Protein AF-A0A2P5LPY6-F1 (afdb_monomer_lite)

pLDDT: mean 87.0, std 12.91, range [30.89, 98.81]

Foldseek 3Di:
DDDPCPVVVVVLVVLQVCVCVDAAEAEDDDCAVQQQQCPCPPVLHDNADLLQAFAAPVRHFDDDVNGGAGALPRDLVRLLRLLQVLLQVVQVVCVSSVADHQEYEYAADYRLDQQVPDWCCVPNVNHVVSCVVLVVVVFHSPPILPSVQQSSLLSVLVSQLSSNVSSQVSHPRHDHNWYDHEAQFCQLCPQVDSCSSSHDHNNLSQDDPLAGRHTNFRAYEAEALDVNAGQFGADPVFLFTDGRLQSLLSRQQSVVVSNHNAHAYEYFQDADDDPRDDGHDLLLLLQSLLSNVQSQYQHYHQDDPDCDDPVNCCVVVVNDDDPDDGRSVSSVVSNVLSNVLCVVVVLLNPQWDQALEDAWRPNDHDDDIGRSSWYDWPPQWDQGDGPPDPPPSPPHRTTGQKTKIKIQGPPFQKMKIKIARSDDAWDWIWTDRDVLAPIDTDTHHSLIWIWMWHQDPSYTDIDTQQPPSSNRCPCNVVPDDDD

Radius of gyration: 23.77 Å; chains: 1; bounding box: 67×64×61 Å

Secondary structure (DSSP, 8-state):
--SSHHHHHHHHHHHHHTTT-S--EEEE--THHHHT-SSSSSTTSPPPPGGGB-B-TTSPBPEETTEEPBPTT--HHHHHHHHHHHHHHHHHHHHHH-S--SEEEE----SS---TTS-HHHHTTTSHHHHHHHHHTT--TTSTTTTHHHHHHHHHHHHHHHHHHHHHTT-SS---SEEEETTBSS-TTTTSSTTGGGG---GGGGEETTEESS-SSBB-EEETTGGG-TTS-EETTTTEE--HHHHHHHHHHHHHHTT---B--EEESB-SS-TT--B--HHHHHHHHHHHHHTTB---EE------HHHHHHHHTTPPP-SSPPHHHHHHHHHHHHHHHHHTTHHHHHHEEE--BSSB-S--SSS---B-SBB--TT-EEE---SS-SS---TT-EEESSEEEEEEETTSSEEEEEEE-SSSS-EEEEE-SSTTT--EEEEEBTT-EEEEEEEETTEEEEEES-SSSSSTTTTTTTS-S--

Structure (mmCIF, N/CA/C/O backbone):
data_AF-A0A2P5LPY6-F1
#
_entry.id   AF-A0A2P5LPY6-F1
#
loop_
_atom_site.group_PDB
_atom_site.id
_atom_site.type_symbol
_atom_site.label_atom_id
_atom_site.label_alt_id
_atom_site.label_comp_id
_atom_site.label_asym_id
_atom_site.label_entity_id
_atom_site.label_seq_id
_atom_site.pdbx_PDB_ins_code
_atom_site.Cartn_x
_atom_site.Cartn_y
_atom_site.Cartn_z
_atom_site.occupancy
_atom_site.B_iso_or_equiv
_atom_site.auth_seq_id
_atom_site.auth_comp_id
_atom_site.auth_asym_id
_atom_site.auth_atom_id
_atom_site.pdbx_PDB_model_num
ATOM 1 N N . MET A 1 1 ? 35.467 -21.113 2.601 1.00 30.89 1 MET A N 1
ATOM 2 C CA . MET A 1 1 ? 34.567 -20.493 3.594 1.00 30.89 1 MET A CA 1
ATOM 3 C C . MET A 1 1 ? 33.749 -21.599 4.257 1.00 30.89 1 MET A C 1
ATOM 5 O O . MET A 1 1 ? 32.825 -22.077 3.617 1.00 30.89 1 MET A O 1
ATOM 9 N N . PRO A 1 2 ? 34.107 -22.099 5.452 1.00 32.62 2 PRO A N 1
ATOM 10 C CA . PRO A 1 2 ? 33.328 -23.147 6.110 1.00 32.62 2 PRO A CA 1
ATOM 11 C C . PRO A 1 2 ? 32.765 -22.647 7.448 1.00 32.62 2 PRO A C 1
ATOM 13 O O . PRO A 1 2 ? 33.545 -22.417 8.366 1.00 32.62 2 PRO A O 1
ATOM 16 N N . ASN A 1 3 ? 31.441 -22.426 7.517 1.00 33.44 3 ASN A N 1
ATOM 17 C CA . ASN A 1 3 ? 30.568 -22.565 8.711 1.00 33.44 3 ASN A CA 1
ATOM 18 C C . ASN A 1 3 ? 29.172 -21.897 8.584 1.00 33.44 3 ASN A C 1
ATOM 20 O O . ASN A 1 3 ? 28.424 -21.909 9.557 1.00 33.44 3 ASN A O 1
ATOM 24 N N . SER A 1 4 ? 28.759 -21.377 7.419 1.00 42.75 4 SER A N 1
ATOM 25 C CA . SER A 1 4 ? 27.417 -20.775 7.245 1.00 42.75 4 SER A CA 1
ATOM 26 C C . SER A 1 4 ? 26.256 -21.776 7.087 1.00 42.75 4 SER A C 1
ATOM 28 O O . SER A 1 4 ? 25.120 -21.408 7.350 1.00 42.75 4 SER A O 1
ATOM 30 N N . ASN A 1 5 ? 26.501 -23.044 6.733 1.00 51.22 5 ASN A N 1
ATOM 31 C CA . ASN A 1 5 ? 25.413 -23.937 6.284 1.00 51.22 5 ASN A CA 1
ATOM 32 C C . ASN A 1 5 ? 24.598 -24.629 7.393 1.00 51.22 5 ASN A C 1
ATOM 34 O O . ASN A 1 5 ? 23.472 -25.041 7.145 1.00 51.22 5 ASN A O 1
ATOM 38 N N . ARG A 1 6 ? 25.101 -24.763 8.630 1.00 49.78 6 ARG A N 1
ATOM 39 C CA . ARG A 1 6 ? 24.409 -25.595 9.644 1.00 49.78 6 ARG A CA 1
ATOM 40 C C . ARG A 1 6 ? 23.059 -25.033 10.106 1.00 49.78 6 ARG A C 1
ATOM 42 O O . ARG A 1 6 ? 22.178 -25.808 10.463 1.00 49.78 6 ARG A O 1
ATOM 49 N N . TYR A 1 7 ? 22.903 -23.710 10.127 1.00 50.28 7 TYR A N 1
ATOM 50 C CA . TYR A 1 7 ? 21.642 -23.074 10.525 1.00 50.28 7 TYR A CA 1
ATOM 51 C C . TYR A 1 7 ? 20.619 -23.060 9.385 1.00 50.28 7 TYR A C 1
ATOM 53 O O . TYR A 1 7 ? 19.429 -23.238 9.639 1.00 50.28 7 TYR A O 1
ATOM 61 N N . GLU A 1 8 ? 21.080 -22.909 8.141 1.00 61.28 8 GLU A N 1
ATOM 62 C CA . GLU A 1 8 ? 20.232 -23.007 6.949 1.00 61.28 8 GLU A CA 1
ATOM 63 C C . GLU A 1 8 ? 19.669 -24.426 6.800 1.00 61.28 8 GLU A C 1
ATOM 65 O O . GLU A 1 8 ? 18.462 -24.584 6.629 1.00 61.28 8 GLU A O 1
ATOM 70 N N . ASP A 1 9 ? 20.500 -25.454 7.000 1.00 70.62 9 ASP A N 1
ATOM 71 C CA . ASP A 1 9 ? 20.072 -26.856 6.937 1.00 70.62 9 ASP A CA 1
ATOM 72 C C . ASP A 1 9 ? 19.024 -27.191 8.014 1.00 70.62 9 ASP A C 1
ATOM 74 O O . ASP A 1 9 ? 18.027 -27.853 7.728 1.00 70.62 9 ASP A O 1
ATOM 78 N N . ALA A 1 10 ? 19.202 -26.695 9.245 1.00 78.19 10 ALA A N 1
ATOM 79 C CA . ALA A 1 10 ? 18.258 -26.925 10.339 1.00 78.19 10 ALA A CA 1
ATOM 80 C C . ALA A 1 10 ? 16.911 -26.217 10.120 1.00 78.19 10 ALA A C 1
ATOM 82 O O . ALA A 1 10 ? 15.863 -26.804 10.388 1.00 78.19 10 ALA A O 1
ATOM 83 N N . LEU A 1 11 ? 16.916 -24.979 9.611 1.00 75.62 11 LEU A N 1
ATOM 84 C CA . LEU A 1 11 ? 15.687 -24.248 9.291 1.00 75.62 11 LEU A CA 1
ATOM 85 C C . LEU A 1 11 ? 14.944 -24.894 8.119 1.00 75.62 11 LEU A C 1
ATOM 87 O O . LEU A 1 11 ? 13.729 -25.073 8.182 1.00 75.62 11 LEU A O 1
ATOM 91 N N . VAL A 1 12 ? 15.663 -25.275 7.063 1.00 80.81 12 VAL A N 1
ATOM 92 C CA . VAL A 1 12 ? 15.077 -25.976 5.915 1.00 80.81 12 VAL A CA 1
ATOM 93 C C . VAL A 1 12 ? 14.484 -27.310 6.357 1.00 80.81 12 VAL A C 1
ATOM 95 O O . VAL A 1 12 ? 13.355 -27.624 5.980 1.00 80.81 12 VAL A O 1
ATOM 98 N N . GLN A 1 13 ? 15.197 -28.075 7.188 1.00 82.12 13 GLN A N 1
ATOM 99 C CA . GLN A 1 13 ? 14.677 -29.333 7.716 1.00 82.12 13 GLN A CA 1
ATOM 100 C C . GLN A 1 13 ? 13.449 -29.103 8.603 1.00 82.12 13 GLN A C 1
ATOM 102 O O . GLN A 1 13 ? 12.445 -29.778 8.418 1.00 82.12 13 GLN A O 1
ATOM 107 N N . PHE A 1 14 ? 13.463 -28.091 9.474 1.00 82.81 14 PHE A N 1
ATOM 108 C CA . PHE A 1 14 ? 12.302 -27.709 10.282 1.00 82.81 14 PHE A CA 1
ATOM 109 C C . PHE A 1 14 ? 11.072 -27.366 9.424 1.00 82.81 14 PHE A C 1
ATOM 111 O O . PHE A 1 14 ? 9.956 -27.787 9.732 1.00 82.81 14 PHE A O 1
ATOM 118 N N . ILE A 1 15 ? 11.265 -26.632 8.323 1.00 81.38 15 ILE A N 1
ATOM 119 C CA . ILE A 1 15 ? 10.188 -26.310 7.377 1.00 81.38 15 ILE A CA 1
ATOM 120 C C . ILE A 1 15 ? 9.647 -27.587 6.720 1.00 81.38 15 ILE A C 1
ATOM 122 O O . ILE A 1 15 ? 8.427 -27.757 6.642 1.00 81.38 15 ILE A O 1
ATOM 126 N N . LYS A 1 16 ? 10.533 -28.494 6.287 1.00 82.25 16 LYS A N 1
ATOM 127 C CA . LYS A 1 16 ? 10.155 -29.787 5.693 1.00 82.25 16 LYS A CA 1
ATOM 128 C C . LYS A 1 16 ? 9.384 -30.665 6.671 1.00 82.25 16 LYS A C 1
ATOM 130 O O . LYS A 1 16 ? 8.322 -31.172 6.318 1.00 82.25 16 LYS A O 1
ATOM 135 N N . ASP A 1 17 ? 9.880 -30.795 7.896 1.00 85.75 17 ASP A N 1
ATOM 136 C CA . ASP A 1 17 ? 9.257 -31.579 8.967 1.00 85.75 17 ASP A CA 1
ATOM 137 C C . ASP A 1 17 ? 7.884 -31.009 9.348 1.00 85.75 17 ASP A C 1
ATOM 139 O O . ASP A 1 17 ? 6.975 -31.743 9.734 1.00 85.75 17 ASP A O 1
ATOM 143 N N . GLY A 1 18 ? 7.702 -29.695 9.179 1.00 82.31 18 GLY A N 1
ATOM 144 C CA . GLY A 1 18 ? 6.416 -29.024 9.326 1.00 82.31 18 GLY A CA 1
ATOM 145 C C . GLY A 1 18 ? 5.367 -29.422 8.281 1.00 82.31 18 GLY A C 1
ATOM 146 O O . GLY A 1 18 ? 4.196 -29.124 8.496 1.00 82.31 18 GLY A O 1
ATOM 147 N N . ASN A 1 19 ? 5.742 -30.070 7.170 1.00 78.31 19 ASN A N 1
ATOM 148 C CA . ASN A 1 19 ? 4.848 -30.582 6.121 1.00 78.31 19 ASN A CA 1
ATOM 149 C C . ASN A 1 19 ? 3.725 -29.602 5.709 1.00 78.31 19 ASN A C 1
ATOM 151 O O . ASN A 1 19 ? 2.537 -29.919 5.773 1.00 78.31 19 ASN A O 1
ATOM 155 N N . GLY A 1 20 ? 4.087 -28.369 5.343 1.00 78.25 20 GLY A N 1
ATOM 156 C CA . GLY A 1 20 ? 3.112 -27.355 4.920 1.00 78.25 20 GLY A CA 1
ATOM 157 C C . GLY A 1 20 ? 2.426 -26.584 6.052 1.00 78.25 20 GLY A C 1
ATOM 158 O O . GLY A 1 20 ? 1.604 -25.711 5.782 1.00 78.25 20 GLY A O 1
ATOM 159 N N . LYS A 1 21 ? 2.761 -26.860 7.319 1.00 83.19 21 LYS A N 1
ATOM 160 C CA . LYS A 1 21 ? 2.201 -26.156 8.486 1.00 83.19 21 LYS A CA 1
ATOM 161 C C . LYS A 1 21 ? 2.530 -24.661 8.509 1.00 83.19 21 LYS A C 1
ATOM 163 O O . LYS A 1 21 ? 1.749 -23.879 9.046 1.00 83.19 21 LYS A O 1
ATOM 168 N N . TYR A 1 22 ? 3.683 -24.268 7.971 1.00 84.44 22 TYR A N 1
ATOM 169 C CA . TYR A 1 22 ? 4.155 -22.885 7.995 1.00 84.44 22 TYR A CA 1
ATOM 170 C C . TYR A 1 22 ? 4.048 -22.261 6.601 1.00 84.44 22 TYR A C 1
ATOM 172 O O . TYR A 1 22 ? 4.647 -22.800 5.665 1.00 84.44 22 TYR A O 1
ATOM 180 N N . PRO A 1 23 ? 3.331 -21.131 6.441 1.00 86.56 23 PRO A N 1
ATOM 181 C CA . PRO A 1 23 ? 3.251 -20.451 5.157 1.00 86.56 23 PRO A CA 1
ATOM 182 C C . PRO A 1 23 ? 4.642 -19.981 4.723 1.00 86.56 23 PRO A C 1
ATOM 184 O O . PRO A 1 23 ? 5.362 -19.349 5.494 1.00 86.56 23 PRO A O 1
ATOM 187 N N . ALA A 1 24 ? 5.008 -20.267 3.475 1.00 88.62 24 ALA A N 1
ATOM 188 C CA . ALA A 1 24 ? 6.252 -19.787 2.887 1.00 88.62 24 ALA A CA 1
ATOM 189 C C . ALA A 1 24 ? 6.005 -18.474 2.133 1.00 88.62 24 ALA A C 1
ATOM 191 O O . ALA A 1 24 ? 5.154 -18.414 1.242 1.00 88.62 24 ALA A O 1
ATOM 192 N N . VAL A 1 25 ? 6.754 -17.428 2.476 1.00 90.31 25 VAL A N 1
ATOM 193 C CA . VAL A 1 25 ? 6.721 -16.133 1.784 1.00 90.31 25 VAL A CA 1
ATOM 194 C C . VAL A 1 25 ? 8.043 -15.947 1.053 1.00 90.31 25 VAL A C 1
ATOM 196 O O . VAL A 1 25 ? 9.104 -16.054 1.664 1.00 90.31 25 VAL A O 1
ATOM 199 N N . TYR A 1 26 ? 7.981 -15.675 -0.248 1.00 91.31 26 TYR A N 1
ATOM 200 C CA . TYR A 1 26 ? 9.160 -15.403 -1.063 1.00 91.31 26 TYR A CA 1
ATOM 201 C C . TYR A 1 26 ? 9.296 -13.903 -1.321 1.00 91.31 26 TYR A C 1
ATOM 203 O O . TYR A 1 26 ? 8.434 -13.297 -1.955 1.00 91.31 26 TYR A O 1
ATOM 211 N N . GLY A 1 27 ? 10.369 -13.303 -0.810 1.00 89.94 27 GLY A N 1
ATOM 212 C CA . GLY A 1 27 ? 10.692 -11.894 -1.024 1.00 89.94 27 GLY A CA 1
ATOM 213 C C . GLY A 1 27 ? 11.610 -11.696 -2.230 1.00 89.94 27 GLY A C 1
ATOM 214 O O . GLY A 1 27 ? 12.646 -12.350 -2.333 1.00 89.94 27 GLY A O 1
ATOM 215 N N . LEU A 1 28 ? 11.259 -10.763 -3.112 1.00 87.75 28 LEU A N 1
ATOM 216 C CA . LEU A 1 28 ? 12.128 -10.247 -4.168 1.00 87.75 28 LEU A CA 1
ATOM 217 C C . LEU A 1 28 ? 12.656 -8.883 -3.727 1.00 87.75 28 LEU A C 1
ATOM 219 O O . LEU A 1 28 ? 11.867 -7.972 -3.492 1.00 87.75 28 LEU A O 1
ATOM 223 N N . GLY A 1 29 ? 13.973 -8.731 -3.622 1.00 77.94 29 GLY A N 1
ATOM 224 C CA . GLY A 1 29 ? 14.607 -7.469 -3.242 1.00 77.94 29 GLY A CA 1
ATOM 225 C C . GLY A 1 29 ? 15.758 -7.103 -4.174 1.00 77.94 29 GLY A C 1
ATOM 226 O O . GLY A 1 29 ? 16.382 -7.981 -4.766 1.00 77.94 29 GLY A O 1
ATOM 227 N N . ASN A 1 30 ? 16.050 -5.801 -4.271 1.00 68.50 30 ASN A N 1
ATOM 228 C CA . ASN A 1 30 ? 17.205 -5.236 -4.981 1.00 68.50 30 ASN A CA 1
ATOM 229 C C . ASN A 1 30 ? 17.325 -5.673 -6.457 1.00 68.50 30 ASN A C 1
ATOM 231 O O . ASN A 1 30 ? 18.338 -6.219 -6.898 1.00 68.50 30 ASN A O 1
ATOM 235 N N . LEU A 1 31 ? 16.277 -5.409 -7.239 1.00 82.06 31 LEU A N 1
ATOM 236 C CA . LEU A 1 31 ? 16.198 -5.803 -8.649 1.00 82.06 31 LEU A CA 1
ATOM 237 C C . LEU A 1 31 ? 16.798 -4.760 -9.614 1.00 82.06 31 LEU A C 1
ATOM 239 O O . LEU A 1 31 ? 16.891 -5.011 -10.815 1.00 82.06 31 LEU A O 1
ATOM 243 N N . TYR A 1 32 ? 17.282 -3.620 -9.106 1.00 84.19 32 TYR A N 1
ATOM 244 C CA . TYR A 1 32 ? 17.975 -2.584 -9.883 1.00 84.19 32 TYR A CA 1
ATOM 245 C C . TYR A 1 32 ? 19.110 -3.139 -10.748 1.00 84.19 32 TYR A C 1
ATOM 247 O O . TYR A 1 32 ? 19.251 -2.789 -11.921 1.00 84.19 32 TYR A O 1
ATOM 255 N N . ARG A 1 33 ? 19.922 -4.041 -10.179 1.00 87.50 33 ARG A N 1
ATOM 256 C CA . ARG A 1 33 ? 21.094 -4.604 -10.865 1.00 87.50 33 ARG A CA 1
ATOM 257 C C . ARG A 1 33 ? 20.723 -5.382 -12.121 1.00 87.50 33 ARG A C 1
ATOM 259 O O . ARG A 1 33 ? 21.491 -5.337 -13.077 1.00 87.50 33 ARG A O 1
ATOM 266 N N . LEU A 1 34 ? 19.552 -6.022 -12.143 1.00 90.31 34 LEU A N 1
ATOM 267 C CA . LEU A 1 34 ? 19.054 -6.726 -13.325 1.00 90.31 34 LEU A CA 1
ATOM 268 C C . LEU A 1 34 ? 18.893 -5.762 -14.488 1.00 90.31 34 LEU A C 1
ATOM 270 O O . LEU A 1 34 ? 19.452 -5.973 -15.560 1.00 90.31 34 LEU A O 1
ATOM 274 N N . PHE A 1 35 ? 18.188 -4.659 -14.246 1.00 93.31 35 PHE A N 1
ATOM 275 C CA . PHE A 1 35 ? 17.943 -3.660 -15.274 1.00 93.31 35 PHE A CA 1
ATOM 276 C C . PHE A 1 35 ? 19.182 -2.851 -15.614 1.00 93.31 35 PHE A C 1
ATOM 278 O O . PHE A 1 35 ? 19.279 -2.346 -16.722 1.00 93.31 35 PHE A O 1
ATOM 285 N N . PHE A 1 36 ? 20.178 -2.774 -14.741 1.00 92.69 36 PHE A N 1
ATOM 286 C CA . PHE A 1 36 ? 21.414 -2.082 -15.073 1.00 92.69 36 PHE A CA 1
ATOM 287 C C . PHE A 1 36 ? 22.466 -2.941 -15.789 1.00 92.69 36 PHE A C 1
ATOM 289 O O . PHE A 1 36 ? 23.537 -2.428 -16.121 1.00 92.69 36 PHE A O 1
ATOM 296 N N . ASN A 1 37 ? 22.206 -4.226 -16.036 1.00 93.00 37 ASN A N 1
ATOM 297 C CA . ASN A 1 37 ? 23.183 -5.134 -16.633 1.00 93.00 37 ASN A CA 1
ATOM 298 C C . ASN A 1 37 ? 23.207 -5.089 -18.175 1.00 93.00 37 ASN A C 1
ATOM 300 O O . ASN A 1 37 ? 23.038 -6.103 -18.843 1.00 93.00 37 ASN A O 1
ATOM 304 N N . TYR A 1 38 ? 23.431 -3.913 -18.759 1.00 93.19 38 TYR A N 1
ATOM 305 C CA . TYR A 1 38 ? 23.458 -3.730 -20.221 1.00 93.19 38 TYR A CA 1
ATOM 306 C C . TYR A 1 38 ? 24.775 -4.175 -20.884 1.00 93.19 38 TYR A C 1
ATOM 308 O O . TYR A 1 38 ? 24.826 -4.399 -22.089 1.00 93.19 38 TYR A O 1
ATOM 316 N N . ASN A 1 39 ? 25.853 -4.275 -20.103 1.00 92.69 39 ASN A N 1
ATOM 317 C CA . ASN A 1 39 ? 27.215 -4.544 -20.576 1.00 92.69 39 ASN A CA 1
ATOM 318 C C . ASN A 1 39 ? 27.892 -5.720 -19.850 1.00 92.69 39 ASN A C 1
ATOM 320 O O . ASN A 1 39 ? 29.106 -5.877 -19.941 1.00 92.69 39 ASN A O 1
ATOM 324 N N . GLY A 1 40 ? 27.133 -6.515 -19.089 1.00 92.31 40 GLY A N 1
ATOM 325 C CA . GLY A 1 40 ? 27.669 -7.652 -18.336 1.00 92.31 40 GLY A CA 1
ATOM 326 C C . GLY A 1 40 ? 28.445 -7.284 -17.068 1.00 92.31 40 GLY A C 1
ATOM 327 O O . GLY A 1 40 ? 29.150 -8.133 -16.529 1.00 92.31 40 GLY A O 1
ATOM 328 N N . ARG A 1 41 ? 28.325 -6.047 -16.560 1.00 91.50 41 ARG A N 1
ATOM 329 C CA . ARG A 1 41 ? 28.971 -5.623 -15.300 1.00 91.50 41 ARG A CA 1
ATOM 330 C C . ARG A 1 41 ? 28.531 -6.424 -14.066 1.00 91.50 41 ARG A C 1
ATOM 332 O O . ARG A 1 41 ? 29.236 -6.404 -13.062 1.00 91.50 41 ARG A O 1
ATOM 339 N N . PHE A 1 42 ? 27.380 -7.094 -14.132 1.00 90.88 42 PHE A N 1
ATOM 340 C CA . PHE A 1 42 ? 26.876 -8.007 -13.106 1.00 90.88 42 PHE A CA 1
ATOM 341 C C . PHE A 1 42 ? 26.792 -9.425 -13.687 1.00 90.88 42 PHE A C 1
ATOM 343 O O . PHE A 1 42 ? 25.788 -9.758 -14.325 1.00 90.88 42 PHE A O 1
ATOM 350 N N . PRO A 1 43 ? 27.840 -10.254 -13.529 1.00 89.44 43 PRO A N 1
ATOM 351 C CA . PRO A 1 43 ? 27.922 -11.570 -14.167 1.00 89.44 43 PRO A CA 1
ATOM 352 C C . PRO A 1 43 ? 26.855 -12.559 -13.675 1.00 89.44 43 PRO A C 1
ATOM 354 O O . PRO A 1 43 ? 26.564 -13.535 -14.359 1.00 89.44 43 PRO A O 1
ATOM 357 N N . GLU A 1 44 ? 26.261 -12.313 -12.507 1.00 86.00 44 GLU A N 1
ATOM 358 C CA . GLU A 1 44 ? 25.156 -13.097 -11.957 1.00 86.00 44 GLU A CA 1
ATOM 359 C C . GLU A 1 44 ? 23.812 -12.856 -12.668 1.00 86.00 44 GLU A C 1
ATOM 361 O O . GLU A 1 44 ? 22.871 -13.627 -12.492 1.00 86.00 44 GLU A O 1
ATOM 366 N N . ASN A 1 45 ? 23.720 -11.797 -13.476 1.00 90.56 45 ASN A N 1
ATOM 367 C CA . ASN A 1 45 ? 22.500 -11.368 -14.149 1.00 90.56 45 ASN A CA 1
ATOM 368 C C . ASN A 1 45 ? 22.620 -11.553 -15.672 1.00 90.56 45 ASN A C 1
ATOM 370 O O . ASN A 1 45 ? 23.718 -11.457 -16.226 1.00 90.56 45 ASN A O 1
ATOM 374 N N . PRO A 1 46 ? 21.506 -11.765 -16.397 1.00 91.12 46 PRO A N 1
ATOM 375 C CA . PRO A 1 46 ? 21.527 -11.773 -17.855 1.00 91.12 46 PRO A CA 1
ATOM 376 C C . PRO A 1 46 ? 21.883 -10.385 -18.392 1.00 91.12 46 PRO A C 1
ATOM 378 O O . PRO A 1 46 ? 21.522 -9.369 -17.792 1.00 91.12 46 PRO A O 1
ATOM 381 N N . ILE A 1 47 ? 22.563 -10.342 -19.537 1.00 95.00 47 ILE A N 1
ATOM 382 C CA . ILE A 1 47 ? 22.719 -9.095 -20.288 1.00 95.00 47 ILE A CA 1
ATOM 383 C C . ILE A 1 47 ? 21.386 -8.800 -20.967 1.00 95.00 47 ILE A C 1
ATOM 385 O O . ILE A 1 47 ? 20.887 -9.627 -21.733 1.00 95.00 47 ILE A O 1
ATOM 389 N N . LEU A 1 48 ? 20.795 -7.642 -20.673 1.00 94.56 48 LEU A N 1
ATOM 390 C CA . LEU A 1 48 ? 19.520 -7.268 -21.280 1.00 94.56 48 LEU A CA 1
ATOM 391 C C . LEU A 1 48 ? 19.723 -6.700 -22.700 1.00 94.56 48 LEU A C 1
ATOM 393 O O . LEU A 1 48 ? 20.693 -5.975 -22.933 1.00 94.56 48 LEU A O 1
ATOM 397 N N . PRO A 1 49 ? 18.814 -6.995 -23.649 1.00 93.19 49 PRO A N 1
ATOM 398 C CA . PRO A 1 49 ? 18.804 -6.430 -24.990 1.00 93.19 49 PRO A CA 1
ATOM 399 C C . PRO A 1 49 ? 18.891 -4.903 -25.001 1.00 93.19 49 PRO A C 1
ATOM 401 O O . PRO A 1 49 ? 18.306 -4.232 -24.150 1.00 93.19 49 PRO A O 1
ATOM 404 N N . ALA A 1 50 ? 19.582 -4.336 -25.992 1.00 92.31 50 ALA A N 1
ATOM 405 C CA . ALA A 1 50 ? 19.797 -2.889 -26.088 1.00 92.31 50 ALA A CA 1
ATOM 406 C C . ALA A 1 50 ? 18.500 -2.075 -26.280 1.00 92.31 50 ALA A C 1
ATOM 408 O O . ALA A 1 50 ? 18.459 -0.898 -25.938 1.00 92.31 50 ALA A O 1
ATOM 409 N N . ASP A 1 51 ? 17.437 -2.677 -26.819 1.00 93.50 51 ASP A N 1
ATOM 410 C CA . ASP A 1 51 ? 16.083 -2.106 -26.920 1.00 93.50 51 ASP A CA 1
ATOM 411 C C . ASP A 1 51 ? 15.328 -2.063 -25.576 1.00 93.50 51 ASP A C 1
ATOM 413 O O . ASP A 1 51 ? 14.239 -1.501 -25.498 1.00 93.50 51 ASP A O 1
ATOM 417 N N . THR A 1 52 ? 15.918 -2.580 -24.494 1.00 96.50 52 THR A N 1
ATOM 418 C CA . THR A 1 52 ? 15.443 -2.349 -23.118 1.00 96.50 52 THR A CA 1
ATOM 419 C C . THR A 1 52 ? 15.563 -0.882 -22.710 1.00 96.50 52 THR A C 1
ATOM 421 O O . THR A 1 52 ? 14.822 -0.412 -21.846 1.00 96.50 52 THR A O 1
ATOM 424 N N . TYR A 1 53 ? 16.513 -0.156 -23.295 1.00 96.56 53 TYR A N 1
ATOM 425 C CA . TYR A 1 53 ? 16.957 1.143 -22.808 1.00 96.56 53 TYR A CA 1
ATOM 426 C C . TYR A 1 53 ? 16.619 2.264 -23.780 1.00 96.56 53 TYR A C 1
ATOM 428 O O . TYR A 1 53 ? 16.561 2.046 -24.991 1.00 96.56 53 TYR A O 1
ATOM 436 N N . ILE A 1 54 ? 16.417 3.470 -23.248 1.00 96.19 54 ILE A N 1
ATOM 437 C CA . ILE A 1 54 ? 16.310 4.658 -24.099 1.00 96.19 54 ILE A CA 1
ATOM 438 C C . ILE A 1 54 ? 17.658 4.994 -24.736 1.00 96.19 54 ILE A C 1
ATOM 440 O O . ILE A 1 54 ? 18.727 4.693 -24.188 1.00 96.19 54 ILE A O 1
ATOM 444 N N . ARG A 1 55 ? 17.601 5.640 -25.899 1.00 94.94 55 ARG A N 1
ATOM 445 C CA . ARG A 1 55 ? 18.777 5.958 -26.710 1.00 94.94 55 ARG A CA 1
ATOM 446 C C . ARG A 1 55 ? 19.041 7.456 -26.807 1.00 94.94 55 ARG A C 1
ATOM 448 O O . ARG A 1 55 ? 18.127 8.278 -26.793 1.00 94.94 55 ARG A O 1
ATOM 455 N N . ASN A 1 56 ? 20.318 7.794 -26.933 1.00 91.44 56 ASN A N 1
ATOM 456 C CA . ASN A 1 56 ? 20.768 9.103 -27.387 1.00 91.44 56 ASN A CA 1
ATOM 457 C C . ASN A 1 56 ? 20.472 9.279 -28.892 1.00 91.44 56 ASN A C 1
ATOM 459 O O . ASN A 1 56 ? 20.275 8.286 -29.598 1.00 91.44 56 ASN A O 1
ATOM 463 N N . PRO A 1 57 ? 20.506 10.518 -29.423 1.00 86.94 57 PRO A N 1
ATOM 464 C CA . PRO A 1 57 ? 20.316 10.770 -30.856 1.00 86.94 57 PRO A CA 1
ATOM 465 C C . PRO A 1 57 ? 21.303 10.036 -31.779 1.00 86.94 57 PRO A C 1
ATOM 467 O O . PRO A 1 57 ? 20.976 9.775 -32.932 1.00 86.94 57 PRO A O 1
ATOM 470 N N . ASP A 1 58 ? 22.492 9.684 -31.282 1.00 89.50 58 ASP A N 1
ATOM 471 C CA . ASP A 1 58 ? 23.502 8.897 -32.007 1.00 89.50 58 ASP A CA 1
ATOM 472 C C . ASP A 1 58 ? 23.238 7.375 -31.984 1.00 89.50 58 ASP A C 1
ATOM 474 O O . ASP A 1 58 ? 24.007 6.596 -32.543 1.00 89.50 58 ASP A O 1
ATOM 478 N N . GLY A 1 59 ? 22.150 6.941 -31.338 1.00 89.50 59 GLY A N 1
ATOM 479 C CA . GLY A 1 59 ? 21.748 5.542 -31.209 1.00 89.50 59 GLY A CA 1
ATOM 480 C C . GLY A 1 59 ? 22.402 4.783 -30.051 1.00 89.50 59 GLY A C 1
ATOM 481 O O . GLY A 1 59 ? 22.033 3.629 -29.821 1.00 89.50 59 GLY A O 1
ATOM 482 N N . SER A 1 60 ? 23.327 5.398 -29.307 1.00 93.38 60 SER A N 1
ATOM 483 C CA . SER A 1 60 ? 23.923 4.800 -28.107 1.00 93.38 60 SER A CA 1
ATOM 484 C C . SER A 1 60 ? 22.921 4.724 -26.949 1.00 93.38 60 SER A C 1
ATOM 486 O O . SER A 1 60 ? 21.971 5.504 -26.879 1.00 93.38 60 SER A O 1
ATOM 488 N N . ILE A 1 61 ? 23.122 3.785 -26.018 1.00 95.62 61 ILE A N 1
ATOM 489 C CA . ILE A 1 61 ? 22.310 3.698 -24.795 1.00 95.62 61 ILE A CA 1
ATOM 490 C C . ILE A 1 61 ? 22.553 4.950 -23.951 1.00 95.62 61 ILE A C 1
ATOM 492 O O . ILE A 1 61 ? 23.699 5.290 -23.648 1.00 95.62 61 ILE A O 1
ATOM 496 N N . TYR A 1 62 ? 21.477 5.613 -23.530 1.00 94.50 62 TYR A N 1
ATOM 497 C CA . TYR A 1 62 ? 21.592 6.730 -22.605 1.00 94.50 62 TYR A CA 1
ATOM 498 C C . TYR A 1 62 ? 21.900 6.233 -21.187 1.00 94.50 62 TYR A C 1
ATOM 500 O O . TYR A 1 62 ? 21.218 5.352 -20.654 1.00 94.50 62 TYR A O 1
ATOM 508 N N . LEU A 1 63 ? 22.924 6.834 -20.575 1.00 93.81 63 LEU A N 1
ATOM 509 C CA . LEU A 1 63 ? 23.353 6.554 -19.210 1.00 93.81 63 LEU A CA 1
ATOM 510 C C . LEU A 1 63 ? 23.128 7.780 -18.321 1.00 93.81 63 LEU A C 1
ATOM 512 O O . LEU A 1 63 ? 23.608 8.875 -18.613 1.00 93.81 63 LEU A O 1
ATOM 516 N N . ASP A 1 64 ? 22.460 7.572 -17.195 1.00 90.25 64 ASP A N 1
ATOM 517 C CA . ASP A 1 64 ? 22.237 8.558 -16.145 1.00 90.25 64 ASP A CA 1
ATOM 518 C C . ASP A 1 64 ? 23.079 8.182 -14.925 1.00 90.25 64 ASP A C 1
ATOM 520 O O . ASP A 1 64 ? 22.918 7.101 -14.352 1.00 90.25 64 ASP A O 1
ATOM 524 N N . GLY A 1 65 ? 24.067 9.014 -14.587 1.00 89.44 65 GLY A N 1
ATOM 525 C CA . GLY A 1 65 ? 25.040 8.684 -13.539 1.00 89.44 65 GLY A CA 1
ATOM 526 C C . GLY A 1 65 ? 25.787 7.361 -13.782 1.00 89.44 65 GLY A C 1
ATOM 527 O O . GLY A 1 65 ? 26.172 6.688 -12.832 1.00 89.44 65 GLY A O 1
ATOM 528 N N . GLY A 1 66 ? 25.947 6.949 -15.048 1.00 90.56 66 GLY A N 1
ATOM 529 C CA . GLY A 1 66 ? 26.583 5.681 -15.431 1.00 90.56 66 GLY A CA 1
ATOM 530 C C . GLY A 1 66 ? 25.662 4.450 -15.428 1.00 90.56 66 GLY A C 1
ATOM 531 O O . GLY A 1 66 ? 26.127 3.344 -15.715 1.00 90.56 66 GLY A O 1
ATOM 532 N N . ASN A 1 67 ? 24.367 4.611 -15.138 1.00 91.94 67 ASN A N 1
ATOM 533 C CA . ASN A 1 67 ? 23.373 3.537 -15.195 1.00 91.94 67 ASN A CA 1
ATOM 534 C C . ASN A 1 67 ? 22.454 3.702 -16.410 1.00 91.94 67 ASN A C 1
ATOM 536 O O . ASN A 1 67 ? 22.056 4.827 -16.711 1.00 91.94 67 ASN A O 1
ATOM 540 N N . PRO A 1 68 ? 22.102 2.616 -17.118 1.00 94.12 68 PRO A N 1
ATOM 541 C CA . PRO A 1 68 ? 21.212 2.718 -18.261 1.00 94.12 68 PRO A CA 1
ATOM 542 C C . PRO A 1 68 ? 19.783 3.015 -17.804 1.00 94.12 68 PRO A C 1
ATOM 544 O O . PRO A 1 68 ? 19.327 2.526 -16.767 1.00 94.12 68 PRO A O 1
ATOM 547 N N . VAL A 1 69 ? 19.068 3.801 -18.603 1.00 93.88 69 VAL A N 1
ATOM 548 C CA . VAL A 1 69 ? 17.680 4.170 -18.317 1.00 93.88 69 VAL A CA 1
ATOM 549 C C . VAL A 1 69 ? 16.736 3.265 -19.089 1.00 93.88 69 VAL A C 1
ATOM 551 O O . VAL A 1 69 ? 16.806 3.175 -20.314 1.00 93.88 69 VAL A O 1
ATOM 554 N N . VAL A 1 70 ? 15.839 2.592 -18.370 1.00 95.50 70 VAL A N 1
ATOM 555 C CA . VAL A 1 70 ? 14.863 1.676 -18.966 1.00 95.50 70 VAL A CA 1
ATOM 556 C C . VAL A 1 70 ? 13.821 2.459 -19.754 1.00 95.50 70 VAL A C 1
ATOM 558 O O . VAL A 1 70 ? 13.286 3.468 -19.290 1.00 95.50 70 VAL A O 1
ATOM 561 N N . SER A 1 71 ? 13.551 1.980 -20.963 1.00 96.25 71 SER A N 1
ATOM 562 C CA . SER A 1 71 ? 12.597 2.580 -21.878 1.00 96.25 71 SER A CA 1
ATOM 563 C C . SER A 1 71 ? 11.158 2.215 -21.513 1.00 96.25 71 SER A C 1
ATOM 565 O O . SER A 1 71 ? 10.880 1.035 -21.285 1.00 96.25 71 SER A O 1
ATOM 567 N N . PRO A 1 72 ? 10.201 3.166 -21.549 1.00 96.12 72 PRO A N 1
ATOM 568 C CA . PRO A 1 72 ? 8.776 2.845 -21.467 1.00 96.12 72 PRO A CA 1
ATOM 569 C C . PRO A 1 72 ? 8.333 1.867 -22.563 1.00 96.12 72 PRO A C 1
ATOM 571 O O . PRO A 1 72 ? 7.358 1.144 -22.394 1.00 96.12 72 PRO A O 1
ATOM 574 N N . ILE A 1 73 ? 9.063 1.808 -23.681 1.00 96.56 73 ILE A N 1
ATOM 575 C CA . ILE A 1 73 ? 8.771 0.914 -24.806 1.00 96.56 73 ILE A CA 1
ATOM 576 C C . ILE A 1 73 ? 9.667 -0.330 -24.842 1.00 96.56 73 ILE A C 1
ATOM 578 O O . ILE A 1 73 ? 9.682 -1.020 -25.858 1.00 96.56 73 ILE A O 1
ATOM 582 N N . ALA A 1 74 ? 10.372 -0.644 -23.748 1.00 96.62 74 ALA A N 1
ATOM 583 C CA . ALA A 1 74 ? 11.144 -1.879 -23.618 1.00 96.62 74 ALA A CA 1
ATOM 584 C C . ALA A 1 74 ? 10.286 -3.108 -23.965 1.00 96.62 74 ALA A C 1
ATOM 586 O O . ALA A 1 74 ? 9.112 -3.182 -23.594 1.00 96.62 74 ALA A O 1
ATOM 587 N N . THR A 1 75 ? 10.859 -4.063 -24.690 1.00 95.06 75 THR A N 1
ATOM 588 C CA . THR A 1 75 ? 10.113 -5.183 -25.274 1.00 95.06 75 THR A CA 1
ATOM 589 C C . THR A 1 75 ? 9.723 -6.247 -24.247 1.00 95.06 75 THR A C 1
ATOM 591 O O . THR A 1 75 ? 10.390 -6.450 -23.229 1.00 95.06 75 THR A O 1
ATOM 594 N N . ASP A 1 76 ? 8.646 -6.984 -24.536 1.00 95.75 76 ASP A N 1
ATOM 595 C CA . ASP A 1 76 ? 8.177 -8.084 -23.681 1.00 95.75 76 ASP A CA 1
ATOM 596 C C . ASP A 1 76 ? 9.241 -9.181 -23.508 1.00 95.75 76 ASP A C 1
ATOM 598 O O . ASP A 1 76 ? 9.283 -9.827 -22.462 1.00 95.75 76 ASP A O 1
ATOM 602 N N . SER A 1 77 ? 10.150 -9.355 -24.477 1.00 94.69 77 SER A N 1
ATOM 603 C CA . SER A 1 77 ? 11.283 -10.281 -24.356 1.00 94.69 77 SER A CA 1
ATOM 604 C C . SER A 1 77 ? 12.191 -9.944 -23.177 1.00 94.69 77 SER A C 1
ATOM 606 O O . SER A 1 77 ? 12.628 -10.854 -22.475 1.00 94.69 77 SER A O 1
ATOM 608 N N . THR A 1 78 ? 12.437 -8.661 -22.905 1.00 94.50 78 THR A N 1
ATOM 609 C CA . THR A 1 78 ? 13.202 -8.242 -21.725 1.00 94.50 78 THR A CA 1
ATOM 610 C C . THR A 1 78 ? 12.481 -8.640 -20.442 1.00 94.50 78 THR A C 1
ATOM 612 O O . THR A 1 78 ? 13.089 -9.212 -19.536 1.00 94.50 78 THR A O 1
ATOM 615 N N . MET A 1 79 ? 11.171 -8.398 -20.382 1.00 95.75 79 MET A N 1
ATOM 616 C CA . MET A 1 79 ? 10.348 -8.711 -19.211 1.00 95.75 79 MET A CA 1
ATOM 617 C C . MET A 1 79 ? 10.266 -10.219 -18.964 1.00 95.75 79 MET A C 1
ATOM 619 O O . MET A 1 79 ? 10.348 -10.664 -17.819 1.00 95.75 79 MET A O 1
ATOM 623 N N . ASP A 1 80 ? 10.189 -11.012 -20.034 1.00 96.56 80 ASP A N 1
ATOM 624 C CA . ASP A 1 80 ? 10.225 -12.472 -19.972 1.00 96.56 80 ASP A CA 1
ATOM 625 C C . ASP A 1 80 ? 11.545 -12.998 -19.427 1.00 96.56 80 ASP A C 1
ATOM 627 O O . ASP A 1 80 ? 11.542 -13.920 -18.617 1.00 96.56 80 ASP A O 1
ATOM 631 N N . MET A 1 81 ? 12.679 -12.443 -19.859 1.00 95.88 81 MET A N 1
ATOM 632 C CA . MET A 1 81 ? 13.982 -12.854 -19.334 1.00 95.88 81 MET A CA 1
ATOM 633 C C . MET A 1 81 ? 14.112 -12.552 -17.842 1.00 95.88 81 MET A C 1
ATOM 635 O O . MET A 1 81 ? 14.559 -13.415 -17.086 1.00 95.88 81 MET A O 1
ATOM 639 N N . VAL A 1 82 ? 13.685 -11.359 -17.414 1.00 94.94 82 VAL A N 1
ATOM 640 C CA . VAL A 1 82 ? 13.683 -10.974 -15.997 1.00 94.94 82 VAL A CA 1
ATOM 641 C C . VAL A 1 82 ? 12.779 -11.914 -15.204 1.00 94.94 82 VAL A C 1
ATOM 643 O O . VAL A 1 82 ? 13.238 -12.542 -14.253 1.00 94.94 82 VAL A O 1
ATOM 646 N N . GLY A 1 83 ? 11.525 -12.097 -15.625 1.00 95.69 83 GLY A N 1
ATOM 647 C CA . GLY A 1 83 ? 10.590 -12.994 -14.947 1.00 95.69 83 GLY A CA 1
ATOM 648 C C . GLY A 1 83 ? 11.085 -14.442 -14.889 1.00 95.69 83 GLY A C 1
ATOM 649 O O . GLY A 1 83 ? 11.010 -15.066 -13.833 1.00 95.69 83 GLY A O 1
ATOM 650 N N . LYS A 1 84 ? 11.679 -14.968 -15.970 1.00 96.31 84 LYS A N 1
ATOM 651 C CA . LYS A 1 84 ? 12.278 -16.315 -15.996 1.00 96.31 84 LYS A CA 1
ATOM 652 C C . LYS A 1 84 ? 13.411 -16.473 -14.990 1.00 96.31 84 LYS A C 1
ATOM 654 O O . LYS A 1 84 ? 13.459 -17.496 -14.310 1.00 96.31 84 LYS A O 1
ATOM 659 N N . LEU A 1 85 ? 14.302 -15.491 -14.868 1.00 94.56 85 LEU A N 1
ATOM 660 C CA . LEU A 1 85 ? 15.371 -15.537 -13.873 1.00 94.56 85 LEU A CA 1
ATOM 661 C C . LEU A 1 85 ? 14.795 -15.576 -12.454 1.00 94.56 85 LEU A C 1
ATOM 663 O O . LEU A 1 85 ? 15.143 -16.464 -11.678 1.00 94.56 85 LEU A O 1
ATOM 667 N N . LEU A 1 86 ? 13.879 -14.655 -12.136 1.00 94.19 86 LEU A N 1
ATOM 668 C CA . LEU A 1 86 ? 13.242 -14.591 -10.817 1.00 94.19 86 LEU A CA 1
ATOM 669 C C . LEU A 1 86 ? 12.513 -15.895 -10.492 1.00 94.19 86 LEU A C 1
ATOM 671 O O . LEU A 1 86 ? 12.661 -16.441 -9.403 1.00 94.19 86 LEU A O 1
ATOM 675 N N . GLY A 1 87 ? 11.773 -16.430 -11.460 1.00 95.06 87 GLY A N 1
ATOM 676 C CA . GLY A 1 87 ? 11.020 -17.664 -11.301 1.00 95.06 87 GLY A CA 1
ATOM 677 C C . GLY A 1 87 ? 11.908 -18.903 -11.179 1.00 95.06 87 GLY A C 1
ATOM 678 O O . GLY A 1 87 ? 11.580 -19.809 -10.420 1.00 95.06 87 GLY A O 1
ATOM 679 N N . THR A 1 88 ? 13.051 -18.940 -11.867 1.00 94.81 88 THR A N 1
ATOM 680 C CA . THR A 1 88 ? 14.031 -20.033 -11.733 1.00 94.81 88 THR A CA 1
ATOM 681 C C . THR A 1 88 ? 14.662 -20.020 -10.343 1.00 94.81 88 THR A C 1
ATOM 683 O O . THR A 1 88 ? 14.748 -21.057 -9.689 1.00 94.81 88 THR A O 1
ATOM 686 N N . THR A 1 89 ? 15.037 -18.838 -9.849 1.00 92.31 89 THR A N 1
ATOM 687 C CA . THR A 1 89 ? 15.536 -18.671 -8.477 1.00 92.31 89 THR A CA 1
ATOM 688 C C . THR A 1 89 ? 14.483 -19.088 -7.450 1.00 92.31 89 THR A C 1
ATOM 690 O O . THR A 1 89 ? 14.790 -19.829 -6.517 1.00 92.31 89 THR A O 1
ATOM 693 N N . ALA A 1 90 ? 13.230 -18.670 -7.647 1.00 93.69 90 ALA A N 1
ATOM 694 C CA . ALA A 1 90 ? 12.109 -19.045 -6.796 1.00 93.69 90 ALA A CA 1
ATOM 695 C C . ALA A 1 90 ? 11.871 -20.564 -6.795 1.00 93.69 90 ALA A C 1
ATOM 697 O O . ALA A 1 90 ? 11.734 -21.151 -5.725 1.00 93.69 90 ALA A O 1
ATOM 698 N N . ARG A 1 91 ? 11.899 -21.217 -7.969 1.00 94.81 91 ARG A N 1
ATOM 699 C CA . ARG A 1 91 ? 11.775 -22.680 -8.100 1.00 94.81 91 ARG A CA 1
ATOM 700 C C . ARG A 1 91 ? 12.848 -23.404 -7.297 1.00 94.81 91 ARG A C 1
ATOM 702 O O . ARG A 1 91 ? 12.518 -24.331 -6.568 1.00 94.81 91 ARG A O 1
ATOM 709 N N . ASN A 1 92 ? 14.106 -22.975 -7.391 1.00 92.25 92 ASN A N 1
ATOM 710 C CA . ASN A 1 92 ? 15.188 -23.611 -6.635 1.00 92.25 92 ASN A CA 1
ATOM 711 C C . ASN A 1 92 ? 14.896 -23.585 -5.126 1.00 92.25 92 ASN A C 1
ATOM 713 O O . ASN A 1 92 ? 15.150 -24.561 -4.425 1.00 92.25 92 ASN A O 1
ATOM 717 N N . ILE A 1 93 ? 14.313 -22.492 -4.628 1.00 89.75 93 ILE A N 1
ATOM 718 C CA . ILE A 1 93 ? 13.897 -22.382 -3.228 1.00 89.75 93 ILE A CA 1
ATOM 719 C C . ILE A 1 93 ? 12.680 -23.274 -2.946 1.00 89.75 93 ILE A C 1
ATOM 721 O O . ILE A 1 93 ? 12.700 -23.972 -1.936 1.00 89.75 93 ILE A O 1
ATOM 725 N N . GLU A 1 94 ? 11.661 -23.311 -3.818 1.00 89.88 94 GLU A N 1
ATOM 726 C CA . GLU A 1 94 ? 10.516 -24.237 -3.695 1.00 89.88 94 GLU A CA 1
ATOM 727 C C . GLU A 1 94 ? 10.980 -25.693 -3.568 1.00 89.88 94 GLU A C 1
ATOM 729 O O . GLU A 1 94 ? 10.479 -26.435 -2.720 1.00 89.88 94 GLU A O 1
ATOM 734 N N . ASP A 1 95 ? 11.951 -26.100 -4.384 1.00 90.00 95 ASP A N 1
ATOM 735 C CA . ASP A 1 95 ? 12.519 -27.447 -4.377 1.00 90.00 95 ASP A CA 1
ATOM 736 C C . ASP A 1 95 ? 13.272 -27.728 -3.073 1.00 90.00 95 ASP A C 1
ATOM 738 O O . ASP A 1 95 ? 13.102 -28.795 -2.476 1.00 90.00 95 ASP A O 1
ATOM 742 N N . VAL A 1 96 ? 14.033 -26.746 -2.575 1.00 87.50 96 VAL A N 1
ATOM 743 C CA . VAL A 1 96 ? 14.738 -26.849 -1.292 1.00 87.50 96 VAL A CA 1
ATOM 744 C C . VAL A 1 96 ? 13.764 -26.969 -0.126 1.00 87.50 96 VAL A C 1
ATOM 746 O O . VAL A 1 96 ? 13.983 -27.830 0.718 1.00 87.50 96 VAL A O 1
ATOM 749 N N . ILE A 1 97 ? 12.697 -26.167 -0.056 1.00 87.00 97 ILE A N 1
ATOM 750 C CA . ILE A 1 97 ? 11.751 -26.191 1.078 1.00 87.00 97 ILE A CA 1
ATOM 751 C C . ILE A 1 97 ? 10.662 -27.264 0.941 1.00 87.00 97 ILE A C 1
ATOM 753 O O . ILE A 1 97 ? 9.979 -27.580 1.910 1.00 87.00 97 ILE A O 1
ATOM 757 N N . GLY A 1 98 ? 10.476 -27.826 -0.255 1.00 88.00 98 GLY A N 1
ATOM 758 C CA . GLY A 1 98 ? 9.523 -28.901 -0.523 1.00 88.00 98 GLY A CA 1
ATOM 759 C C . GLY A 1 98 ? 8.057 -28.471 -0.667 1.00 88.00 98 GLY A C 1
ATOM 760 O O . GLY A 1 98 ? 7.227 -29.317 -0.997 1.00 88.00 98 GLY A O 1
ATOM 761 N N . GLN A 1 99 ? 7.724 -27.185 -0.534 1.00 90.12 99 GLN A N 1
ATOM 762 C CA . GLN A 1 99 ? 6.348 -26.665 -0.541 1.00 90.12 99 GLN A CA 1
ATOM 763 C C . GLN A 1 99 ? 6.167 -25.439 -1.448 1.00 90.12 99 GLN A C 1
ATOM 765 O O . GLN A 1 99 ? 7.132 -24.744 -1.756 1.00 90.12 99 GLN A O 1
ATOM 770 N N . LYS A 1 100 ? 4.922 -25.187 -1.879 1.00 91.56 100 LYS A N 1
ATOM 771 C CA . LYS A 1 100 ? 4.558 -23.988 -2.653 1.00 91.56 100 LYS A CA 1
ATOM 772 C C . LYS A 1 100 ? 4.674 -22.730 -1.795 1.00 91.56 100 LYS A C 1
ATOM 774 O O . LYS A 1 100 ? 4.403 -22.779 -0.593 1.00 91.56 100 LYS A O 1
ATOM 779 N N . PHE A 1 101 ? 4.968 -21.591 -2.413 1.00 93.19 101 PHE A N 1
ATOM 780 C CA . PHE A 1 101 ? 4.838 -20.312 -1.718 1.00 93.19 101 PHE A CA 1
ATOM 781 C C . PHE A 1 101 ? 3.370 -19.962 -1.463 1.00 93.19 101 PHE A C 1
ATOM 783 O O . PHE A 1 101 ? 2.506 -20.122 -2.324 1.00 93.19 101 PHE A O 1
ATOM 790 N N . THR A 1 102 ? 3.082 -19.431 -0.281 1.00 92.94 102 THR A N 1
ATOM 791 C CA . THR A 1 102 ? 1.797 -18.796 0.022 1.00 92.94 102 THR A CA 1
ATOM 792 C C . THR A 1 102 ? 1.739 -17.414 -0.613 1.00 92.94 102 THR A C 1
ATOM 794 O O . THR A 1 102 ? 0.709 -17.028 -1.158 1.00 92.94 102 THR A O 1
ATOM 797 N N . MET A 1 103 ? 2.846 -16.674 -0.583 1.00 93.62 103 MET A N 1
ATOM 798 C CA . MET A 1 103 ? 2.888 -15.293 -1.043 1.00 93.62 103 MET A CA 1
ATOM 799 C C . MET A 1 103 ? 4.228 -14.970 -1.696 1.00 93.62 103 MET A C 1
ATOM 801 O O . MET A 1 103 ? 5.271 -15.431 -1.233 1.00 93.62 103 MET A O 1
ATOM 805 N N . VAL A 1 104 ? 4.196 -14.133 -2.731 1.00 94.50 104 VAL A N 1
ATOM 806 C CA . VAL A 1 104 ? 5.384 -13.446 -3.246 1.00 94.50 104 VAL A CA 1
ATOM 807 C C . VAL A 1 104 ? 5.289 -11.965 -2.903 1.00 94.50 104 VAL A C 1
ATOM 809 O O . VAL A 1 104 ? 4.327 -11.294 -3.277 1.00 94.50 104 VAL A O 1
ATOM 812 N N . GLN A 1 105 ? 6.295 -11.466 -2.193 1.00 92.75 105 GLN A N 1
ATOM 813 C CA . GLN A 1 105 ? 6.478 -10.054 -1.884 1.00 92.75 105 GLN A CA 1
ATOM 814 C C . GLN A 1 105 ? 7.518 -9.481 -2.832 1.00 92.75 105 GLN A C 1
ATOM 816 O O . GLN A 1 105 ? 8.715 -9.697 -2.665 1.00 92.75 105 GLN A O 1
ATOM 821 N N . ASN A 1 106 ? 7.065 -8.755 -3.842 1.00 92.06 106 ASN A N 1
ATOM 822 C CA . ASN A 1 106 ? 7.946 -8.020 -4.717 1.00 92.06 106 ASN A CA 1
ATOM 823 C C . ASN A 1 106 ? 8.256 -6.650 -4.115 1.00 92.06 106 ASN A C 1
ATOM 825 O O . ASN A 1 106 ? 7.406 -5.764 -4.137 1.00 92.06 106 ASN A O 1
ATOM 829 N N . GLY A 1 107 ? 9.478 -6.484 -3.607 1.00 86.62 107 GLY A N 1
ATOM 830 C CA . GLY A 1 107 ? 9.997 -5.223 -3.076 1.00 86.62 107 GLY A CA 1
ATOM 831 C C . GLY A 1 107 ? 10.089 -4.100 -4.110 1.00 86.62 107 GLY A C 1
ATOM 832 O O . GLY A 1 107 ? 10.392 -2.973 -3.743 1.00 86.62 107 GLY A O 1
ATOM 833 N N . GLY A 1 108 ? 9.790 -4.382 -5.381 1.00 78.50 108 GLY A N 1
ATOM 834 C CA . GLY A 1 108 ? 9.702 -3.376 -6.427 1.00 78.50 108 GLY A CA 1
ATOM 835 C C . GLY A 1 108 ? 11.044 -2.702 -6.666 1.00 78.50 108 GLY A C 1
ATOM 836 O O . GLY A 1 108 ? 12.097 -3.320 -6.499 1.00 78.50 108 GLY A O 1
ATOM 837 N N . GLU A 1 109 ? 10.991 -1.432 -7.066 1.00 82.88 109 GLU A N 1
ATOM 838 C CA . GLU A 1 109 ? 12.176 -0.587 -7.207 1.00 82.88 109 GLU A CA 1
ATOM 839 C C . GLU A 1 109 ? 13.122 -1.031 -8.339 1.00 82.88 109 GLU A C 1
ATOM 841 O O . GLU A 1 109 ? 14.290 -1.360 -8.152 1.00 82.88 109 GLU A O 1
ATOM 846 N N . TYR A 1 110 ? 12.588 -1.096 -9.563 1.00 89.50 110 TYR A N 1
ATOM 847 C CA . TYR A 1 110 ? 13.353 -1.454 -10.761 1.00 89.50 110 TYR A CA 1
ATOM 848 C C . TYR A 1 110 ? 12.623 -1.119 -12.065 1.00 89.50 110 TYR A C 1
ATOM 850 O O . TYR A 1 110 ? 11.428 -0.795 -12.097 1.00 89.50 110 TYR A O 1
ATOM 858 N N . GLY A 1 111 ? 13.347 -1.319 -13.170 1.00 92.06 111 GLY A N 1
ATOM 859 C CA . GLY A 1 111 ? 12.805 -1.229 -14.517 1.00 92.06 111 GLY A CA 1
ATOM 860 C C . GLY A 1 111 ? 12.370 0.193 -14.839 1.00 92.06 111 GLY A C 1
ATOM 861 O O . GLY A 1 111 ? 13.049 1.155 -14.481 1.00 92.06 111 GLY A O 1
ATOM 862 N N . LEU A 1 112 ? 11.209 0.323 -15.479 1.00 92.62 112 LEU A N 1
ATOM 863 C CA . LEU A 1 112 ? 10.508 1.597 -15.564 1.00 92.62 112 LEU A CA 1
ATOM 864 C C . LEU A 1 112 ? 10.124 2.059 -14.145 1.00 92.62 112 LEU A C 1
ATOM 866 O O . LEU A 1 112 ? 9.294 1.420 -13.497 1.00 92.62 112 LEU A O 1
ATOM 870 N N . TRP A 1 113 ? 10.749 3.125 -13.643 1.00 88.00 113 TRP A N 1
ATOM 871 C CA . TRP A 1 113 ? 10.615 3.573 -12.249 1.00 88.00 113 TRP A CA 1
ATOM 872 C C . TRP A 1 113 ? 10.086 5.008 -12.124 1.00 88.00 113 TRP A C 1
ATOM 874 O O . TRP A 1 113 ? 9.990 5.725 -13.122 1.00 88.00 113 TRP A O 1
ATOM 884 N N . VAL A 1 114 ? 9.715 5.413 -10.903 1.00 84.81 114 VAL A N 1
ATOM 885 C CA . VAL A 1 114 ? 9.313 6.795 -10.602 1.00 84.81 114 VAL A CA 1
ATOM 886 C C . VAL A 1 114 ? 10.500 7.744 -10.790 1.00 84.81 114 VAL A C 1
ATOM 888 O O . VAL A 1 114 ? 11.642 7.402 -10.483 1.00 84.81 114 VAL A O 1
ATOM 891 N N . LEU A 1 115 ? 10.236 8.940 -11.317 1.00 83.00 115 LEU A N 1
ATOM 892 C CA . LEU A 1 115 ? 11.278 9.885 -11.741 1.00 83.00 115 LEU A CA 1
ATOM 893 C C . LEU A 1 115 ? 11.717 10.854 -10.643 1.00 83.00 115 LEU A C 1
ATOM 895 O O . LEU A 1 115 ? 12.731 11.543 -10.787 1.00 83.00 115 LEU A O 1
ATOM 899 N N . GLY A 1 116 ? 10.939 10.942 -9.564 1.00 84.38 116 GLY A N 1
ATOM 900 C CA . GLY A 1 116 ? 11.187 11.878 -8.479 1.00 84.38 116 GLY A CA 1
ATOM 901 C C . GLY A 1 116 ? 11.076 13.324 -8.961 1.00 84.38 116 GLY A C 1
ATOM 902 O O . GLY A 1 116 ? 10.009 13.790 -9.347 1.00 84.38 116 GLY A O 1
ATOM 903 N N . GLU A 1 117 ? 12.178 14.068 -8.937 1.00 82.94 117 GLU A N 1
ATOM 904 C CA . GLU A 1 117 ? 12.152 15.487 -9.301 1.00 82.94 117 GLU A CA 1
ATOM 905 C C . GLU A 1 117 ? 12.100 15.739 -10.814 1.00 82.94 117 GLU A C 1
ATOM 907 O O . GLU A 1 117 ? 11.658 16.818 -11.222 1.00 82.94 117 GLU A O 1
ATOM 912 N N . ARG A 1 118 ? 12.470 14.752 -11.639 1.00 86.19 118 ARG A N 1
ATOM 913 C CA . ARG A 1 118 ? 12.606 14.895 -13.097 1.00 86.19 118 ARG A CA 1
ATOM 914 C C . ARG A 1 118 ? 11.285 14.690 -13.832 1.00 86.19 118 ARG A C 1
ATOM 916 O O . ARG A 1 118 ? 10.468 13.858 -13.441 1.00 86.19 118 ARG A O 1
ATOM 923 N N . TRP A 1 119 ? 11.097 15.414 -14.931 1.00 86.25 119 TRP A N 1
ATOM 924 C CA . TRP A 1 119 ? 9.904 15.269 -15.759 1.00 86.25 119 TRP A CA 1
ATOM 925 C C . TRP A 1 119 ? 10.050 14.168 -16.825 1.00 86.25 119 TRP A C 1
ATOM 927 O O . TRP A 1 119 ? 11.130 14.020 -17.409 1.00 86.25 119 TRP A O 1
ATOM 937 N N . PRO A 1 120 ? 8.977 13.407 -17.127 1.00 89.94 120 PRO A N 1
ATOM 938 C CA . PRO A 1 120 ? 8.990 12.377 -18.167 1.00 89.94 120 PRO A CA 1
ATOM 939 C C . PRO A 1 120 ? 9.448 12.873 -19.538 1.00 89.94 120 PRO A C 1
ATOM 941 O O . PRO A 1 120 ? 10.214 12.176 -20.206 1.00 89.94 120 PRO A O 1
ATOM 944 N N . LEU A 1 121 ? 9.026 14.076 -19.941 1.00 89.75 121 LEU A N 1
ATOM 945 C CA . LEU A 1 121 ? 9.422 14.670 -21.216 1.00 89.75 121 LEU A CA 1
ATOM 946 C C . LEU A 1 121 ? 10.942 14.864 -21.314 1.00 89.75 121 LEU A C 1
ATOM 948 O O . LEU A 1 121 ? 11.551 14.530 -22.329 1.00 89.75 121 LEU A O 1
ATOM 952 N N . GLU A 1 122 ? 11.569 15.361 -20.250 1.00 87.44 122 GLU A N 1
ATOM 953 C CA . GLU A 1 122 ? 13.017 15.585 -20.196 1.00 87.44 122 GLU A CA 1
ATOM 954 C C . GLU A 1 122 ? 13.796 14.270 -20.091 1.00 87.44 122 GLU A C 1
ATOM 956 O O . GLU A 1 122 ? 14.927 14.156 -20.578 1.00 87.44 122 GLU A O 1
ATOM 961 N N . TYR A 1 123 ? 13.209 13.266 -19.440 1.00 89.44 123 TYR A N 1
ATOM 962 C CA . TYR A 1 123 ? 13.880 12.005 -19.169 1.00 89.44 123 TYR A CA 1
ATOM 963 C C . TYR A 1 123 ? 13.708 10.998 -20.305 1.00 89.44 123 TYR A C 1
ATOM 965 O O . TYR A 1 123 ? 14.682 10.695 -20.990 1.00 89.44 123 TYR A O 1
ATOM 973 N N . TRP A 1 124 ? 12.486 10.531 -20.563 1.00 93.19 124 TRP A N 1
ATOM 974 C CA . TRP A 1 124 ? 12.189 9.552 -21.613 1.00 93.19 124 TRP A CA 1
ATOM 975 C C . TRP A 1 124 ? 11.929 10.195 -22.976 1.00 93.19 124 TRP A C 1
ATOM 977 O O . TRP A 1 124 ? 12.261 9.602 -23.999 1.00 93.19 124 TRP A O 1
ATOM 987 N N . GLY A 1 125 ? 11.399 11.421 -23.013 1.00 92.50 125 GLY A N 1
ATOM 988 C CA . GLY A 1 125 ? 11.113 12.135 -24.263 1.00 92.50 125 GLY A CA 1
ATOM 989 C C . GLY A 1 125 ? 12.349 12.523 -25.081 1.00 92.50 125 GLY A C 1
ATOM 990 O O . GLY A 1 125 ? 12.212 12.936 -26.230 1.00 92.50 125 GLY A O 1
ATOM 991 N N . ARG A 1 126 ? 13.565 12.346 -24.554 1.00 91.81 126 ARG A N 1
ATOM 992 C CA . ARG A 1 126 ? 14.796 12.508 -25.345 1.00 91.81 126 ARG A CA 1
ATOM 993 C C . ARG A 1 126 ? 14.942 11.473 -26.459 1.00 91.81 126 ARG A C 1
ATOM 995 O O . ARG A 1 126 ? 15.604 11.761 -27.450 1.00 91.81 126 ARG A O 1
ATOM 1002 N N . ASP A 1 127 ? 14.344 10.295 -26.290 1.00 95.44 127 ASP A N 1
ATOM 1003 C CA . ASP A 1 127 ? 14.373 9.231 -27.286 1.00 95.44 127 ASP A CA 1
ATOM 1004 C C . ASP A 1 127 ? 13.231 9.447 -28.299 1.00 95.44 127 ASP A C 1
ATOM 1006 O O . ASP A 1 127 ? 12.050 9.372 -27.925 1.00 95.44 127 ASP A O 1
ATOM 1010 N N . PRO A 1 128 ? 13.536 9.712 -29.586 1.00 93.00 128 PRO A N 1
ATOM 1011 C CA . PRO A 1 128 ? 12.514 9.925 -30.606 1.00 93.00 128 PRO A CA 1
ATOM 1012 C C . PRO A 1 128 ? 11.555 8.740 -30.758 1.00 93.00 128 PRO A C 1
ATOM 1014 O O . PRO A 1 128 ? 10.377 8.957 -31.041 1.00 93.00 128 PRO A O 1
ATOM 1017 N N . LEU A 1 129 ? 12.018 7.507 -30.519 1.00 94.81 129 LEU A N 1
ATOM 1018 C CA . LEU A 1 129 ? 11.187 6.306 -30.627 1.00 94.81 129 LEU A CA 1
ATOM 1019 C C . LEU A 1 129 ? 10.135 6.250 -29.520 1.00 94.81 129 LEU A C 1
ATOM 1021 O O . LEU A 1 129 ? 9.009 5.814 -29.761 1.00 94.81 129 LEU A O 1
ATOM 1025 N N . VAL A 1 130 ? 10.463 6.737 -28.318 1.00 96.25 130 VAL A N 1
ATOM 1026 C CA . VAL A 1 130 ? 9.489 6.845 -27.223 1.00 96.25 130 VAL A CA 1
ATOM 1027 C C . VAL A 1 130 ? 8.415 7.869 -27.579 1.00 96.25 130 VAL A C 1
ATOM 1029 O O . VAL A 1 130 ? 7.227 7.584 -27.430 1.00 96.25 130 VAL A O 1
ATOM 1032 N N . ARG A 1 131 ? 8.808 9.039 -28.103 1.00 95.19 131 ARG A N 1
ATOM 1033 C CA . ARG A 1 131 ? 7.852 10.075 -28.536 1.00 95.19 131 ARG A CA 1
ATOM 1034 C C . ARG A 1 131 ? 6.951 9.582 -29.664 1.00 95.19 131 ARG A C 1
ATOM 1036 O O . ARG A 1 131 ? 5.750 9.843 -29.640 1.00 95.19 131 ARG A O 1
ATOM 1043 N N . GLU A 1 132 ? 7.513 8.858 -30.627 1.00 96.25 132 GLU A N 1
ATOM 1044 C CA . GLU A 1 132 ? 6.760 8.257 -31.726 1.00 96.25 132 GLU A CA 1
ATOM 1045 C C . GLU A 1 132 ? 5.768 7.205 -31.215 1.00 96.25 132 GLU A C 1
ATOM 1047 O O . GLU A 1 132 ? 4.603 7.211 -31.609 1.00 96.25 132 GLU A O 1
ATOM 1052 N N . ALA A 1 133 ? 6.194 6.322 -30.311 1.00 97.06 133 ALA A N 1
ATOM 1053 C CA . ALA A 1 133 ? 5.322 5.313 -29.720 1.00 97.06 133 ALA A CA 1
ATOM 1054 C C . ALA A 1 133 ? 4.190 5.933 -28.888 1.00 97.06 133 ALA A C 1
ATOM 1056 O O . ALA A 1 133 ? 3.049 5.480 -28.972 1.00 97.06 133 ALA A O 1
ATOM 1057 N N . MET A 1 134 ? 4.485 6.993 -28.133 1.00 96.94 134 MET A N 1
ATOM 1058 C CA . MET A 1 134 ? 3.491 7.754 -27.380 1.00 96.94 134 MET A CA 1
ATOM 1059 C C . MET A 1 134 ? 2.453 8.394 -28.317 1.00 96.94 134 MET A C 1
ATOM 1061 O O . MET A 1 134 ? 1.253 8.216 -28.106 1.00 96.94 134 MET A O 1
ATOM 1065 N N . ALA A 1 135 ? 2.899 9.032 -29.405 1.00 97.38 135 ALA A N 1
ATOM 1066 C CA . ALA A 1 135 ? 2.014 9.594 -30.428 1.00 97.38 135 ALA A CA 1
ATOM 1067 C C . ALA A 1 135 ? 1.153 8.522 -31.118 1.00 97.38 135 ALA A C 1
ATOM 1069 O O . ALA A 1 135 ? -0.053 8.705 -31.282 1.00 97.38 135 ALA A O 1
ATOM 1070 N N . LYS A 1 136 ? 1.739 7.368 -31.468 1.00 97.69 136 LYS A N 1
ATOM 1071 C CA . LYS A 1 136 ? 1.010 6.219 -32.039 1.00 97.69 136 LYS A CA 1
ATOM 1072 C C . LYS A 1 136 ? -0.042 5.653 -31.086 1.00 97.69 136 LYS A C 1
ATOM 1074 O O . LYS A 1 136 ? -1.065 5.157 -31.545 1.00 97.69 136 LYS A O 1
ATOM 1079 N N . ALA A 1 137 ? 0.196 5.736 -29.779 1.00 96.56 137 ALA A N 1
ATOM 1080 C CA . ALA A 1 137 ? -0.756 5.342 -28.746 1.00 96.56 137 ALA A CA 1
ATOM 1081 C C . ALA A 1 137 ? -1.839 6.409 -28.470 1.00 96.56 137 ALA A C 1
ATOM 1083 O O . ALA A 1 137 ? -2.674 6.203 -27.593 1.00 96.56 137 ALA A O 1
ATOM 1084 N N . GLY A 1 138 ? -1.854 7.520 -29.218 1.00 96.25 138 GLY A N 1
ATOM 1085 C CA . GLY A 1 138 ? -2.872 8.570 -29.120 1.00 96.25 138 GLY A CA 1
ATOM 1086 C C . GLY A 1 138 ? -2.592 9.642 -28.065 1.00 96.25 138 GLY A C 1
ATOM 1087 O O . GLY A 1 138 ? -3.475 10.442 -27.774 1.00 96.25 138 GLY A O 1
ATOM 1088 N N . PHE A 1 139 ? -1.385 9.674 -27.502 1.00 96.75 139 PHE A N 1
ATOM 1089 C CA . PHE A 1 139 ? -0.970 10.662 -26.507 1.00 96.75 139 PHE A CA 1
ATOM 1090 C C . PHE A 1 139 ? -0.140 11.781 -27.151 1.00 96.75 139 PHE A C 1
ATOM 1092 O O . PHE A 1 139 ? 0.604 11.546 -28.102 1.00 96.75 139 PHE A O 1
ATOM 1099 N N . ASN A 1 140 ? -0.213 13.002 -26.623 1.00 95.19 140 ASN A N 1
ATOM 1100 C CA . ASN A 1 140 ? 0.603 14.128 -27.062 1.00 95.19 140 ASN A CA 1
ATOM 1101 C C . ASN A 1 140 ? 1.971 14.116 -26.350 1.00 95.19 140 ASN A C 1
ATOM 1103 O O . ASN A 1 140 ? 2.047 14.471 -25.171 1.00 95.19 140 ASN A O 1
ATOM 1107 N N . PRO A 1 141 ? 3.082 13.801 -27.047 1.00 93.31 141 PRO A N 1
ATOM 1108 C CA . PRO A 1 141 ? 4.403 13.744 -26.423 1.00 93.31 141 PRO A CA 1
ATOM 1109 C C . PRO A 1 141 ? 4.906 15.102 -25.918 1.00 93.31 141 PRO A C 1
ATOM 1111 O O . PRO A 1 141 ? 5.870 15.134 -25.161 1.00 93.31 141 PRO A O 1
ATOM 1114 N N . SER A 1 142 ? 4.282 16.216 -26.312 1.00 91.44 142 SER A N 1
ATOM 1115 C CA . SER A 1 142 ? 4.604 17.562 -25.822 1.00 91.44 142 SER A CA 1
ATOM 1116 C C . SER A 1 142 ? 3.792 17.988 -24.590 1.00 91.44 142 SER A C 1
ATOM 1118 O O . SER A 1 142 ? 4.089 19.036 -24.024 1.00 91.44 142 SER A O 1
ATOM 1120 N N . ASN A 1 143 ? 2.784 17.214 -24.167 1.00 87.81 143 ASN A N 1
ATOM 1121 C CA . ASN A 1 143 ? 1.958 17.516 -22.993 1.00 87.81 143 ASN A CA 1
ATOM 1122 C C . ASN A 1 143 ? 2.548 16.867 -21.727 1.00 87.81 143 ASN A C 1
ATOM 1124 O O . ASN A 1 143 ? 2.151 15.767 -21.327 1.00 87.81 143 ASN A O 1
ATOM 1128 N N . ASP A 1 144 ? 3.551 17.523 -21.139 1.00 78.44 144 ASP A N 1
ATOM 1129 C CA . ASP A 1 144 ? 4.299 16.997 -19.994 1.00 78.44 144 ASP A CA 1
ATOM 1130 C C . ASP A 1 144 ? 3.411 16.750 -18.761 1.00 78.44 144 ASP A C 1
ATOM 1132 O O . ASP A 1 144 ? 2.465 17.488 -18.483 1.00 78.44 144 ASP A O 1
ATOM 1136 N N . GLY A 1 145 ? 3.691 15.667 -18.033 1.00 73.12 145 GLY A N 1
ATOM 1137 C CA . GLY A 1 145 ? 2.900 15.204 -16.887 1.00 73.12 145 GLY A CA 1
ATOM 1138 C C . GLY A 1 145 ? 1.531 14.603 -17.241 1.00 73.12 145 GLY A C 1
ATOM 1139 O O . GLY A 1 145 ? 1.268 13.463 -16.864 1.00 73.12 145 GLY A O 1
ATOM 1140 N N . PHE A 1 146 ? 0.671 15.321 -17.970 1.00 78.81 146 PHE A N 1
ATOM 1141 C CA . PHE A 1 146 ? -0.734 14.936 -18.183 1.00 78.81 146 PHE A CA 1
ATOM 1142 C C . PHE A 1 146 ? -0.922 13.740 -19.119 1.00 78.81 146 PHE A C 1
ATOM 1144 O O . PHE A 1 146 ? -1.678 12.833 -18.780 1.00 78.81 146 PHE A O 1
ATOM 1151 N N . ASP A 1 147 ? -0.212 13.696 -20.249 1.00 91.12 147 ASP A N 1
ATOM 1152 C CA . ASP A 1 147 ? -0.292 12.561 -21.183 1.00 91.12 147 ASP A CA 1
ATOM 1153 C C . ASP A 1 147 ? 0.795 11.518 -20.896 1.00 91.12 147 ASP A C 1
ATOM 1155 O O . ASP A 1 147 ? 0.631 10.325 -21.160 1.00 91.12 147 ASP A O 1
ATOM 1159 N N . TRP A 1 148 ? 1.903 11.948 -20.295 1.00 92.31 148 TRP A N 1
ATOM 1160 C CA . TRP A 1 148 ? 2.986 11.053 -19.904 1.00 92.31 148 TRP A CA 1
ATOM 1161 C C . TRP A 1 148 ? 2.606 10.144 -18.734 1.00 92.31 148 TRP A C 1
ATOM 1163 O O . TRP A 1 148 ? 2.946 8.964 -18.759 1.00 92.31 148 TRP A O 1
ATOM 1173 N N . LEU A 1 149 ? 1.888 10.643 -17.722 1.00 91.00 149 LEU A N 1
ATOM 1174 C CA . LEU A 1 149 ? 1.426 9.814 -16.605 1.00 91.00 149 LEU A CA 1
ATOM 1175 C C . LEU A 1 149 ? 0.608 8.596 -17.073 1.00 91.00 149 LEU A C 1
ATOM 1177 O O . LEU A 1 149 ? 0.988 7.477 -16.715 1.00 91.00 149 LEU A O 1
ATOM 1181 N N . PRO A 1 150 ? -0.479 8.744 -17.857 1.00 93.56 150 PRO A N 1
ATOM 1182 C CA . PRO A 1 150 ? -1.252 7.601 -18.318 1.00 93.56 150 PRO A CA 1
ATOM 1183 C C . PRO A 1 150 ? -0.436 6.682 -19.229 1.00 93.56 150 PRO A C 1
ATOM 1185 O O . PRO A 1 150 ? -0.455 5.471 -19.013 1.00 93.56 150 PRO A O 1
ATOM 1188 N N . PHE A 1 151 ? 0.340 7.230 -20.173 1.00 95.69 151 PHE A N 1
ATOM 1189 C CA . PHE A 1 151 ? 1.203 6.428 -21.042 1.00 95.69 151 PHE A CA 1
ATOM 1190 C C . PHE A 1 151 ? 2.174 5.560 -20.230 1.00 95.69 151 PHE A C 1
ATOM 1192 O O . PHE A 1 151 ? 2.179 4.338 -20.373 1.00 95.69 151 PHE A O 1
ATOM 1199 N N . ASN A 1 152 ? 2.941 6.158 -19.315 1.00 94.50 152 ASN A N 1
ATOM 1200 C CA . ASN A 1 152 ? 3.923 5.424 -18.519 1.00 94.50 152 ASN A CA 1
ATOM 1201 C C . ASN A 1 152 ? 3.266 4.455 -17.527 1.00 94.50 152 ASN A C 1
ATOM 1203 O O . ASN A 1 152 ? 3.809 3.381 -17.282 1.00 94.50 152 ASN A O 1
ATOM 1207 N N . SER A 1 153 ? 2.082 4.783 -16.998 1.00 94.31 153 SER A N 1
ATOM 1208 C CA . SER A 1 153 ? 1.331 3.885 -16.109 1.00 94.31 153 SER A CA 1
ATOM 1209 C C . SER A 1 153 ? 0.884 2.614 -16.833 1.00 94.31 153 SER A C 1
ATOM 1211 O O . SER A 1 153 ? 1.010 1.525 -16.278 1.00 94.31 153 SER A O 1
ATOM 1213 N N . ILE A 1 154 ? 0.444 2.725 -18.094 1.00 95.94 154 ILE A N 1
ATOM 1214 C CA . ILE A 1 154 ? 0.129 1.566 -18.946 1.00 95.94 154 ILE A CA 1
ATOM 1215 C C . ILE A 1 154 ? 1.381 0.706 -19.163 1.00 95.94 154 ILE A C 1
ATOM 1217 O O . ILE A 1 154 ? 1.328 -0.517 -19.011 1.00 95.94 154 ILE A O 1
ATOM 1221 N N . GLN A 1 155 ? 2.520 1.330 -19.482 1.00 96.56 155 GLN A N 1
ATOM 1222 C CA . GLN A 1 155 ? 3.772 0.597 -19.700 1.00 96.56 155 GLN A CA 1
ATOM 1223 C C . GLN A 1 155 ? 4.276 -0.080 -18.421 1.00 96.56 155 GLN A C 1
ATOM 1225 O O . GLN A 1 155 ? 4.740 -1.221 -18.470 1.00 96.56 155 GLN A O 1
ATOM 1230 N N . LYS A 1 156 ? 4.128 0.574 -17.263 1.00 95.25 156 LYS A N 1
ATOM 1231 C CA . LYS A 1 156 ? 4.489 -0.000 -15.966 1.00 95.25 156 LYS A CA 1
ATOM 1232 C C . LYS A 1 156 ? 3.599 -1.189 -15.610 1.00 95.25 156 LYS A C 1
ATOM 1234 O O . LYS A 1 156 ? 4.122 -2.244 -15.258 1.00 95.25 156 LYS A O 1
ATOM 1239 N N . ALA A 1 157 ? 2.282 -1.059 -15.770 1.00 95.31 157 ALA A N 1
ATOM 1240 C CA . ALA A 1 157 ? 1.347 -2.160 -15.556 1.00 95.31 157 ALA A CA 1
ATOM 1241 C C . ALA A 1 157 ? 1.668 -3.355 -16.471 1.00 95.31 157 ALA A C 1
ATOM 1243 O O . ALA A 1 157 ? 1.679 -4.499 -16.011 1.00 95.31 157 ALA A O 1
ATOM 1244 N N . ARG A 1 158 ? 2.014 -3.102 -17.745 1.00 96.62 158 ARG A N 1
ATOM 1245 C CA . ARG A 1 158 ? 2.488 -4.139 -18.678 1.00 96.62 158 ARG A CA 1
ATOM 1246 C C . ARG A 1 158 ? 3.763 -4.817 -18.176 1.00 96.62 158 ARG A C 1
ATOM 1248 O O . ARG A 1 158 ? 3.787 -6.046 -18.122 1.00 96.62 158 ARG A O 1
ATOM 1255 N N . GLN A 1 159 ? 4.792 -4.042 -17.819 1.00 96.06 159 GLN A N 1
ATOM 1256 C CA . GLN A 1 159 ? 6.072 -4.554 -17.315 1.00 96.06 159 GLN A CA 1
ATOM 1257 C C . GLN A 1 159 ? 5.849 -5.499 -16.130 1.00 96.06 159 GLN A C 1
ATOM 1259 O O . GLN A 1 159 ? 6.260 -6.658 -16.179 1.00 96.06 159 GLN A O 1
ATOM 1264 N N . GLU A 1 160 ? 5.173 -5.023 -15.084 1.00 95.56 160 GLU A N 1
ATOM 1265 C CA . GLU A 1 160 ? 5.021 -5.788 -13.845 1.00 95.56 160 GLU A CA 1
ATOM 1266 C C . GLU A 1 160 ? 4.146 -7.027 -14.037 1.00 95.56 160 GLU A C 1
ATOM 1268 O O . GLU A 1 160 ? 4.488 -8.114 -13.565 1.00 95.56 160 GLU A O 1
ATOM 1273 N N . ARG A 1 161 ? 3.061 -6.909 -14.817 1.00 95.94 161 ARG A N 1
ATOM 1274 C CA . ARG A 1 161 ? 2.226 -8.057 -15.185 1.00 95.94 161 ARG A CA 1
ATOM 1275 C C . ARG A 1 161 ? 3.042 -9.116 -15.917 1.00 95.94 161 ARG A C 1
ATOM 1277 O O . ARG A 1 161 ? 2.957 -10.293 -15.574 1.00 95.94 161 ARG A O 1
ATOM 1284 N N . ARG A 1 162 ? 3.835 -8.721 -16.917 1.00 96.88 162 ARG A N 1
ATOM 1285 C CA . ARG A 1 162 ? 4.601 -9.667 -17.737 1.00 96.88 162 ARG A CA 1
ATOM 1286 C C . ARG A 1 162 ? 5.687 -10.370 -16.925 1.00 96.88 162 ARG A C 1
ATOM 1288 O O . ARG A 1 162 ? 5.795 -11.590 -17.014 1.00 96.88 162 ARG A O 1
ATOM 1295 N N . ILE A 1 163 ? 6.421 -9.631 -16.090 1.00 96.12 163 ILE A N 1
ATOM 1296 C CA . ILE A 1 163 ? 7.431 -10.197 -15.182 1.00 96.12 163 ILE A CA 1
ATOM 1297 C C . ILE A 1 163 ? 6.789 -11.208 -14.227 1.00 96.12 163 ILE A C 1
ATOM 1299 O O . ILE A 1 163 ? 7.295 -12.325 -14.099 1.00 96.12 163 ILE A O 1
ATOM 1303 N N . LYS A 1 164 ? 5.655 -10.858 -13.600 1.00 96.00 164 LYS A N 1
ATOM 1304 C CA . LYS A 1 164 ? 4.914 -11.759 -12.704 1.00 96.00 164 LYS A CA 1
ATOM 1305 C C . LYS A 1 164 ? 4.500 -13.052 -13.408 1.00 96.00 164 LYS A C 1
ATOM 1307 O O . LYS A 1 164 ? 4.757 -14.136 -12.890 1.00 96.00 164 LYS A O 1
ATOM 1312 N N . GLU A 1 165 ? 3.874 -12.960 -14.581 1.00 96.94 165 GLU A N 1
ATOM 1313 C CA . GLU A 1 165 ? 3.404 -14.148 -15.305 1.00 96.94 165 GLU A CA 1
ATOM 1314 C C . GLU A 1 165 ? 4.568 -15.030 -15.787 1.00 96.94 165 GLU A C 1
ATOM 1316 O O . GLU A 1 165 ? 4.515 -16.253 -15.644 1.00 96.94 165 GLU A O 1
ATOM 1321 N N . ALA A 1 166 ? 5.657 -14.432 -16.283 1.00 97.31 166 ALA A N 1
ATOM 1322 C CA . ALA A 1 166 ? 6.856 -15.170 -16.679 1.00 97.31 166 ALA A CA 1
ATOM 1323 C C . ALA A 1 166 ? 7.539 -15.863 -15.487 1.00 97.31 166 ALA A C 1
ATOM 1325 O O . ALA A 1 166 ? 8.009 -16.995 -15.629 1.00 97.31 166 ALA A O 1
ATOM 1326 N N . MET A 1 167 ? 7.545 -15.225 -14.310 1.00 96.75 167 MET A N 1
ATOM 1327 C CA . MET A 1 167 ? 8.014 -15.816 -13.054 1.00 96.75 167 MET A CA 1
ATOM 1328 C C . MET A 1 167 ? 7.147 -17.005 -12.640 1.00 96.75 167 MET A C 1
ATOM 1330 O O . MET A 1 167 ? 7.671 -18.084 -12.369 1.00 96.75 167 MET A O 1
ATOM 1334 N N . TYR A 1 168 ? 5.824 -16.845 -12.638 1.00 96.94 168 TYR A N 1
ATOM 1335 C CA . TYR A 1 168 ? 4.893 -17.919 -12.294 1.00 96.94 168 TYR A CA 1
ATOM 1336 C C . TYR A 1 168 ? 4.983 -19.124 -13.217 1.00 96.94 168 TYR A C 1
ATOM 1338 O O . TYR A 1 168 ? 4.874 -20.250 -12.739 1.00 96.94 168 TYR A O 1
ATOM 1346 N N . ALA A 1 169 ? 5.248 -18.913 -14.506 1.00 97.19 169 ALA A N 1
ATOM 1347 C CA . ALA A 1 169 ? 5.473 -20.003 -15.449 1.00 97.19 169 ALA A CA 1
ATOM 1348 C C . ALA A 1 169 ? 6.691 -20.876 -15.087 1.00 97.19 169 ALA A C 1
ATOM 1350 O O . ALA A 1 169 ? 6.790 -22.007 -15.560 1.00 97.19 169 ALA A O 1
ATOM 1351 N N . GLN A 1 170 ? 7.611 -20.377 -14.252 1.00 97.31 170 GLN A N 1
ATOM 1352 C CA . GLN A 1 170 ? 8.734 -21.166 -13.759 1.00 97.31 170 GLN A CA 1
ATOM 1353 C C . GLN A 1 170 ? 8.435 -21.897 -12.452 1.00 97.31 170 GLN A C 1
ATOM 1355 O O . GLN A 1 170 ? 9.215 -22.769 -12.107 1.00 97.31 170 GLN A O 1
ATOM 1360 N N . LEU A 1 171 ? 7.367 -21.619 -11.707 1.00 96.00 171 LEU A N 1
ATOM 1361 C CA . LEU A 1 171 ? 7.153 -22.293 -10.418 1.00 96.00 171 LEU A CA 1
ATOM 1362 C C . LEU A 1 171 ? 6.742 -23.756 -10.621 1.00 96.00 171 LEU A C 1
ATOM 1364 O O . LEU A 1 171 ? 5.948 -24.073 -11.507 1.00 96.00 171 LEU A O 1
ATOM 1368 N N . ALA A 1 172 ? 7.304 -24.659 -9.819 1.00 93.31 172 ALA A N 1
ATOM 1369 C CA . ALA A 1 172 ? 7.071 -26.098 -9.964 1.00 93.31 172 ALA A CA 1
ATOM 1370 C C . ALA A 1 172 ? 5.886 -26.574 -9.116 1.00 93.31 172 ALA A C 1
ATOM 1372 O O . ALA A 1 172 ? 5.228 -27.554 -9.462 1.00 93.31 172 ALA A O 1
ATOM 1373 N N . LYS A 1 173 ? 5.597 -25.878 -8.010 1.00 92.12 173 LYS A N 1
ATOM 1374 C CA . LYS A 1 173 ? 4.570 -26.281 -7.034 1.00 92.12 17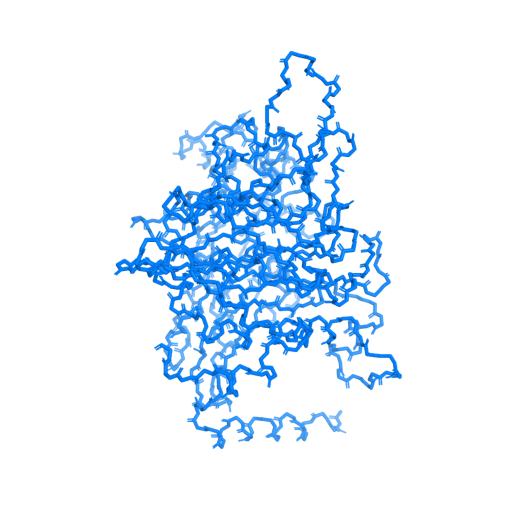3 LYS A CA 1
ATOM 1375 C C . LYS A 1 173 ? 3.263 -25.488 -7.157 1.00 92.12 173 LYS A C 1
ATOM 1377 O O . LYS A 1 173 ? 2.365 -25.638 -6.326 1.00 92.12 173 LYS A O 1
ATOM 1382 N N . GLY A 1 174 ? 3.131 -24.705 -8.228 1.00 91.25 174 GLY A N 1
ATOM 1383 C CA . GLY A 1 174 ? 1.935 -23.942 -8.583 1.00 91.25 174 GLY A CA 1
ATOM 1384 C C . GLY A 1 174 ? 2.035 -22.450 -8.264 1.00 91.25 174 GLY A C 1
ATOM 1385 O O . GLY A 1 174 ? 3.016 -21.974 -7.701 1.00 91.25 174 GLY A O 1
ATOM 1386 N N . ARG A 1 175 ? 1.000 -21.694 -8.652 1.00 93.19 175 ARG A N 1
ATOM 1387 C CA . ARG A 1 175 ? 0.930 -20.253 -8.372 1.00 93.19 175 ARG A CA 1
ATOM 1388 C C . ARG A 1 175 ? 0.751 -20.017 -6.860 1.00 93.19 175 ARG A C 1
ATOM 1390 O O . ARG A 1 175 ? -0.047 -20.730 -6.240 1.00 93.19 175 ARG A O 1
ATOM 1397 N N . PRO A 1 176 ? 1.436 -19.018 -6.276 1.00 93.06 176 PRO A N 1
ATOM 1398 C CA . PRO A 1 176 ? 1.190 -18.578 -4.910 1.00 93.06 176 PRO A CA 1
ATOM 1399 C C . PRO A 1 176 ? -0.250 -18.110 -4.718 1.00 93.06 176 PRO A C 1
ATOM 1401 O O . PRO A 1 176 ? -0.936 -17.767 -5.680 1.00 93.06 176 PRO A O 1
ATOM 1404 N N . VAL A 1 177 ? -0.698 -18.068 -3.462 1.00 90.25 177 VAL A N 1
ATOM 1405 C CA . VAL A 1 177 ? -2.032 -17.556 -3.110 1.00 90.25 177 VAL A CA 1
ATOM 1406 C C . VAL A 1 177 ? -2.121 -16.050 -3.352 1.00 90.25 177 VAL A C 1
ATOM 1408 O O . VAL A 1 177 ? -3.186 -15.566 -3.720 1.00 90.25 177 VAL A O 1
ATOM 1411 N N . ALA A 1 178 ? -1.020 -15.323 -3.142 1.00 92.12 178 ALA A N 1
ATOM 1412 C CA . ALA A 1 178 ? -0.971 -13.881 -3.340 1.00 92.12 178 ALA A CA 1
ATOM 1413 C C . ALA A 1 178 ? 0.368 -13.380 -3.900 1.00 92.12 178 ALA A C 1
ATOM 1415 O O . ALA A 1 178 ? 1.438 -13.943 -3.651 1.00 92.12 178 ALA A O 1
ATOM 1416 N N . TYR A 1 179 ? 0.295 -12.256 -4.599 1.00 94.12 179 TYR A N 1
ATOM 1417 C CA . TYR A 1 179 ? 1.389 -11.421 -5.059 1.00 94.12 179 TYR A CA 1
ATOM 1418 C C . TYR A 1 179 ? 1.177 -9.994 -4.576 1.00 94.12 179 TYR A C 1
ATOM 1420 O O . TYR A 1 179 ? 0.084 -9.444 -4.720 1.00 94.12 179 TYR A O 1
ATOM 1428 N N . THR A 1 180 ? 2.223 -9.366 -4.056 1.00 92.81 180 THR A N 1
ATOM 1429 C CA . THR A 1 180 ? 2.193 -7.937 -3.732 1.00 92.81 180 THR A CA 1
ATOM 1430 C C . THR A 1 180 ? 3.413 -7.238 -4.278 1.00 92.81 180 THR A C 1
ATOM 1432 O O . THR A 1 180 ? 4.525 -7.727 -4.095 1.00 92.81 180 THR A O 1
ATOM 1435 N N . TRP A 1 181 ? 3.211 -6.083 -4.891 1.00 91.75 181 TRP A N 1
ATOM 1436 C CA . TRP A 1 181 ? 4.252 -5.231 -5.436 1.00 91.75 181 TRP A CA 1
ATOM 1437 C C . TRP A 1 181 ? 4.350 -3.932 -4.642 1.00 91.75 181 TRP A C 1
ATOM 1439 O O . TRP A 1 181 ? 3.361 -3.222 -4.466 1.00 91.75 181 TRP A O 1
ATOM 1449 N N . TYR A 1 182 ? 5.554 -3.637 -4.162 1.00 88.88 182 TYR A N 1
ATOM 1450 C CA . TYR A 1 182 ? 5.880 -2.427 -3.422 1.00 88.88 182 TYR A CA 1
ATOM 1451 C C . TYR A 1 182 ? 5.399 -1.161 -4.134 1.00 88.88 182 TYR A C 1
ATOM 1453 O O . TYR A 1 182 ? 5.674 -0.989 -5.316 1.00 88.88 182 TYR A O 1
ATOM 1461 N N . GLN A 1 183 ? 4.717 -0.281 -3.391 1.00 82.88 183 GLN A N 1
ATOM 1462 C CA . GLN A 1 183 ? 4.084 0.969 -3.843 1.00 82.88 183 GLN A CA 1
ATOM 1463 C C . GLN A 1 183 ? 2.789 0.828 -4.651 1.00 82.88 183 GLN A C 1
ATOM 1465 O O . GLN A 1 183 ? 2.212 1.865 -5.006 1.00 82.88 183 GLN A O 1
ATOM 1470 N N . GLU A 1 184 ? 2.269 -0.386 -4.889 1.00 88.00 184 GLU A N 1
ATOM 1471 C CA . GLU A 1 184 ? 0.919 -0.527 -5.455 1.00 88.00 184 GLU A CA 1
ATOM 1472 C C . GLU A 1 184 ? -0.076 0.160 -4.522 1.00 88.00 184 GLU A C 1
ATOM 1474 O O . GLU A 1 184 ? -0.272 -0.267 -3.394 1.00 88.00 184 GLU A O 1
ATOM 1479 N N . SER A 1 185 ? -0.651 1.279 -4.940 1.00 87.81 185 SER A N 1
ATOM 1480 C CA . SER A 1 185 ? -1.444 2.147 -4.066 1.00 87.81 185 SER A CA 1
ATOM 1481 C C . SER A 1 185 ? -2.494 2.884 -4.880 1.00 87.81 185 SER A C 1
ATOM 1483 O O . SER A 1 185 ? -2.701 2.541 -6.025 1.00 87.81 185 SER A O 1
ATOM 1485 N N . PHE A 1 186 ? -3.196 3.878 -4.339 1.00 87.19 186 PHE A N 1
ATOM 1486 C CA . PHE A 1 186 ? -3.909 4.858 -5.177 1.00 87.19 186 PHE A CA 1
ATOM 1487 C C . PHE A 1 186 ? -3.045 6.102 -5.478 1.00 87.19 186 PHE A C 1
ATOM 1489 O O . PHE A 1 186 ? -3.465 7.009 -6.198 1.00 87.19 186 PHE A O 1
ATOM 1496 N N . GLY A 1 187 ? -1.819 6.148 -4.944 1.00 84.81 187 GLY A N 1
ATOM 1497 C CA . GLY A 1 187 ? -1.024 7.366 -4.839 1.00 84.81 187 GLY A CA 1
ATOM 1498 C C . GLY A 1 187 ? -1.471 8.176 -3.616 1.00 84.81 187 GLY A C 1
ATOM 1499 O O . GLY A 1 187 ? -2.379 8.999 -3.745 1.00 84.81 187 GLY A O 1
ATOM 1500 N N . PRO A 1 188 ? -0.864 7.981 -2.427 1.00 83.12 188 PRO A N 1
ATOM 1501 C CA . PRO A 1 188 ? -1.239 8.719 -1.209 1.00 83.12 188 PRO A CA 1
ATOM 1502 C C . PRO A 1 188 ? -1.155 10.245 -1.386 1.00 83.12 188 PRO A C 1
ATOM 1504 O O . PRO A 1 188 ? -1.909 11.003 -0.783 1.00 83.12 188 PRO A O 1
ATOM 1507 N N . GLU A 1 189 ? -0.273 10.672 -2.282 1.00 81.38 189 GLU A N 1
ATOM 1508 C CA . GLU A 1 189 ? 0.053 12.059 -2.600 1.00 81.38 189 GLU A CA 1
ATOM 1509 C C . GLU A 1 189 ? -0.705 12.612 -3.826 1.00 81.38 189 GLU A C 1
ATOM 1511 O O . GLU A 1 189 ? -0.531 13.769 -4.222 1.00 81.38 189 GLU A O 1
ATOM 1516 N N . ARG A 1 190 ? -1.569 11.795 -4.446 1.00 82.94 190 ARG A N 1
ATOM 1517 C CA . ARG A 1 190 ? -2.312 12.154 -5.659 1.00 82.94 190 ARG A CA 1
ATOM 1518 C C . ARG A 1 190 ? -3.180 13.389 -5.431 1.00 82.94 190 ARG A C 1
ATOM 1520 O O . ARG A 1 190 ? -4.067 13.389 -4.567 1.00 82.94 190 ARG A O 1
ATOM 1527 N N . GLY A 1 191 ? -2.956 14.409 -6.259 1.00 78.88 191 GLY A N 1
ATOM 1528 C CA . GLY A 1 191 ? -3.695 15.670 -6.223 1.00 78.88 191 GLY A CA 1
ATOM 1529 C C . GLY A 1 191 ? -3.225 16.664 -5.155 1.00 78.88 191 GLY A C 1
ATOM 1530 O O . GLY A 1 191 ? -3.871 17.691 -4.960 1.00 78.88 191 GLY A O 1
ATOM 1531 N N . ARG A 1 192 ? -2.110 16.402 -4.451 1.00 79.81 192 ARG A N 1
ATOM 1532 C CA . ARG A 1 192 ? -1.580 17.359 -3.463 1.00 79.81 192 ARG A CA 1
ATOM 1533 C C . ARG A 1 192 ? -0.910 18.582 -4.119 1.00 79.81 192 ARG A C 1
ATOM 1535 O O . ARG A 1 192 ? -1.056 19.685 -3.603 1.00 79.81 192 ARG A O 1
ATOM 1542 N N . TRP A 1 193 ? -0.187 18.417 -5.233 1.00 79.88 193 TRP A N 1
ATOM 1543 C CA . TRP A 1 193 ? 0.467 19.500 -6.000 1.00 79.88 193 TRP A CA 1
ATOM 1544 C C . TRP A 1 193 ? 0.687 19.080 -7.458 1.00 79.88 193 TRP A C 1
ATOM 1546 O O . TRP A 1 193 ? 0.791 17.891 -7.726 1.00 79.88 193 TRP A O 1
ATOM 1556 N N . ASN A 1 194 ? 0.863 20.016 -8.397 1.00 80.06 194 ASN A N 1
ATOM 1557 C CA . ASN A 1 194 ? 1.000 19.710 -9.837 1.00 80.06 194 ASN A CA 1
ATOM 1558 C C . ASN A 1 194 ? 2.131 18.724 -10.200 1.00 80.06 194 ASN A C 1
ATOM 1560 O O . ASN A 1 194 ? 2.093 18.111 -11.259 1.00 80.06 194 ASN A O 1
ATOM 1564 N N . GLY A 1 195 ? 3.141 18.571 -9.341 1.00 81.75 195 GLY A N 1
ATOM 1565 C CA . GLY A 1 195 ? 4.268 17.661 -9.555 1.00 81.75 195 GLY A CA 1
ATOM 1566 C C . GLY A 1 195 ? 4.060 16.238 -9.032 1.00 81.75 195 GLY A C 1
ATOM 1567 O O . GLY A 1 195 ? 4.966 15.423 -9.196 1.00 81.75 195 GLY A O 1
ATOM 1568 N N . TRP A 1 196 ? 2.910 15.922 -8.422 1.00 82.19 196 TRP A N 1
ATOM 1569 C CA . TRP A 1 196 ? 2.609 14.574 -7.920 1.00 82.19 196 TRP A CA 1
ATOM 1570 C C . TRP A 1 196 ? 2.776 13.458 -8.976 1.00 82.19 196 TRP A C 1
ATOM 1572 O O . TRP A 1 196 ? 3.249 12.386 -8.590 1.00 82.19 196 TRP A O 1
ATOM 1582 N N . PRO A 1 197 ? 2.492 13.663 -10.289 1.00 85.62 197 PRO A N 1
ATOM 1583 C CA . PRO A 1 197 ? 2.637 12.606 -11.296 1.00 85.62 197 PRO A CA 1
ATOM 1584 C C . PRO A 1 197 ? 4.060 12.058 -11.454 1.00 85.62 197 PRO A C 1
ATOM 1586 O O . PRO A 1 197 ? 4.236 10.977 -12.001 1.00 85.62 197 PRO A O 1
ATOM 1589 N N . LYS A 1 198 ? 5.086 12.776 -10.980 1.00 85.75 198 LYS A N 1
ATOM 1590 C CA . LYS A 1 198 ? 6.485 12.323 -11.050 1.00 85.75 198 LYS A CA 1
ATOM 1591 C C . LYS A 1 198 ? 6.834 11.247 -10.013 1.00 85.75 198 LYS A C 1
ATOM 1593 O O . LYS A 1 198 ? 7.838 10.549 -10.157 1.00 85.75 198 LYS A O 1
ATOM 1598 N N . TYR A 1 199 ? 6.006 11.126 -8.975 1.00 85.19 199 TYR A N 1
ATOM 1599 C CA . TYR A 1 199 ? 6.235 10.283 -7.799 1.00 85.19 199 TYR A CA 1
ATOM 1600 C C . TYR A 1 199 ? 5.285 9.081 -7.729 1.00 85.19 199 TYR A C 1
ATOM 1602 O O . TYR A 1 199 ? 5.197 8.429 -6.693 1.00 85.19 199 TYR A O 1
ATOM 1610 N N . GLY A 1 200 ? 4.539 8.778 -8.793 1.00 87.62 200 GLY A N 1
ATOM 1611 C CA . GLY A 1 200 ? 3.601 7.663 -8.763 1.00 87.62 200 GLY A CA 1
ATOM 1612 C C . GLY A 1 200 ? 3.003 7.322 -10.117 1.00 87.62 200 GLY A C 1
ATOM 1613 O O . GLY A 1 200 ? 3.390 7.862 -11.149 1.00 87.62 200 GLY A O 1
ATOM 1614 N N . TRP A 1 201 ? 2.034 6.413 -10.083 1.00 89.31 201 TRP A N 1
ATOM 1615 C CA . TRP A 1 201 ? 1.357 5.879 -11.259 1.00 89.31 201 TRP A CA 1
ATOM 1616 C C . TRP A 1 201 ? -0.146 6.156 -11.183 1.00 89.31 201 TRP A C 1
ATOM 1618 O O . TRP A 1 201 ? -0.716 6.293 -10.098 1.00 89.31 201 TRP A O 1
ATOM 1628 N N . ASP A 1 202 ? -0.811 6.226 -12.334 1.00 89.50 202 ASP A N 1
ATOM 1629 C CA . ASP A 1 202 ? -2.270 6.237 -12.394 1.00 89.50 202 ASP A CA 1
ATOM 1630 C C . ASP A 1 202 ? -2.793 4.798 -12.327 1.00 89.50 202 ASP A C 1
ATOM 1632 O O . ASP A 1 202 ? -2.869 4.063 -13.314 1.00 89.50 202 ASP A O 1
ATOM 1636 N N . TRP A 1 203 ? -3.152 4.398 -11.114 1.00 88.81 203 TRP A N 1
ATOM 1637 C CA . TRP A 1 203 ? -3.490 3.026 -10.749 1.00 88.81 203 TRP A CA 1
ATOM 1638 C C . TRP A 1 203 ? -4.711 2.439 -11.440 1.00 88.81 203 TRP A C 1
ATOM 1640 O O . TRP A 1 203 ? -4.842 1.220 -11.508 1.00 88.81 203 TRP A O 1
ATOM 1650 N N . LYS A 1 204 ? -5.561 3.270 -12.051 1.00 88.56 204 LYS A N 1
ATOM 1651 C CA . LYS A 1 204 ? -6.655 2.766 -12.890 1.00 88.56 204 LYS A CA 1
ATOM 1652 C C . LYS A 1 204 ? -6.149 1.891 -14.047 1.00 88.56 204 LYS A C 1
ATOM 1654 O O . LYS A 1 204 ? -6.864 0.994 -14.470 1.00 88.56 204 LYS A O 1
ATOM 1659 N N . TYR A 1 205 ? -4.916 2.106 -14.524 1.00 92.44 205 TYR A N 1
ATOM 1660 C CA . TYR A 1 205 ? -4.300 1.296 -15.586 1.00 92.44 205 TYR A CA 1
ATOM 1661 C C . TYR A 1 205 ? -3.722 -0.039 -15.097 1.00 92.44 205 TYR A C 1
ATOM 1663 O O . TYR A 1 205 ? -3.295 -0.856 -15.908 1.00 92.44 205 TYR A O 1
ATOM 1671 N N . PHE A 1 206 ? -3.729 -0.281 -13.786 1.00 93.00 206 PHE A N 1
ATOM 1672 C CA . PHE A 1 206 ? -3.357 -1.559 -13.175 1.00 93.00 206 PHE A CA 1
ATOM 1673 C C . PHE A 1 206 ? -4.581 -2.441 -12.902 1.00 93.00 206 PHE A C 1
ATOM 1675 O O . PHE A 1 206 ? -4.438 -3.541 -12.367 1.00 93.00 206 PHE A O 1
ATOM 1682 N N . ILE A 1 207 ? -5.774 -1.980 -13.292 1.00 90.56 207 ILE A N 1
ATOM 1683 C CA . ILE A 1 207 ? -7.040 -2.692 -13.156 1.00 90.56 207 ILE A CA 1
ATOM 1684 C C . ILE A 1 207 ? -7.579 -3.036 -14.548 1.00 90.56 207 ILE A C 1
ATOM 1686 O O . ILE A 1 207 ? -7.736 -2.167 -15.401 1.00 90.56 207 ILE A O 1
ATOM 1690 N N . GLU A 1 208 ? -7.921 -4.302 -14.769 1.00 89.81 208 GLU A N 1
ATOM 1691 C CA . GLU A 1 208 ? -8.551 -4.801 -15.990 1.00 89.81 208 GLU A CA 1
ATOM 1692 C C . GLU A 1 208 ? -9.820 -5.572 -15.612 1.00 89.81 208 GLU A C 1
ATOM 1694 O O . GLU A 1 208 ? -9.789 -6.473 -14.773 1.00 89.81 208 GLU A O 1
ATOM 1699 N N . ASN A 1 209 ? -10.965 -5.203 -16.196 1.00 87.06 209 ASN A N 1
ATOM 1700 C CA . ASN A 1 209 ? -12.268 -5.814 -15.892 1.00 87.06 209 ASN A CA 1
ATOM 1701 C C . ASN A 1 209 ? -12.600 -5.841 -14.383 1.00 87.06 209 ASN A C 1
ATOM 1703 O O . ASN A 1 209 ? -13.116 -6.831 -13.860 1.00 87.06 209 ASN A O 1
ATOM 1707 N N . GLY A 1 210 ? -12.265 -4.755 -13.674 1.00 82.56 210 GLY A N 1
ATOM 1708 C CA . GLY A 1 210 ? -12.498 -4.612 -12.232 1.00 82.56 210 GLY A CA 1
ATOM 1709 C C . GLY A 1 210 ? -11.587 -5.470 -11.349 1.00 82.56 210 GLY A C 1
ATOM 1710 O O . GLY A 1 210 ? -11.877 -5.635 -10.166 1.00 82.56 210 GLY A O 1
ATOM 1711 N N . LYS A 1 211 ? -10.511 -6.042 -11.904 1.00 86.62 211 LYS A N 1
ATOM 1712 C CA . LYS A 1 211 ? -9.538 -6.857 -11.171 1.00 86.62 211 LYS A CA 1
ATOM 1713 C C . LYS A 1 211 ? -8.131 -6.300 -11.343 1.00 86.62 211 LYS A C 1
ATOM 1715 O O . LYS A 1 211 ? -7.780 -5.896 -12.451 1.00 86.62 211 LYS A O 1
ATOM 1720 N N . PRO A 1 212 ? -7.306 -6.302 -10.293 1.00 90.44 212 PRO A N 1
ATOM 1721 C CA . PRO A 1 212 ? -5.922 -5.901 -10.440 1.00 90.44 212 PRO A CA 1
ATOM 1722 C C . PRO A 1 212 ? -5.141 -6.911 -11.275 1.00 90.44 212 PRO A C 1
ATOM 1724 O O . PRO A 1 212 ? -5.357 -8.122 -11.184 1.00 90.44 212 PRO A O 1
ATOM 1727 N N . VAL A 1 213 ? -4.227 -6.409 -12.103 1.00 91.38 213 VAL A N 1
ATOM 1728 C CA . VAL A 1 213 ? -3.416 -7.250 -12.991 1.00 91.38 213 VAL A CA 1
ATOM 1729 C C . VAL A 1 213 ? -1.989 -7.469 -12.492 1.00 91.38 213 VAL A C 1
ATOM 1731 O O . VAL A 1 213 ? -1.313 -8.373 -12.988 1.00 91.38 213 VAL A O 1
ATOM 1734 N N . VAL A 1 214 ? -1.540 -6.705 -11.490 1.00 92.69 214 VAL A N 1
ATOM 1735 C CA . VAL A 1 214 ? -0.204 -6.814 -10.881 1.00 92.69 214 VAL A CA 1
ATOM 1736 C C . VAL A 1 214 ? -0.291 -7.430 -9.486 1.00 92.69 214 VAL A C 1
ATOM 1738 O O . VAL A 1 214 ? 0.010 -8.621 -9.379 1.00 92.69 214 VAL A O 1
ATOM 1741 N N . SER A 1 215 ? -0.741 -6.708 -8.458 1.00 91.75 215 SER A N 1
ATOM 1742 C CA . SER A 1 215 ? -0.879 -7.265 -7.104 1.00 91.75 215 SER A CA 1
ATOM 1743 C C . SER A 1 215 ? -2.292 -7.714 -6.781 1.00 91.75 215 SER A C 1
ATOM 1745 O O . SER A 1 215 ? -3.278 -7.129 -7.213 1.00 91.75 215 SER A O 1
ATOM 1747 N N . ASP A 1 216 ? -2.404 -8.727 -5.932 1.00 90.38 216 ASP A N 1
ATOM 1748 C CA . ASP A 1 216 ? -3.697 -9.165 -5.407 1.00 90.38 216 ASP A CA 1
ATOM 1749 C C . ASP A 1 216 ? -4.242 -8.197 -4.339 1.00 90.38 216 ASP A C 1
ATOM 1751 O O . ASP A 1 216 ? -5.450 -8.154 -4.094 1.00 90.38 216 ASP A O 1
ATOM 1755 N N . TYR A 1 217 ? -3.369 -7.380 -3.735 1.00 90.00 217 TYR A N 1
ATOM 1756 C CA . TYR A 1 217 ? -3.704 -6.415 -2.686 1.00 90.00 217 TYR A CA 1
ATOM 1757 C C . TYR A 1 217 ? -3.042 -5.055 -2.916 1.00 90.00 217 TYR A C 1
ATOM 1759 O O . TYR A 1 217 ? -1.915 -4.983 -3.400 1.00 90.00 217 TYR A O 1
ATOM 1767 N N . ASN A 1 218 ? -3.700 -3.992 -2.443 1.00 90.06 218 ASN A N 1
ATOM 1768 C CA . ASN A 1 218 ? -3.084 -2.674 -2.276 1.00 90.06 218 ASN A CA 1
ATOM 1769 C C . ASN A 1 218 ? -1.857 -2.793 -1.356 1.00 90.06 218 ASN A C 1
ATOM 1771 O O . ASN A 1 218 ? -1.987 -3.239 -0.220 1.00 90.06 218 ASN A O 1
ATOM 1775 N N . SER A 1 219 ? -0.678 -2.401 -1.813 1.00 90.62 219 SER A N 1
ATOM 1776 C CA . SER A 1 219 ? 0.609 -2.623 -1.153 1.00 90.62 219 SER A CA 1
ATOM 1777 C C . SER A 1 219 ? 1.439 -1.335 -1.064 1.00 90.62 219 SER A C 1
ATOM 1779 O O . SER A 1 219 ? 2.613 -1.275 -1.431 1.00 90.62 219 SER A O 1
ATOM 1781 N N . LEU A 1 220 ? 0.807 -0.279 -0.550 1.00 89.00 220 LEU A N 1
ATOM 1782 C CA . LEU A 1 220 ? 1.456 1.002 -0.288 1.00 89.00 220 LEU A CA 1
ATOM 1783 C C . LEU A 1 220 ? 2.591 0.910 0.737 1.00 89.00 220 LEU A C 1
ATOM 1785 O O . LEU A 1 220 ? 2.558 0.093 1.657 1.00 89.00 220 LEU A O 1
ATOM 1789 N N . GLU A 1 221 ? 3.537 1.834 0.621 1.00 87.88 221 GLU A N 1
ATOM 1790 C CA . GLU A 1 221 ? 4.479 2.165 1.685 1.00 87.88 221 GLU A CA 1
ATOM 1791 C C . GLU A 1 221 ? 3.824 3.098 2.715 1.00 87.88 221 GLU A C 1
ATOM 1793 O O . GLU A 1 221 ? 3.094 4.028 2.364 1.00 87.88 221 GLU A O 1
ATOM 1798 N N . SER A 1 222 ? 4.055 2.842 4.002 1.00 89.25 222 SER A N 1
ATOM 1799 C CA . SER A 1 222 ? 3.661 3.746 5.080 1.00 89.25 222 SER A CA 1
ATOM 1800 C C . SER A 1 222 ? 4.571 3.556 6.290 1.00 89.25 222 SER A C 1
ATOM 1802 O O . SER A 1 222 ? 4.431 2.619 7.082 1.00 89.25 222 SER A O 1
ATOM 1804 N N . TYR A 1 223 ? 5.542 4.455 6.415 1.00 87.69 223 TYR A N 1
ATOM 1805 C CA . TYR A 1 223 ? 6.573 4.410 7.449 1.00 87.69 223 TYR A CA 1
ATOM 1806 C C . TYR A 1 223 ? 6.388 5.540 8.437 1.00 87.69 223 TYR A C 1
ATOM 1808 O O . TYR A 1 223 ? 5.955 6.632 8.060 1.00 87.69 223 TYR A O 1
ATOM 1816 N N . TYR A 1 224 ? 6.781 5.316 9.690 1.00 88.25 224 TYR A N 1
ATOM 1817 C CA . TYR A 1 224 ? 6.894 6.426 10.619 1.00 88.25 224 TYR A CA 1
ATOM 1818 C C . TYR A 1 224 ? 7.793 7.520 10.031 1.00 88.25 224 TYR A C 1
ATOM 1820 O O . TYR A 1 224 ? 8.871 7.249 9.512 1.00 88.25 224 TYR A O 1
ATOM 1828 N N . ASN A 1 225 ? 7.304 8.755 10.106 1.00 79.44 225 ASN A N 1
ATOM 1829 C CA . ASN A 1 225 ? 7.959 9.955 9.598 1.00 79.44 225 ASN A CA 1
ATOM 1830 C C . ASN A 1 225 ? 8.203 10.019 8.080 1.00 79.44 225 ASN A C 1
ATOM 1832 O O . ASN A 1 225 ? 8.846 10.951 7.602 1.00 79.44 225 ASN A O 1
ATOM 1836 N N . PHE A 1 226 ? 7.615 9.110 7.297 1.00 71.44 226 PHE A N 1
ATOM 1837 C CA . PHE A 1 226 ? 7.515 9.304 5.852 1.00 71.44 226 PHE A CA 1
ATOM 1838 C C . PHE A 1 226 ? 6.799 10.646 5.577 1.00 71.44 226 PHE A C 1
ATOM 1840 O O . PHE A 1 226 ? 5.879 11.031 6.304 1.00 71.44 226 PHE A O 1
ATOM 1847 N N . ALA A 1 227 ? 7.287 11.426 4.611 1.00 64.69 227 ALA A N 1
ATOM 1848 C CA . ALA A 1 227 ? 6.849 12.809 4.360 1.00 64.69 227 ALA A CA 1
ATOM 1849 C C . ALA A 1 227 ? 6.966 13.803 5.554 1.00 64.69 227 ALA A C 1
ATOM 1851 O O . ALA A 1 227 ? 6.296 14.834 5.556 1.00 64.69 227 ALA A O 1
ATOM 1852 N N . ASN A 1 228 ? 7.842 13.543 6.539 1.00 66.62 228 ASN A N 1
ATOM 1853 C CA . ASN A 1 228 ? 8.249 14.464 7.623 1.00 66.62 228 ASN A CA 1
ATOM 1854 C C . ASN A 1 228 ? 7.166 14.875 8.645 1.00 66.62 228 ASN A C 1
ATOM 1856 O O . ASN A 1 228 ? 7.282 15.929 9.269 1.00 66.62 228 ASN A O 1
ATOM 1860 N N . ALA A 1 229 ? 6.105 14.083 8.831 1.00 76.19 229 ALA A N 1
ATOM 1861 C CA . ALA A 1 229 ? 5.000 14.455 9.731 1.00 76.19 229 ALA A CA 1
ATOM 1862 C C . ALA A 1 229 ? 4.563 13.372 10.729 1.00 76.19 229 ALA A C 1
ATOM 1864 O O . ALA A 1 229 ? 3.559 13.548 11.420 1.00 76.19 229 ALA A O 1
ATOM 1865 N N . GLY A 1 230 ? 5.275 12.243 10.805 1.00 87.12 230 GLY A N 1
ATOM 1866 C CA . GLY A 1 230 ? 4.931 11.141 11.710 1.00 87.12 230 GLY A CA 1
ATOM 1867 C C . GLY A 1 230 ? 3.445 10.734 11.669 1.00 87.12 230 GLY A C 1
ATOM 1868 O O . GLY A 1 230 ? 2.815 10.654 10.613 1.00 87.12 230 GLY A O 1
ATOM 1869 N N . TRP A 1 231 ? 2.866 10.478 12.843 1.00 89.69 231 TRP A N 1
ATOM 1870 C CA . TRP A 1 231 ? 1.453 10.100 13.008 1.00 89.69 231 TRP A CA 1
ATOM 1871 C C . TRP A 1 231 ? 0.483 11.290 13.074 1.00 89.69 231 TRP A C 1
ATOM 1873 O O . TRP A 1 231 ? -0.728 11.130 12.887 1.00 89.69 231 TRP A O 1
ATOM 1883 N N . PHE A 1 232 ? 1.010 12.482 13.348 1.00 87.81 232 PHE A N 1
ATOM 1884 C CA . PHE A 1 232 ? 0.267 13.721 13.526 1.00 87.81 232 PHE A CA 1
ATOM 1885 C C . PHE A 1 232 ? 1.129 14.888 13.044 1.00 87.81 232 PHE A C 1
ATOM 1887 O O . PHE A 1 232 ? 2.232 15.090 13.542 1.00 87.81 232 PHE A O 1
ATOM 1894 N N . GLY A 1 233 ? 0.613 15.682 12.107 1.00 82.56 233 GLY A N 1
ATOM 1895 C CA . GLY A 1 233 ? 1.349 16.819 11.572 1.00 82.56 233 GLY A CA 1
ATOM 1896 C C . GLY A 1 233 ? 0.704 17.427 10.333 1.00 82.56 233 GLY A C 1
ATOM 1897 O O . GLY A 1 233 ? -0.331 16.962 9.838 1.00 82.56 233 GLY A O 1
ATOM 1898 N N . LYS A 1 234 ? 1.304 18.518 9.853 1.00 81.06 234 LYS A N 1
ATOM 1899 C CA . LYS A 1 234 ? 0.915 19.209 8.620 1.00 81.06 234 LYS A CA 1
ATOM 1900 C C . LYS A 1 234 ? 2.128 19.468 7.747 1.00 81.06 234 LYS A C 1
ATOM 1902 O O . LYS A 1 234 ? 3.241 19.589 8.242 1.00 81.06 234 LYS A O 1
ATOM 1907 N N . HIS A 1 235 ? 1.873 19.631 6.459 1.00 76.19 235 HIS A N 1
ATOM 1908 C CA . HIS A 1 235 ? 2.869 20.109 5.522 1.00 76.19 235 HIS A CA 1
ATOM 1909 C C . HIS A 1 235 ? 3.044 21.613 5.733 1.00 76.19 235 HIS A C 1
ATOM 1911 O O . HIS A 1 235 ? 2.095 22.366 5.510 1.00 76.19 235 HIS A O 1
ATOM 1917 N N . GLU A 1 236 ? 4.233 22.071 6.123 1.00 69.75 236 GLU A N 1
ATOM 1918 C CA . GLU A 1 236 ? 4.463 23.483 6.468 1.00 69.75 236 GLU A CA 1
ATOM 1919 C C . GLU A 1 236 ? 4.155 24.436 5.305 1.00 69.75 236 GLU A C 1
ATOM 1921 O O . GLU A 1 236 ? 3.489 25.449 5.499 1.00 69.75 236 GLU A O 1
ATOM 1926 N N . GLY A 1 237 ? 4.539 24.070 4.076 1.00 67.88 237 GLY A N 1
ATOM 1927 C CA . GLY A 1 237 ? 4.311 24.909 2.892 1.00 67.88 237 GLY A CA 1
ATOM 1928 C C . GLY A 1 237 ? 2.893 24.876 2.304 1.00 67.88 237 GLY A C 1
ATOM 1929 O O . GLY A 1 237 ? 2.555 25.745 1.511 1.00 67.88 237 GLY A O 1
ATOM 1930 N N . LEU A 1 238 ? 2.062 23.887 2.662 1.00 69.00 238 LEU A N 1
ATOM 1931 C CA . LEU A 1 238 ? 0.717 23.719 2.078 1.00 69.00 238 LEU A CA 1
ATOM 1932 C C . LEU A 1 238 ? -0.402 23.858 3.109 1.00 69.00 238 LEU A C 1
ATOM 1934 O O . LEU A 1 238 ? -1.555 23.994 2.718 1.00 69.00 238 LEU A O 1
ATOM 1938 N N . ASN A 1 239 ? -0.076 23.819 4.406 1.00 74.81 239 ASN A N 1
ATOM 1939 C CA . ASN A 1 239 ? -1.039 23.787 5.507 1.00 74.81 239 ASN A CA 1
ATOM 1940 C C . ASN A 1 239 ? -2.102 22.685 5.374 1.00 74.81 239 ASN A C 1
ATOM 1942 O O . ASN A 1 239 ? -3.248 22.844 5.776 1.00 74.81 239 ASN A O 1
ATOM 1946 N N . LEU A 1 240 ? -1.700 21.522 4.865 1.00 78.75 240 LEU A N 1
ATOM 1947 C CA . LEU A 1 240 ? -2.568 20.350 4.767 1.00 78.75 240 LEU A CA 1
ATOM 1948 C C . LEU A 1 240 ? -2.160 19.297 5.801 1.00 78.75 240 LEU A C 1
ATOM 1950 O O . LEU A 1 240 ? -0.961 19.163 6.072 1.00 78.75 240 LEU A O 1
ATOM 1954 N N . PRO A 1 241 ? -3.108 18.533 6.373 1.00 82.81 241 PRO A N 1
ATOM 1955 C CA . PRO A 1 241 ? -2.764 17.420 7.241 1.00 82.81 241 PRO A CA 1
ATOM 1956 C C . PRO A 1 241 ? -2.133 16.307 6.400 1.00 82.81 241 PRO A C 1
ATOM 1958 O O . PRO A 1 241 ? -2.717 15.860 5.414 1.00 82.81 241 PRO A O 1
ATOM 1961 N N . ILE A 1 242 ? -0.942 15.865 6.801 1.00 83.62 242 ILE A N 1
ATOM 1962 C CA . ILE A 1 242 ? -0.145 14.855 6.076 1.00 83.62 242 ILE A CA 1
ATOM 1963 C C . ILE A 1 242 ? 0.374 13.746 6.999 1.00 83.62 242 ILE A C 1
ATOM 1965 O O . ILE A 1 242 ? 1.336 13.058 6.677 1.00 83.62 242 ILE A O 1
ATOM 1969 N N . GLY A 1 243 ? -0.243 13.579 8.174 1.00 88.50 243 GLY A N 1
ATOM 1970 C CA . GLY A 1 243 ? 0.085 12.458 9.053 1.00 88.50 243 GLY A CA 1
ATOM 1971 C C . GLY A 1 243 ? -0.116 11.124 8.327 1.00 88.50 243 GLY A C 1
ATOM 1972 O O . GLY A 1 243 ? -1.022 10.990 7.503 1.00 88.50 243 GLY A O 1
ATOM 1973 N N . GLN A 1 244 ? 0.698 10.125 8.656 1.00 89.19 244 GLN A N 1
ATOM 1974 C CA . GLN A 1 244 ? 0.761 8.868 7.904 1.00 89.19 244 GLN A CA 1
ATOM 1975 C C . GLN A 1 244 ? -0.577 8.144 7.742 1.00 89.19 244 GLN A C 1
ATOM 1977 O O . GLN A 1 244 ? -0.872 7.645 6.660 1.00 89.19 244 GLN A O 1
ATOM 1982 N N . LEU A 1 245 ? -1.440 8.150 8.766 1.00 92.38 245 LEU A N 1
ATOM 1983 C CA . LEU A 1 245 ? -2.775 7.559 8.637 1.00 92.38 245 LEU A CA 1
ATOM 1984 C C . LEU A 1 245 ? -3.634 8.278 7.587 1.00 92.38 245 LEU A C 1
ATOM 1986 O O . LEU A 1 245 ? -4.394 7.635 6.880 1.00 92.38 245 LEU A O 1
ATOM 1990 N N . THR A 1 246 ? -3.501 9.595 7.440 1.00 90.56 246 THR A N 1
ATOM 1991 C CA . THR A 1 246 ? -4.246 10.360 6.429 1.00 90.56 246 THR A CA 1
ATOM 1992 C C . THR A 1 246 ? -3.843 9.926 5.017 1.00 90.56 246 THR A C 1
ATOM 1994 O O . THR A 1 246 ? -4.704 9.579 4.212 1.00 90.56 246 THR A O 1
ATOM 1997 N N . LEU A 1 247 ? -2.536 9.833 4.752 1.00 89.44 247 LEU A N 1
ATOM 1998 C CA . LEU A 1 247 ? -1.994 9.333 3.483 1.00 89.44 247 LEU A CA 1
ATOM 1999 C C . LEU A 1 247 ? -2.391 7.870 3.222 1.00 89.44 247 LEU A C 1
ATOM 2001 O O . LEU A 1 247 ? -2.786 7.511 2.110 1.00 89.44 247 LEU A O 1
ATOM 2005 N N . PHE A 1 248 ? -2.353 7.033 4.259 1.00 92.75 248 PHE A N 1
ATOM 2006 C CA . PHE A 1 248 ? -2.790 5.644 4.181 1.00 92.75 248 PHE A CA 1
ATOM 2007 C C . PHE A 1 248 ? -4.271 5.538 3.788 1.00 92.75 248 PHE A C 1
ATOM 2009 O O . PHE A 1 248 ? -4.622 4.821 2.848 1.00 92.75 248 PHE A O 1
ATOM 2016 N N . LEU A 1 249 ? -5.145 6.295 4.458 1.00 93.06 249 LEU A N 1
ATOM 2017 C CA . LEU A 1 249 ? -6.587 6.285 4.209 1.00 93.06 249 LEU A CA 1
ATOM 2018 C C . LEU A 1 249 ? -6.967 6.889 2.855 1.00 93.06 249 LEU A C 1
ATOM 2020 O O . LEU A 1 249 ? -7.907 6.392 2.235 1.00 93.06 249 LEU A O 1
ATOM 2024 N N . ARG A 1 250 ? -6.207 7.867 2.332 1.00 89.81 250 ARG A N 1
ATOM 2025 C CA . ARG A 1 250 ? -6.313 8.282 0.918 1.00 89.81 250 ARG A CA 1
ATOM 2026 C C . ARG A 1 250 ? -6.169 7.079 0.003 1.00 89.81 250 ARG A C 1
ATOM 2028 O O . ARG A 1 250 ? -7.000 6.870 -0.879 1.00 89.81 250 ARG A O 1
ATOM 2035 N N . SER A 1 251 ? -5.096 6.317 0.212 1.00 90.75 251 SER A N 1
ATOM 2036 C CA . SER A 1 251 ? -4.771 5.182 -0.638 1.00 90.75 251 SER A CA 1
ATOM 2037 C C . SER A 1 251 ? -5.863 4.118 -0.578 1.00 90.75 251 SER A C 1
ATOM 2039 O O . SER A 1 251 ? -6.368 3.687 -1.612 1.00 90.75 251 SER A O 1
ATOM 2041 N N . VAL A 1 252 ? -6.292 3.759 0.636 1.00 92.44 252 VAL A N 1
ATOM 2042 C CA . VAL A 1 252 ? -7.381 2.799 0.861 1.00 92.44 252 VAL A CA 1
ATOM 2043 C C . VAL A 1 252 ? -8.687 3.265 0.222 1.00 92.44 252 VAL A C 1
ATOM 2045 O O . VAL A 1 252 ? -9.319 2.494 -0.496 1.00 92.44 252 VAL A O 1
ATOM 2048 N N . GLY A 1 253 ? -9.094 4.517 0.436 1.00 91.06 253 GLY A N 1
ATOM 2049 C CA . GLY A 1 253 ? -10.348 5.018 -0.119 1.00 91.06 253 GLY A CA 1
ATOM 2050 C C . GLY A 1 253 ? -10.344 5.070 -1.645 1.00 91.06 253 GLY A C 1
ATOM 2051 O O . GLY A 1 253 ? -11.324 4.692 -2.287 1.00 91.06 253 GLY A O 1
ATOM 2052 N N . GLY A 1 254 ? -9.223 5.479 -2.237 1.00 89.94 254 GLY A N 1
ATOM 2053 C CA . GLY A 1 254 ? -9.077 5.514 -3.684 1.00 89.94 254 GLY A CA 1
ATOM 2054 C C . GLY A 1 254 ? -9.035 4.124 -4.316 1.00 89.94 254 GLY A C 1
ATOM 2055 O O . GLY A 1 254 ? -9.733 3.883 -5.298 1.00 89.94 254 GLY A O 1
ATOM 2056 N N . ILE A 1 255 ? -8.305 3.168 -3.740 1.00 88.50 255 ILE A N 1
ATOM 2057 C CA . ILE A 1 255 ? -8.226 1.817 -4.310 1.00 88.50 255 ILE A CA 1
ATOM 2058 C C . ILE A 1 255 ? -9.539 1.032 -4.150 1.00 88.50 255 ILE A C 1
ATOM 2060 O O . ILE A 1 255 ? -9.909 0.256 -5.033 1.00 88.50 255 ILE A O 1
ATOM 2064 N N . GLN A 1 256 ? -10.307 1.303 -3.087 1.00 88.88 256 GLN A N 1
ATOM 2065 C CA . GLN A 1 256 ? -11.665 0.775 -2.930 1.00 88.88 256 GLN A CA 1
ATOM 2066 C C . GLN A 1 256 ? -12.593 1.256 -4.045 1.00 88.88 256 GLN A C 1
ATOM 2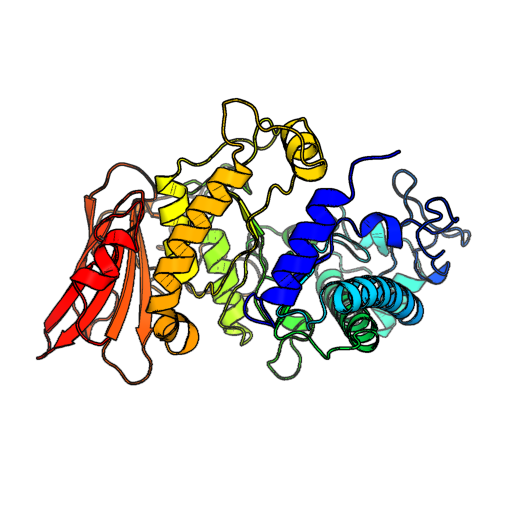068 O O . GLN A 1 256 ? -13.398 0.465 -4.539 1.00 88.88 256 GLN A O 1
ATOM 2073 N N . SER A 1 257 ? -12.438 2.505 -4.503 1.00 87.06 257 SER A N 1
ATOM 2074 C CA . SER A 1 257 ? -13.182 3.016 -5.665 1.00 87.06 257 SER A CA 1
ATOM 2075 C C . SER A 1 257 ? -12.824 2.297 -6.975 1.00 87.06 257 SER A C 1
ATOM 2077 O O . SER A 1 257 ? -13.621 2.285 -7.909 1.00 87.06 257 SER A O 1
ATOM 2079 N N . LEU A 1 258 ? -11.659 1.643 -7.019 1.00 86.94 258 LEU A N 1
ATOM 2080 C CA . LEU A 1 258 ? -11.183 0.830 -8.139 1.00 86.94 258 LEU A CA 1
ATOM 2081 C C . LEU A 1 258 ? -11.467 -0.676 -7.967 1.00 86.94 258 LEU A C 1
ATOM 2083 O O . LEU A 1 258 ? -11.097 -1.473 -8.826 1.00 86.94 258 LEU A O 1
ATOM 2087 N N . GLY A 1 259 ? -12.142 -1.079 -6.885 1.00 86.06 259 GLY A N 1
ATOM 2088 C CA . GLY A 1 259 ? -12.596 -2.455 -6.659 1.00 86.06 259 GLY A CA 1
ATOM 2089 C C . GLY A 1 259 ? -11.689 -3.329 -5.783 1.00 86.06 259 GLY A C 1
ATOM 2090 O O . GLY A 1 259 ? -12.088 -4.444 -5.446 1.00 86.06 259 GLY A O 1
ATOM 2091 N N . GLN A 1 260 ? -10.521 -2.850 -5.340 1.00 87.06 260 GLN A N 1
ATOM 2092 C CA . GLN A 1 260 ? -9.685 -3.575 -4.369 1.00 87.06 260 GLN A CA 1
ATOM 2093 C C . GLN A 1 260 ? -10.043 -3.157 -2.936 1.00 87.06 260 GLN A C 1
ATOM 2095 O O . GLN A 1 260 ? -9.975 -1.986 -2.579 1.00 87.06 260 GLN A O 1
ATOM 2100 N N . ARG A 1 261 ? -10.422 -4.116 -2.083 1.00 86.00 261 ARG A N 1
ATOM 2101 C CA . ARG A 1 261 ? -10.894 -3.823 -0.711 1.00 86.00 261 ARG A CA 1
ATOM 2102 C C . ARG A 1 261 ? -9.831 -3.937 0.373 1.00 86.00 261 ARG A C 1
ATOM 2104 O O . ARG A 1 261 ? -9.930 -3.238 1.380 1.00 86.00 261 ARG A O 1
ATOM 2111 N N . ASN A 1 262 ? -8.859 -4.822 0.168 1.00 91.31 262 ASN A N 1
ATOM 2112 C CA . ASN A 1 262 ? -7.884 -5.207 1.181 1.00 91.31 262 ASN A CA 1
ATOM 2113 C C . ASN A 1 262 ? -6.493 -4.687 0.827 1.00 91.31 262 ASN A C 1
ATOM 2115 O O . ASN A 1 262 ? -6.143 -4.565 -0.351 1.00 91.31 262 ASN A O 1
ATOM 2119 N N . SER A 1 263 ? -5.695 -4.441 1.861 1.00 92.94 263 SER A N 1
ATOM 2120 C CA . SER A 1 263 ? -4.306 -4.014 1.731 1.00 92.94 263 SER A CA 1
ATOM 2121 C C . SER A 1 263 ? -3.327 -4.985 2.383 1.00 92.94 263 SER A C 1
ATOM 2123 O O . SER A 1 263 ? -3.628 -5.644 3.379 1.00 92.94 263 SER A O 1
ATOM 2125 N N . HIS A 1 264 ? -2.127 -5.025 1.821 1.00 94.19 264 HIS A N 1
ATOM 2126 C CA . HIS A 1 264 ? -0.939 -5.637 2.379 1.00 94.19 264 HIS A CA 1
ATOM 2127 C C . HIS A 1 264 ? 0.236 -4.638 2.308 1.00 94.19 264 HIS A C 1
ATOM 2129 O O . HIS A 1 264 ? 1.102 -4.759 1.433 1.00 94.19 264 HIS A O 1
ATOM 2135 N N . PRO A 1 265 ? 0.240 -3.599 3.166 1.00 94.19 265 PRO A N 1
ATOM 2136 C CA . PRO A 1 265 ? 1.199 -2.504 3.096 1.00 94.19 265 PRO A CA 1
ATOM 2137 C C . PRO A 1 265 ? 2.606 -2.912 3.538 1.00 94.19 265 PRO A C 1
ATOM 2139 O O . PRO A 1 265 ? 2.811 -3.933 4.199 1.00 94.19 265 PRO A O 1
ATOM 2142 N N . TRP A 1 266 ? 3.558 -2.044 3.223 1.00 92.62 266 TRP A N 1
ATOM 2143 C CA . TRP A 1 266 ? 4.923 -2.065 3.730 1.00 92.62 266 TRP A CA 1
ATOM 2144 C C . TRP A 1 266 ? 5.032 -1.032 4.843 1.00 92.62 266 TRP A C 1
ATOM 2146 O O . TRP A 1 266 ? 4.746 0.146 4.632 1.00 92.62 266 TRP A O 1
ATOM 2156 N N . VAL A 1 267 ? 5.394 -1.478 6.043 1.00 93.00 267 VAL A N 1
ATOM 2157 C CA . VAL A 1 267 ? 5.340 -0.663 7.261 1.00 93.00 267 VAL A CA 1
ATOM 2158 C C . VAL A 1 267 ? 6.662 -0.685 8.012 1.00 93.00 267 VAL A C 1
ATOM 2160 O O . VAL A 1 267 ? 7.370 -1.692 8.051 1.00 93.00 267 VAL A O 1
ATOM 2163 N N . SER A 1 268 ? 6.985 0.435 8.649 1.00 90.56 268 SER A N 1
ATOM 2164 C CA . SER A 1 268 ? 8.191 0.585 9.459 1.00 90.56 268 SER A CA 1
ATOM 2165 C C . SER A 1 268 ? 7.909 1.483 10.656 1.00 90.56 268 SER A C 1
ATOM 2167 O O . SER A 1 268 ? 7.224 2.503 10.537 1.00 90.56 268 SER A O 1
ATOM 2169 N N . GLN A 1 269 ? 8.459 1.098 11.809 1.00 90.62 269 GLN A N 1
ATOM 2170 C CA . GLN A 1 269 ? 8.423 1.897 13.035 1.00 90.62 269 GLN A CA 1
ATOM 2171 C C . GLN A 1 269 ? 9.422 3.072 12.988 1.00 90.62 269 GLN A C 1
ATOM 2173 O O . GLN A 1 269 ? 9.383 3.943 13.855 1.00 90.62 269 GLN A O 1
ATOM 2178 N N . GLY A 1 270 ? 10.288 3.125 11.973 1.00 86.38 270 GLY A N 1
ATOM 2179 C CA . GLY A 1 270 ? 11.337 4.131 11.802 1.00 86.38 270 GLY A CA 1
ATOM 2180 C C . GLY A 1 270 ? 12.708 3.489 11.590 1.00 86.38 270 GLY A C 1
ATOM 2181 O O . GLY A 1 270 ? 12.818 2.264 11.477 1.00 86.38 270 GLY A O 1
ATOM 2182 N N . TRP A 1 271 ? 13.753 4.316 11.540 1.00 80.12 271 TRP A N 1
ATOM 2183 C CA . TRP A 1 271 ? 15.111 3.889 11.180 1.00 80.12 271 TRP A CA 1
ATOM 2184 C C . TRP A 1 271 ? 16.131 4.271 12.254 1.00 80.12 271 TRP A C 1
ATOM 2186 O O . TRP A 1 271 ? 16.089 5.370 12.807 1.00 80.12 271 TRP A O 1
ATOM 2196 N N . ASP A 1 272 ? 17.085 3.378 12.509 1.00 74.69 272 ASP A N 1
ATOM 2197 C CA . ASP A 1 272 ? 18.208 3.623 13.406 1.00 74.69 272 ASP A CA 1
ATOM 2198 C C . ASP A 1 272 ? 19.299 4.386 12.619 1.00 74.69 272 ASP A C 1
ATOM 2200 O O . ASP A 1 272 ? 20.005 3.813 11.791 1.00 74.69 272 ASP A O 1
ATOM 2204 N N . GLY A 1 273 ? 19.444 5.693 12.860 1.00 62.53 273 GLY A N 1
ATOM 2205 C CA . GLY A 1 273 ? 20.553 6.492 12.310 1.00 62.53 273 GLY A CA 1
ATOM 2206 C C . GLY A 1 273 ? 20.399 7.008 10.869 1.00 62.53 273 GLY A C 1
ATOM 2207 O O . GLY A 1 273 ? 21.413 7.300 10.245 1.00 62.53 273 GLY A O 1
ATOM 2208 N N . GLY A 1 274 ? 19.176 7.122 10.338 1.00 57.12 274 GLY A N 1
ATOM 2209 C CA . GLY A 1 274 ? 18.917 7.676 8.997 1.00 57.12 274 GLY A CA 1
ATOM 2210 C C . GLY A 1 274 ? 18.640 9.190 8.961 1.00 57.12 274 GLY A C 1
ATOM 2211 O O . GLY A 1 274 ? 18.084 9.751 9.907 1.00 57.12 274 GLY A 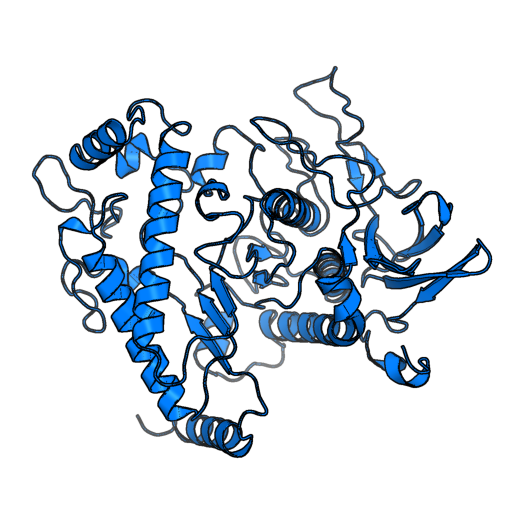O 1
ATOM 2212 N N . ASP A 1 275 ? 18.944 9.820 7.818 1.00 48.81 275 ASP A N 1
ATOM 2213 C CA . ASP A 1 275 ? 18.814 11.269 7.554 1.00 48.81 275 ASP A CA 1
ATOM 2214 C C . ASP A 1 275 ? 17.360 11.798 7.560 1.00 48.81 275 ASP A C 1
ATOM 2216 O O . ASP A 1 275 ? 17.135 13.001 7.681 1.00 48.81 275 ASP A O 1
ATOM 2220 N N . ALA A 1 276 ? 16.359 10.910 7.464 1.00 51.75 276 ALA A N 1
ATOM 2221 C CA . ALA A 1 276 ? 14.928 11.247 7.387 1.00 51.75 276 ALA A CA 1
ATOM 2222 C C . ALA A 1 276 ? 14.133 11.022 8.697 1.00 51.75 276 ALA A C 1
ATOM 2224 O O . ALA A 1 276 ? 12.909 11.153 8.724 1.00 51.75 276 ALA A O 1
ATOM 2225 N N . GLY A 1 277 ? 14.820 10.748 9.810 1.00 59.94 277 GLY A N 1
ATOM 2226 C CA . GLY A 1 277 ? 14.298 11.011 11.151 1.00 59.94 277 GLY A CA 1
ATOM 2227 C C . GLY A 1 277 ? 13.436 9.933 11.815 1.00 59.94 277 GLY A C 1
ATOM 2228 O O . GLY A 1 277 ? 12.680 9.206 11.182 1.00 59.94 277 GLY A O 1
ATOM 2229 N N . GLY A 1 278 ? 13.537 9.932 13.148 1.00 76.88 278 GLY A N 1
ATOM 2230 C CA . GLY A 1 278 ? 12.545 9.437 14.096 1.00 76.88 278 GLY A CA 1
ATOM 2231 C C . GLY A 1 278 ? 12.366 7.922 14.197 1.00 76.88 278 GLY A C 1
ATOM 2232 O O . GLY A 1 278 ? 12.285 7.194 13.215 1.00 76.88 278 GLY A O 1
ATOM 2233 N N . ILE A 1 279 ? 12.178 7.455 15.427 1.00 87.44 279 ILE A N 1
ATOM 2234 C CA . ILE A 1 279 ? 11.600 6.142 15.701 1.00 87.44 279 ILE A CA 1
ATOM 2235 C C . ILE A 1 279 ? 10.311 6.389 16.472 1.00 87.44 279 ILE A C 1
ATOM 2237 O O . ILE A 1 279 ? 10.310 7.164 17.428 1.00 87.44 279 ILE A O 1
ATOM 2241 N N . SER A 1 280 ? 9.210 5.785 16.034 1.00 91.50 280 SER A N 1
ATOM 2242 C CA . SER A 1 280 ? 7.948 5.869 16.761 1.00 91.50 280 SER A CA 1
ATOM 2243 C C . SER A 1 280 ? 8.078 5.136 18.087 1.00 91.50 280 SER A C 1
ATOM 2245 O O . SER A 1 280 ? 8.665 4.052 18.145 1.00 91.50 280 SER A O 1
ATOM 2247 N N . ASP A 1 281 ? 7.422 5.664 19.115 1.00 93.38 281 ASP A N 1
ATOM 2248 C CA . ASP A 1 281 ? 7.144 4.900 20.325 1.00 93.38 281 ASP A CA 1
ATOM 2249 C C . ASP A 1 281 ? 6.334 3.638 19.983 1.00 93.38 281 ASP A C 1
ATOM 2251 O O . ASP A 1 281 ? 5.567 3.611 19.007 1.00 93.38 281 ASP A O 1
ATOM 2255 N N . ASP A 1 282 ? 6.534 2.580 20.773 1.00 94.94 282 ASP A N 1
ATOM 2256 C CA . ASP A 1 282 ? 5.916 1.268 20.549 1.00 94.94 282 ASP A CA 1
ATOM 2257 C C . ASP A 1 282 ? 4.388 1.339 20.605 1.00 94.94 282 ASP A C 1
ATOM 2259 O O . ASP A 1 282 ? 3.702 0.729 19.784 1.00 94.94 282 ASP A O 1
ATOM 2263 N N . ASP A 1 283 ? 3.852 2.103 21.558 1.00 97.25 283 ASP A N 1
ATOM 2264 C CA . ASP A 1 283 ? 2.415 2.297 21.713 1.00 97.25 283 ASP A CA 1
ATOM 2265 C C . ASP A 1 283 ? 1.832 3.014 20.490 1.00 97.25 283 ASP A C 1
ATOM 2267 O O . ASP A 1 283 ? 0.914 2.504 19.854 1.00 97.25 283 ASP A O 1
ATOM 2271 N N . MET A 1 284 ? 2.422 4.126 20.068 1.00 95.75 284 MET A N 1
ATOM 2272 C CA . MET A 1 284 ? 1.977 4.881 18.901 1.00 95.75 284 MET A CA 1
ATOM 2273 C C . MET A 1 284 ? 2.002 4.045 17.619 1.00 95.75 284 MET A C 1
ATOM 2275 O O . MET A 1 284 ? 1.052 4.100 16.834 1.00 95.75 284 MET A O 1
ATOM 2279 N N . PHE A 1 285 ? 3.036 3.220 17.426 1.00 95.94 285 PHE A N 1
ATOM 2280 C CA . PHE A 1 285 ? 3.108 2.312 16.281 1.00 95.94 285 PHE A CA 1
ATOM 2281 C C . PHE A 1 285 ? 2.010 1.242 16.336 1.00 95.94 285 PHE A C 1
ATOM 2283 O O . PHE A 1 285 ? 1.320 1.023 15.341 1.00 95.94 285 PHE A O 1
ATOM 2290 N N . ILE A 1 286 ? 1.778 0.614 17.496 1.00 98.06 286 ILE A N 1
ATOM 2291 C CA . ILE A 1 286 ? 0.685 -0.356 17.684 1.00 98.06 286 ILE A CA 1
ATOM 2292 C C . ILE A 1 286 ? -0.679 0.290 17.403 1.00 98.06 286 ILE A C 1
ATOM 2294 O O . ILE A 1 286 ? -1.510 -0.311 16.717 1.00 98.06 286 ILE A O 1
ATOM 2298 N N . GLY A 1 287 ? -0.906 1.515 17.885 1.00 98.12 287 GLY A N 1
ATOM 2299 C CA . GLY A 1 287 ? -2.129 2.274 17.629 1.00 98.12 287 GLY A CA 1
ATOM 2300 C C . GLY A 1 287 ? -2.349 2.538 16.141 1.00 98.12 287 GLY A C 1
ATOM 2301 O O . GLY A 1 287 ? -3.421 2.225 15.615 1.00 98.12 287 GLY A O 1
ATOM 2302 N N . ALA A 1 288 ? -1.313 3.006 15.438 1.00 97.00 288 ALA A N 1
ATOM 2303 C CA . ALA A 1 288 ? -1.348 3.190 13.991 1.00 97.00 288 ALA A CA 1
ATOM 2304 C C . ALA A 1 288 ? -1.662 1.871 13.264 1.00 97.00 288 ALA A C 1
ATOM 2306 O O . ALA A 1 288 ? -2.575 1.819 12.438 1.00 97.00 288 ALA A O 1
ATOM 2307 N N . MET A 1 289 ? -0.994 0.772 13.620 1.00 98.25 289 MET A N 1
ATOM 2308 C CA . MET A 1 289 ? -1.239 -0.526 12.989 1.00 98.25 289 MET A CA 1
ATOM 2309 C C . MET A 1 289 ? -2.680 -1.003 13.205 1.00 98.25 289 MET A C 1
ATOM 2311 O O . MET A 1 289 ? -3.316 -1.434 12.248 1.00 98.25 289 MET A O 1
ATOM 2315 N N . LYS A 1 290 ? -3.259 -0.858 14.405 1.00 98.62 290 LYS A N 1
ATOM 2316 C CA . LYS A 1 290 ? -4.679 -1.196 14.632 1.00 98.62 290 LYS A CA 1
ATOM 2317 C C . LYS A 1 290 ? -5.606 -0.408 13.704 1.00 98.62 290 LYS A C 1
ATOM 2319 O O . LYS A 1 290 ? -6.552 -0.978 13.166 1.00 98.62 290 LYS A O 1
ATOM 2324 N N . THR A 1 291 ? -5.317 0.872 13.452 1.00 98.25 291 THR A N 1
ATOM 2325 C CA . THR A 1 291 ? -6.097 1.656 12.479 1.00 98.25 291 THR A CA 1
ATOM 2326 C C . THR A 1 291 ? -5.912 1.163 11.041 1.00 98.25 291 THR A C 1
ATOM 2328 O O . THR A 1 291 ? -6.895 1.079 10.309 1.00 98.25 291 THR A O 1
ATOM 2331 N N . PHE A 1 292 ? -4.706 0.744 10.642 1.00 97.56 292 PHE A N 1
ATOM 2332 C CA . PHE A 1 292 ? -4.456 0.187 9.303 1.00 97.56 292 PHE A CA 1
ATOM 2333 C C . PHE A 1 292 ? -5.197 -1.133 9.083 1.00 97.56 292 PHE A C 1
ATOM 2335 O O . PHE A 1 292 ? -5.755 -1.356 8.005 1.00 97.56 292 PHE A O 1
ATOM 2342 N N . TYR A 1 293 ? -5.236 -2.003 10.094 1.00 98.19 293 TYR A N 1
ATOM 2343 C CA . TYR A 1 293 ? -6.020 -3.236 10.047 1.00 98.19 293 TYR A CA 1
ATOM 2344 C C . TYR A 1 293 ? -7.516 -2.943 9.972 1.00 98.19 293 TYR A C 1
ATOM 2346 O O . TYR A 1 293 ? -8.179 -3.448 9.071 1.00 98.19 293 TYR A O 1
ATOM 2354 N N . THR A 1 294 ? -8.047 -2.036 10.793 1.00 98.12 294 THR A N 1
ATOM 2355 C CA . THR A 1 294 ? -9.455 -1.615 10.683 1.00 98.12 294 THR A CA 1
ATOM 2356 C C . THR A 1 294 ? -9.777 -0.987 9.324 1.00 98.12 294 THR A C 1
ATOM 2358 O O . THR A 1 294 ? -10.872 -1.182 8.805 1.00 98.12 294 THR A O 1
ATOM 2361 N N . ALA A 1 295 ? -8.827 -0.326 8.663 1.00 96.62 295 ALA A N 1
ATOM 2362 C CA . ALA A 1 295 ? -9.004 0.165 7.297 1.00 96.62 295 ALA A CA 1
ATOM 2363 C C . ALA A 1 295 ? -9.040 -0.949 6.221 1.00 96.62 295 ALA A C 1
ATOM 2365 O O . ALA A 1 295 ? -9.467 -0.704 5.096 1.00 96.62 295 ALA A O 1
ATOM 2366 N N . GLY A 1 296 ? -8.686 -2.196 6.550 1.00 94.94 296 GLY A N 1
ATOM 2367 C CA . GLY A 1 296 ? -8.706 -3.335 5.618 1.00 94.94 296 GLY A CA 1
ATOM 2368 C C . GLY A 1 296 ? -7.341 -3.969 5.351 1.00 94.94 296 GLY A C 1
ATOM 2369 O O . GLY A 1 296 ? -7.206 -4.742 4.402 1.00 94.94 296 GLY A O 1
ATOM 2370 N N . THR A 1 297 ? -6.327 -3.673 6.167 1.00 95.81 297 THR A N 1
ATOM 2371 C CA . THR A 1 297 ? -5.066 -4.421 6.124 1.00 95.81 297 THR A CA 1
ATOM 2372 C C . THR A 1 297 ? -5.281 -5.858 6.590 1.00 95.81 297 THR A C 1
ATOM 2374 O O . THR A 1 297 ? -5.813 -6.074 7.672 1.00 95.81 297 THR A O 1
ATOM 2377 N N . ILE A 1 298 ? -4.853 -6.835 5.788 1.00 93.44 298 ILE A N 1
ATOM 2378 C CA . ILE A 1 298 ? -4.973 -8.281 6.081 1.00 93.44 298 ILE A CA 1
ATOM 2379 C C . ILE A 1 298 ? -3.625 -8.950 6.408 1.00 93.44 298 ILE A C 1
ATOM 2381 O O . ILE A 1 298 ? -3.553 -10.146 6.667 1.00 93.44 298 ILE A O 1
ATOM 2385 N N . GLY A 1 299 ? -2.548 -8.173 6.386 1.00 92.44 299 GLY A N 1
ATOM 2386 C CA . GLY A 1 299 ? -1.161 -8.570 6.617 1.00 92.44 299 GLY A CA 1
ATOM 2387 C C . GLY A 1 299 ? -0.263 -7.400 6.230 1.00 92.44 299 GLY A C 1
ATOM 2388 O O . GLY A 1 299 ? -0.723 -6.505 5.535 1.00 92.44 299 GLY A O 1
ATOM 2389 N N . ALA A 1 300 ? 0.984 -7.344 6.683 1.00 93.06 300 ALA A N 1
ATOM 2390 C CA . ALA A 1 300 ? 1.892 -6.274 6.272 1.00 93.06 300 ALA A CA 1
ATOM 2391 C C . ALA A 1 300 ? 3.336 -6.769 6.238 1.00 93.06 300 ALA A C 1
ATOM 2393 O O . ALA A 1 300 ? 3.72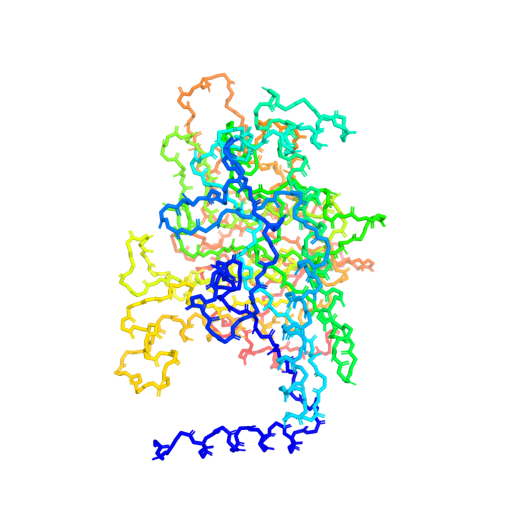9 -7.633 7.023 1.00 93.06 300 ALA A O 1
ATOM 2394 N N . ALA A 1 301 ? 4.127 -6.206 5.331 1.00 90.19 301 ALA A N 1
ATOM 2395 C CA . ALA A 1 301 ? 5.564 -6.413 5.298 1.00 90.19 301 ALA A CA 1
ATOM 2396 C C . ALA A 1 301 ? 6.218 -5.416 6.264 1.00 90.19 301 ALA A C 1
ATOM 2398 O O . ALA A 1 301 ? 6.226 -4.214 6.005 1.00 90.19 301 ALA A O 1
ATOM 2399 N N . SER A 1 302 ? 6.741 -5.903 7.393 1.00 86.50 302 SER A N 1
ATOM 2400 C CA . SER A 1 302 ? 7.567 -5.082 8.284 1.00 86.50 302 SER A CA 1
ATOM 2401 C C . SER A 1 302 ? 9.023 -5.171 7.856 1.00 86.50 302 SER A C 1
ATOM 2403 O O . SER A 1 302 ? 9.572 -6.270 7.759 1.00 86.50 302 SER A O 1
ATOM 2405 N N . GLY A 1 303 ? 9.653 -4.029 7.603 1.00 75.62 303 GLY A N 1
ATOM 2406 C CA . GLY A 1 303 ? 11.014 -4.007 7.087 1.00 75.62 303 GLY A CA 1
ATOM 2407 C C . GLY A 1 303 ? 11.837 -2.819 7.551 1.00 75.62 303 GLY A C 1
ATOM 2408 O O . GLY A 1 303 ? 11.318 -1.791 7.983 1.00 75.62 303 GLY A O 1
ATOM 2409 N N . TYR A 1 304 ? 13.149 -2.999 7.441 1.00 73.00 304 TYR A N 1
ATOM 2410 C CA . TYR A 1 304 ? 14.142 -1.937 7.472 1.00 73.00 304 TYR A CA 1
ATOM 2411 C C . TYR A 1 304 ? 14.547 -1.677 6.027 1.00 73.00 304 TYR A C 1
ATOM 2413 O O . TYR A 1 304 ? 15.353 -2.403 5.452 1.00 73.00 304 TYR A O 1
ATOM 2421 N N . PHE A 1 305 ? 13.888 -0.704 5.411 1.00 72.88 305 PHE A N 1
ATOM 2422 C CA . PHE A 1 305 ? 13.995 -0.385 3.988 1.00 72.88 305 PHE A CA 1
ATOM 2423 C C . PHE A 1 305 ? 15.170 0.553 3.672 1.00 72.88 305 PHE A C 1
ATOM 2425 O O . PHE A 1 305 ? 15.207 1.152 2.604 1.00 72.88 305 PHE A O 1
ATOM 2432 N N . THR A 1 306 ? 16.146 0.673 4.579 1.00 67.25 306 THR A N 1
ATOM 2433 C CA . THR A 1 306 ? 17.450 1.268 4.266 1.00 67.25 306 THR A CA 1
ATOM 2434 C C . THR A 1 306 ? 18.436 0.143 3.958 1.00 67.25 306 THR A C 1
ATOM 2436 O O . THR A 1 306 ? 18.517 -0.851 4.681 1.00 67.25 306 THR A O 1
ATOM 2439 N N . CYS A 1 307 ? 19.169 0.272 2.852 1.00 64.25 307 CYS A N 1
ATOM 2440 C CA . CYS A 1 307 ? 20.080 -0.765 2.351 1.00 64.25 307 CYS A CA 1
ATOM 2441 C C . CYS A 1 307 ? 21.529 -0.585 2.846 1.00 64.25 307 CYS A C 1
ATOM 2443 O O . CYS A 1 307 ? 22.477 -1.041 2.201 1.00 64.25 307 CYS A O 1
ATOM 2445 N N . ASP A 1 308 ? 21.718 0.115 3.963 1.00 64.62 308 ASP A N 1
ATOM 2446 C CA . ASP A 1 308 ? 23.017 0.538 4.475 1.00 64.62 308 ASP A CA 1
ATOM 2447 C C . ASP A 1 308 ? 23.030 0.742 6.004 1.00 64.62 308 ASP A C 1
ATOM 2449 O O . ASP A 1 308 ? 22.023 0.622 6.706 1.00 64.62 308 ASP A O 1
ATOM 2453 N N . GLY A 1 309 ? 24.229 0.987 6.539 1.00 70.38 309 GLY A N 1
ATOM 2454 C CA . GLY A 1 309 ? 24.457 1.189 7.969 1.00 70.38 309 GLY A CA 1
ATOM 2455 C C . GLY A 1 309 ? 24.664 -0.099 8.772 1.00 70.38 309 GLY A C 1
ATOM 2456 O O . GLY A 1 309 ? 24.400 -1.217 8.322 1.00 70.38 309 GLY A O 1
ATOM 2457 N N . ALA A 1 310 ? 25.179 0.056 9.995 1.00 71.81 310 ALA A N 1
ATOM 2458 C CA . ALA A 1 310 ? 25.467 -1.068 10.887 1.00 71.81 310 ALA A CA 1
ATOM 2459 C C . ALA A 1 310 ? 24.230 -1.944 11.190 1.00 71.81 310 ALA A C 1
ATOM 2461 O O . ALA A 1 310 ? 24.369 -3.164 11.117 1.00 71.81 310 ALA A O 1
ATOM 2462 N N . PRO A 1 311 ? 23.023 -1.391 11.441 1.00 69.56 311 PRO A N 1
ATOM 2463 C CA . PRO A 1 311 ? 21.823 -2.201 11.665 1.00 69.56 311 PRO A CA 1
ATOM 2464 C C . PRO A 1 311 ? 21.472 -3.092 10.468 1.00 69.56 311 PRO A C 1
ATOM 2466 O O . PRO A 1 311 ? 21.275 -4.295 10.640 1.00 69.56 311 PRO A O 1
ATOM 2469 N N . PHE A 1 312 ? 21.478 -2.543 9.246 1.00 71.94 312 PHE A N 1
ATOM 2470 C CA . PHE A 1 312 ? 21.242 -3.326 8.030 1.00 71.94 312 PHE A CA 1
ATOM 2471 C C . PHE A 1 312 ? 22.287 -4.431 7.865 1.00 71.94 312 PHE A C 1
ATOM 2473 O O . PHE A 1 312 ? 21.940 -5.566 7.555 1.00 71.94 312 PHE A O 1
ATOM 2480 N N . GLN A 1 313 ? 23.568 -4.139 8.106 1.00 72.25 313 GLN A N 1
ATOM 2481 C CA . GLN A 1 313 ? 24.637 -5.139 8.025 1.00 72.25 313 GLN A CA 1
ATOM 2482 C C . GLN A 1 313 ? 24.467 -6.248 9.068 1.00 72.25 313 GLN A C 1
ATOM 2484 O O . GLN A 1 313 ? 24.669 -7.414 8.744 1.00 72.25 313 GLN A O 1
ATOM 2489 N N . ILE A 1 314 ? 24.067 -5.908 10.297 1.00 71.88 314 ILE A N 1
ATOM 2490 C CA . ILE A 1 314 ? 23.816 -6.890 11.358 1.00 71.88 314 ILE A CA 1
ATOM 2491 C C . ILE A 1 314 ? 22.693 -7.841 10.947 1.00 71.88 314 ILE A C 1
ATOM 2493 O O . ILE A 1 314 ? 22.856 -9.055 11.044 1.00 71.88 314 ILE A O 1
ATOM 2497 N N . MET A 1 315 ? 21.589 -7.304 10.430 1.00 70.25 315 MET A N 1
ATOM 2498 C CA . MET A 1 315 ? 20.420 -8.101 10.057 1.00 70.25 315 MET A CA 1
ATOM 2499 C C . MET A 1 315 ? 20.640 -8.889 8.760 1.00 70.25 315 MET A C 1
ATOM 2501 O O . MET A 1 315 ? 20.365 -10.081 8.716 1.00 70.25 315 MET A O 1
ATOM 2505 N N . SER A 1 316 ? 21.206 -8.266 7.723 1.00 66.38 316 SER A N 1
ATOM 2506 C CA . SER A 1 316 ? 21.465 -8.921 6.429 1.00 66.38 316 SER A CA 1
ATOM 2507 C C . SER A 1 316 ? 22.558 -9.991 6.488 1.00 66.38 316 SER A C 1
ATOM 2509 O O . SER A 1 316 ? 22.550 -10.912 5.675 1.00 66.38 316 SER A O 1
ATOM 2511 N N . LYS A 1 317 ? 23.498 -9.890 7.437 1.00 66.50 317 LYS A N 1
ATOM 2512 C CA . LYS A 1 317 ? 24.601 -10.851 7.607 1.00 66.50 317 LYS A CA 1
ATOM 2513 C C . LYS A 1 317 ? 24.446 -11.756 8.829 1.00 66.50 317 LYS A C 1
ATOM 2515 O O . LYS A 1 317 ? 25.402 -12.450 9.168 1.00 66.50 317 LYS A O 1
ATOM 2520 N N . ASN A 1 318 ? 23.283 -11.752 9.488 1.00 66.12 318 ASN A N 1
ATOM 2521 C CA . ASN A 1 318 ? 23.022 -12.525 10.708 1.00 66.12 318 ASN A CA 1
ATOM 2522 C C . ASN A 1 318 ? 24.119 -12.350 11.784 1.00 66.12 318 ASN A C 1
ATOM 2524 O O . ASN A 1 318 ? 24.554 -13.317 12.411 1.00 66.12 318 ASN A O 1
ATOM 2528 N N . LEU A 1 319 ? 24.611 -11.123 11.978 1.00 68.44 319 LEU A N 1
ATOM 2529 C CA . LEU A 1 319 ? 25.596 -10.831 13.022 1.00 68.44 319 LEU A CA 1
ATOM 2530 C C . LEU A 1 319 ? 24.904 -10.745 14.393 1.00 68.44 319 LEU A C 1
ATOM 2532 O O . LEU A 1 319 ? 23.706 -10.463 14.456 1.00 68.44 319 LEU A O 1
ATOM 2536 N N . PRO A 1 320 ? 25.634 -10.947 15.506 1.00 67.81 320 PRO A N 1
ATOM 2537 C CA . PRO A 1 320 ? 25.070 -10.771 16.835 1.00 67.81 320 PRO A CA 1
ATOM 2538 C C . PRO A 1 320 ? 24.467 -9.373 17.001 1.00 67.81 320 PRO A C 1
ATOM 2540 O O . PRO A 1 320 ? 25.153 -8.360 16.850 1.00 67.81 320 PRO A O 1
ATOM 2543 N N . VAL A 1 321 ? 23.180 -9.327 17.340 1.00 66.19 321 VAL A N 1
ATOM 2544 C CA . VAL A 1 321 ? 22.554 -8.123 17.881 1.00 66.19 321 VAL A CA 1
ATOM 2545 C C . VAL A 1 321 ? 23.189 -7.843 19.240 1.00 66.19 321 VAL A C 1
ATOM 2547 O O . VAL A 1 321 ? 23.323 -8.748 20.063 1.00 66.19 321 VAL A O 1
ATOM 2550 N N . GLY A 1 322 ? 23.650 -6.607 19.449 1.00 69.19 322 GLY A N 1
ATOM 2551 C CA . GLY A 1 322 ? 24.171 -6.166 20.742 1.00 69.19 322 GLY A CA 1
ATOM 2552 C C . GLY A 1 322 ? 23.090 -6.183 21.832 1.00 69.19 322 GLY A C 1
ATOM 2553 O O . GLY A 1 322 ? 22.058 -6.837 21.721 1.00 69.19 322 GLY A O 1
ATOM 2554 N N . THR A 1 323 ? 23.285 -5.423 22.905 1.00 71.00 323 THR A N 1
ATOM 2555 C CA . THR A 1 323 ? 22.311 -5.375 24.014 1.00 71.00 323 THR A CA 1
ATOM 2556 C C . THR A 1 323 ? 21.017 -4.630 23.672 1.00 71.00 323 THR A C 1
ATOM 2558 O O . THR A 1 323 ? 20.011 -4.809 24.355 1.00 71.00 323 THR A O 1
ATOM 2561 N N . GLN A 1 324 ? 21.017 -3.809 22.619 1.00 72.38 324 GLN A N 1
ATOM 2562 C CA . GLN A 1 324 ? 19.837 -3.096 22.142 1.00 72.38 324 GLN A CA 1
ATOM 2563 C C . GLN A 1 324 ? 19.139 -3.900 21.041 1.00 72.38 324 GLN A C 1
ATOM 2565 O O . GLN A 1 324 ? 19.758 -4.277 20.047 1.00 72.38 324 GLN A O 1
ATOM 2570 N N . THR A 1 325 ? 17.833 -4.127 21.200 1.00 78.62 325 THR A N 1
ATOM 2571 C CA . THR A 1 325 ? 17.009 -4.719 20.137 1.00 78.62 325 THR A CA 1
ATOM 2572 C C . THR A 1 325 ? 16.890 -3.721 18.976 1.00 78.62 325 THR A C 1
ATOM 2574 O O . THR A 1 325 ? 16.418 -2.608 19.216 1.00 78.62 325 THR A O 1
ATOM 2577 N N . PRO A 1 326 ? 17.281 -4.084 17.737 1.00 80.50 326 PRO A N 1
ATOM 2578 C CA . PRO A 1 326 ? 17.127 -3.220 16.568 1.00 80.50 326 PRO A CA 1
ATOM 2579 C C . PRO A 1 326 ? 15.682 -2.773 16.358 1.00 80.50 326 PRO A C 1
ATOM 2581 O O . PRO A 1 326 ? 14.747 -3.555 16.576 1.00 80.50 326 PRO A O 1
ATOM 2584 N N . THR A 1 327 ? 15.489 -1.549 15.858 1.00 83.44 327 THR A N 1
ATOM 2585 C CA . THR A 1 327 ? 14.146 -0.993 15.644 1.00 83.44 327 THR A CA 1
ATOM 2586 C C . THR A 1 327 ? 13.309 -1.851 14.695 1.00 83.44 327 THR A C 1
ATOM 2588 O O . THR A 1 327 ? 12.112 -2.009 14.932 1.00 83.44 327 THR A O 1
ATOM 2591 N N . GLN A 1 328 ? 13.918 -2.498 13.694 1.00 81.69 328 GLN A N 1
ATOM 2592 C CA . GLN A 1 328 ? 13.201 -3.426 12.810 1.00 81.69 328 GLN A CA 1
ATOM 2593 C C . GLN A 1 328 ? 12.593 -4.613 13.568 1.00 81.69 328 GLN A C 1
ATOM 2595 O O . GLN A 1 328 ? 11.430 -4.943 13.353 1.00 81.69 328 GLN A O 1
ATOM 2600 N N . ILE A 1 329 ? 13.359 -5.252 14.460 1.00 83.81 329 ILE A N 1
ATOM 2601 C CA . ILE A 1 329 ? 12.889 -6.421 15.221 1.00 83.81 329 ILE A CA 1
ATOM 2602 C C . ILE A 1 329 ? 11.753 -6.005 16.156 1.00 83.81 329 ILE A C 1
ATOM 2604 O O . ILE A 1 329 ? 10.737 -6.693 16.254 1.00 83.81 329 ILE A O 1
ATOM 2608 N N . ARG A 1 330 ? 11.896 -4.843 16.800 1.00 88.19 330 ARG A N 1
ATOM 2609 C CA . ARG A 1 330 ? 10.859 -4.256 17.651 1.00 88.19 330 ARG A CA 1
ATOM 2610 C C . ARG A 1 330 ? 9.578 -3.947 16.867 1.00 88.19 330 ARG A C 1
ATOM 2612 O O . ARG A 1 330 ? 8.501 -4.371 17.283 1.00 88.19 330 ARG A O 1
ATOM 2619 N N . GLY A 1 331 ? 9.697 -3.307 15.703 1.00 91.25 331 GLY A N 1
ATOM 2620 C CA . GLY A 1 331 ? 8.577 -3.026 14.802 1.00 91.25 331 GLY A CA 1
ATOM 2621 C C . GLY A 1 331 ? 7.877 -4.292 14.311 1.00 91.25 331 GLY A C 1
ATOM 2622 O O . GLY A 1 331 ? 6.650 -4.369 14.359 1.00 91.25 331 GLY A O 1
ATOM 2623 N N . ALA A 1 332 ? 8.638 -5.320 13.930 1.00 91.12 332 ALA A N 1
ATOM 2624 C CA . ALA A 1 332 ? 8.090 -6.612 13.526 1.00 91.12 332 ALA A CA 1
ATOM 2625 C C . ALA A 1 332 ? 7.335 -7.299 14.676 1.00 91.12 332 ALA A C 1
ATOM 2627 O O . ALA A 1 332 ? 6.231 -7.804 14.471 1.00 91.12 332 ALA A O 1
ATOM 2628 N N . ALA A 1 333 ? 7.879 -7.270 15.898 1.00 93.25 333 ALA A N 1
ATOM 2629 C CA . ALA A 1 333 ? 7.208 -7.809 17.079 1.00 93.25 333 ALA A CA 1
ATOM 2630 C C . ALA A 1 333 ? 5.906 -7.051 17.393 1.00 93.25 333 ALA A C 1
ATOM 2632 O O . ALA A 1 333 ? 4.873 -7.673 17.642 1.00 93.25 333 ALA A O 1
ATOM 2633 N N . ASN A 1 334 ? 5.923 -5.718 17.336 1.00 96.06 334 ASN A N 1
ATOM 2634 C CA . ASN A 1 334 ? 4.736 -4.890 17.549 1.00 96.06 334 ASN A CA 1
ATOM 2635 C C . ASN A 1 334 ? 3.665 -5.129 16.471 1.00 96.06 334 ASN A C 1
ATOM 2637 O O . ASN A 1 334 ? 2.490 -5.296 16.804 1.00 96.06 334 ASN A O 1
ATOM 2641 N N . LEU A 1 335 ? 4.059 -5.231 15.196 1.00 96.81 335 LEU A N 1
ATOM 2642 C CA . LEU A 1 335 ? 3.150 -5.605 14.112 1.00 96.81 335 LEU A CA 1
ATOM 2643 C C . LEU A 1 335 ? 2.553 -6.999 14.342 1.00 96.81 335 LEU A C 1
ATOM 2645 O O . LEU A 1 335 ? 1.349 -7.168 14.172 1.00 96.81 335 LEU A O 1
ATOM 2649 N N . ALA A 1 336 ? 3.358 -7.983 14.753 1.00 95.69 336 ALA A N 1
ATOM 2650 C CA . ALA A 1 336 ? 2.895 -9.349 14.993 1.00 95.69 336 ALA A CA 1
ATOM 2651 C C . ALA A 1 336 ? 1.819 -9.415 16.088 1.00 95.69 336 ALA A C 1
ATOM 2653 O O . ALA A 1 336 ? 0.839 -10.145 15.943 1.00 95.69 336 ALA A O 1
ATOM 2654 N N . LYS A 1 337 ? 1.947 -8.608 17.150 1.00 96.06 337 LYS A N 1
ATOM 2655 C CA . LYS A 1 337 ? 0.917 -8.491 18.195 1.00 96.06 337 LYS A CA 1
ATOM 2656 C C . LYS A 1 337 ? -0.416 -7.990 17.635 1.00 96.06 337 LYS A C 1
ATOM 2658 O O . LYS A 1 337 ? -1.465 -8.535 17.973 1.00 96.06 337 LYS A O 1
ATOM 2663 N N . VAL A 1 338 ? -0.382 -6.972 16.772 1.00 98.00 338 VAL A N 1
ATOM 2664 C CA . VAL A 1 338 ? -1.589 -6.442 16.119 1.00 98.00 338 VAL A CA 1
ATOM 2665 C C . VAL A 1 338 ? -2.149 -7.446 15.115 1.00 98.00 338 VAL A C 1
ATOM 2667 O O . VAL A 1 338 ? -3.348 -7.704 15.128 1.00 98.00 338 VAL A O 1
ATOM 2670 N N . HIS A 1 339 ? -1.298 -8.068 14.300 1.00 96.69 339 HIS A N 1
ATOM 2671 C CA . HIS A 1 339 ? -1.719 -9.097 13.353 1.00 96.69 339 HIS A CA 1
ATOM 2672 C C . HIS A 1 339 ? -2.456 -10.236 14.063 1.00 96.69 339 HIS A C 1
ATOM 2674 O O . HIS A 1 339 ? -3.559 -10.586 13.658 1.00 96.69 339 HIS A O 1
ATOM 2680 N N . ALA A 1 340 ? -1.907 -10.732 15.178 1.00 95.12 340 ALA A N 1
ATOM 2681 C CA . ALA A 1 340 ? -2.531 -11.782 15.974 1.00 95.12 340 ALA A CA 1
ATOM 2682 C C . ALA A 1 340 ? -3.924 -11.385 16.491 1.00 95.12 340 ALA A C 1
ATOM 2684 O O . ALA A 1 340 ? -4.831 -12.209 16.447 1.00 95.12 340 ALA A O 1
ATOM 2685 N N . LEU A 1 341 ? -4.126 -10.136 16.938 1.00 96.12 341 LEU A N 1
ATOM 2686 C CA . LEU A 1 341 ? -5.460 -9.635 17.301 1.00 96.12 341 LEU A CA 1
ATOM 2687 C C . LEU A 1 341 ? -6.419 -9.730 16.110 1.00 96.12 341 LEU A C 1
ATOM 2689 O O . LEU A 1 341 ? -7.531 -10.239 16.238 1.00 96.12 341 LEU A O 1
ATOM 2693 N N . PHE A 1 342 ? -5.991 -9.237 14.951 1.00 97.00 342 PHE A N 1
ATOM 2694 C CA . PHE A 1 342 ? -6.851 -9.140 13.780 1.00 97.00 342 PHE A CA 1
ATOM 2695 C C . PHE A 1 342 ? -7.058 -10.462 13.039 1.00 97.00 342 PHE A C 1
ATOM 2697 O O . PHE A 1 342 ? -8.026 -10.562 12.293 1.00 97.00 342 PHE A O 1
ATOM 2704 N N . THR A 1 343 ? -6.267 -11.504 13.309 1.00 93.38 343 THR A N 1
ATOM 2705 C CA . THR A 1 343 ? -6.597 -12.878 12.899 1.00 93.38 343 THR A CA 1
ATOM 2706 C C . THR A 1 343 ? -7.943 -13.326 13.487 1.00 93.38 343 THR A C 1
ATOM 2708 O O . THR A 1 343 ? -8.737 -13.946 12.788 1.00 93.38 343 THR A O 1
ATOM 2711 N N . PHE A 1 344 ? -8.272 -12.947 14.730 1.00 92.19 344 PHE A N 1
ATOM 2712 C CA . PHE A 1 344 ? -9.589 -13.239 15.331 1.00 92.19 344 PHE A CA 1
ATOM 2713 C C . PHE A 1 344 ? -10.714 -12.351 14.789 1.00 92.19 344 PHE A C 1
ATOM 2715 O O . PHE A 1 344 ? -11.892 -12.658 14.956 1.00 92.19 344 PHE A O 1
ATOM 2722 N N . LEU A 1 345 ? -10.357 -11.237 14.152 1.00 95.38 345 LEU A N 1
ATOM 2723 C CA . LEU A 1 345 ? -11.285 -10.237 13.623 1.00 95.38 345 LEU A CA 1
ATOM 2724 C C . LEU A 1 345 ? -11.359 -10.280 12.090 1.00 95.38 345 LEU A C 1
ATOM 2726 O O . LEU A 1 345 ? -12.004 -9.423 11.486 1.00 95.38 345 LEU A O 1
ATOM 2730 N N . GLU A 1 346 ? -10.732 -11.275 11.456 1.00 94.50 346 GLU A N 1
ATOM 2731 C CA . GLU A 1 346 ? -10.643 -11.412 10.002 1.00 94.50 346 GLU A CA 1
ATOM 2732 C C . GLU A 1 346 ? -12.008 -11.363 9.288 1.00 94.50 346 GLU A C 1
ATOM 2734 O O . GLU A 1 346 ? -12.081 -10.708 8.241 1.00 94.50 346 GLU A O 1
ATOM 2739 N N . PRO A 1 347 ? -13.112 -11.918 9.838 1.00 94.88 347 PRO A N 1
ATOM 2740 C CA . PRO A 1 347 ? -14.431 -11.763 9.228 1.00 94.88 347 PRO A CA 1
ATOM 2741 C C . PRO A 1 347 ? -14.842 -10.297 9.028 1.00 94.88 347 PRO A C 1
ATOM 2743 O O . PRO A 1 347 ? -15.411 -9.949 7.999 1.00 94.88 347 PRO A O 1
ATOM 2746 N N . PHE A 1 348 ? -14.500 -9.382 9.941 1.00 95.94 348 PHE A N 1
ATOM 2747 C CA . PHE A 1 348 ? -14.773 -7.954 9.727 1.00 95.94 348 PHE A CA 1
ATOM 2748 C C . PHE A 1 348 ? -13.926 -7.350 8.610 1.00 95.94 348 PHE A C 1
ATOM 2750 O O . PHE A 1 348 ? -14.370 -6.411 7.946 1.00 95.94 348 PHE A O 1
ATOM 2757 N N . LEU A 1 349 ? -12.706 -7.852 8.413 1.00 94.50 349 LEU A N 1
ATOM 2758 C CA . LEU A 1 349 ? -11.797 -7.358 7.383 1.00 94.50 349 LEU A CA 1
ATOM 2759 C C . LEU A 1 349 ? -12.269 -7.783 5.991 1.00 94.50 349 LEU A C 1
ATOM 2761 O O . LEU A 1 349 ? -12.354 -6.946 5.094 1.00 94.50 349 LEU A O 1
ATOM 2765 N N . ARG A 1 350 ? -12.634 -9.060 5.826 1.00 92.31 350 ARG A N 1
ATOM 2766 C CA . ARG A 1 350 ? -13.054 -9.626 4.532 1.00 92.31 350 ARG A CA 1
ATOM 2767 C C . ARG A 1 350 ? -14.531 -9.387 4.214 1.00 92.31 350 ARG A C 1
ATOM 2769 O O . ARG A 1 350 ? -14.875 -9.009 3.088 1.00 92.31 350 ARG A O 1
ATOM 2776 N N . ASP A 1 351 ? -15.396 -9.542 5.212 1.00 94.44 351 ASP A N 1
ATOM 2777 C CA . ASP A 1 351 ? -16.853 -9.528 5.041 1.00 94.44 351 ASP A CA 1
ATOM 2778 C C . ASP A 1 351 ? -17.516 -8.253 5.564 1.00 94.44 351 ASP A C 1
ATOM 2780 O O . ASP A 1 351 ? -18.717 -8.062 5.381 1.00 94.44 351 ASP A O 1
ATOM 2784 N N . GLY A 1 352 ? -16.750 -7.350 6.175 1.00 95.38 352 GLY A N 1
ATOM 2785 C CA . GLY A 1 352 ? -17.206 -6.002 6.496 1.00 95.38 352 GLY A CA 1
ATOM 2786 C C . GLY A 1 352 ? -16.884 -4.984 5.406 1.00 95.38 352 GLY A C 1
ATOM 2787 O O . GLY A 1 352 ? -16.045 -5.212 4.527 1.00 95.38 352 GLY A O 1
ATOM 2788 N N . ASP A 1 353 ? -17.513 -3.822 5.519 1.00 96.06 353 ASP A N 1
ATOM 2789 C CA . ASP A 1 353 ? -17.245 -2.648 4.697 1.00 96.06 353 ASP A CA 1
ATOM 2790 C C . ASP A 1 353 ? -16.688 -1.526 5.578 1.00 96.06 353 ASP A C 1
ATOM 2792 O O . ASP A 1 353 ? -17.243 -1.220 6.638 1.00 96.06 353 ASP A O 1
ATOM 2796 N N . LEU A 1 354 ? -15.566 -0.935 5.154 1.00 97.12 354 LEU A N 1
ATOM 2797 C CA . LEU A 1 354 ? -15.015 0.267 5.775 1.00 97.12 354 LEU A CA 1
ATOM 2798 C C . LEU A 1 354 ? -15.996 1.420 5.572 1.00 97.12 354 LEU A C 1
ATOM 2800 O O . LEU A 1 354 ? -16.454 1.657 4.454 1.00 97.12 354 LEU A O 1
ATOM 2804 N N . LEU A 1 355 ? -16.328 2.123 6.649 1.00 97.06 355 LEU A N 1
ATOM 2805 C CA . LEU A 1 355 ? -17.250 3.243 6.567 1.00 97.06 355 LEU A CA 1
ATOM 2806 C C . LEU A 1 355 ? -16.529 4.510 6.074 1.00 97.06 355 LEU A C 1
ATOM 2808 O O . LEU A 1 355 ? -15.384 4.752 6.458 1.00 97.06 355 LEU A O 1
ATOM 2812 N N . PRO A 1 356 ? -17.199 5.350 5.261 1.00 94.62 356 PRO A N 1
ATOM 2813 C CA . PRO A 1 356 ? -16.574 6.491 4.587 1.00 94.62 356 PRO A CA 1
ATOM 2814 C C . PRO A 1 356 ? -16.100 7.604 5.532 1.00 94.62 356 PRO A C 1
ATOM 2816 O O . PRO A 1 356 ? -15.271 8.429 5.144 1.00 94.62 356 PRO A O 1
ATOM 2819 N N . GLY A 1 357 ? -16.610 7.639 6.765 1.00 93.75 357 GLY A N 1
ATOM 2820 C CA . GLY A 1 357 ? -16.431 8.777 7.656 1.00 93.75 357 GLY A CA 1
ATOM 2821 C C . GLY A 1 357 ? -17.381 9.931 7.331 1.00 93.75 357 GLY A C 1
ATOM 2822 O O . GLY A 1 357 ? -18.285 9.800 6.506 1.00 93.75 357 GLY A O 1
ATOM 2823 N N . ASN A 1 358 ? -17.184 11.068 7.995 1.00 91.06 358 ASN A N 1
ATOM 2824 C CA . ASN A 1 358 ? -18.051 12.250 7.875 1.00 91.06 358 ASN A CA 1
ATOM 2825 C C . ASN A 1 358 ? -17.429 13.411 7.079 1.00 91.06 358 ASN A C 1
ATOM 2827 O O . ASN A 1 358 ? -18.079 14.439 6.895 1.00 91.06 358 ASN A O 1
ATOM 2831 N N . ARG A 1 359 ? -16.197 13.244 6.588 1.00 87.62 359 ARG A N 1
ATOM 2832 C CA . ARG A 1 359 ? -15.482 14.219 5.753 1.00 87.62 359 ARG A CA 1
ATOM 2833 C C . ARG A 1 359 ? -14.863 13.560 4.533 1.00 87.62 359 ARG A C 1
ATOM 2835 O O . ARG A 1 359 ? -14.691 12.342 4.492 1.00 87.62 359 ARG A O 1
ATOM 2842 N N . ASN A 1 360 ? -14.446 14.382 3.576 1.00 87.31 360 ASN A N 1
ATOM 2843 C CA . ASN A 1 360 ? -13.570 13.931 2.498 1.00 87.31 360 ASN A CA 1
ATOM 2844 C C . ASN A 1 360 ? -12.098 14.181 2.831 1.00 87.31 360 ASN A C 1
ATOM 2846 O O . ASN A 1 360 ? -11.761 15.001 3.685 1.00 87.31 360 ASN A O 1
ATOM 2850 N N . HIS A 1 361 ? -11.222 13.496 2.106 1.00 85.88 361 HIS A N 1
ATOM 2851 C CA . HIS A 1 361 ? -9.783 13.686 2.185 1.00 85.88 361 HIS A CA 1
ATOM 2852 C C . HIS A 1 361 ? -9.380 15.146 1.843 1.00 85.88 361 HIS A C 1
ATOM 2854 O O . HIS A 1 361 ? -10.009 15.760 0.972 1.00 85.88 361 HIS A O 1
ATOM 2860 N N . PRO A 1 362 ? -8.336 15.712 2.488 1.00 78.94 362 PRO A N 1
ATOM 2861 C CA . PRO A 1 362 ? -7.883 17.099 2.278 1.00 78.94 362 PRO A CA 1
ATOM 2862 C C . PRO A 1 362 ? -7.349 17.402 0.867 1.00 78.94 362 PRO A C 1
ATOM 2864 O O . PRO A 1 362 ? -7.405 18.538 0.410 1.00 78.94 362 PRO A O 1
ATOM 2867 N N . PHE A 1 363 ? -6.815 16.407 0.154 1.00 79.06 363 PHE A N 1
ATOM 2868 C CA . PHE A 1 363 ? -6.256 16.599 -1.194 1.00 79.06 363 PHE A CA 1
ATOM 2869 C C . PHE A 1 363 ? -7.368 16.521 -2.248 1.00 79.06 363 PHE A C 1
ATOM 2871 O O . PHE A 1 363 ? -7.833 15.426 -2.572 1.00 79.06 363 PHE A O 1
ATOM 2878 N N . ARG A 1 364 ? -7.812 17.677 -2.753 1.00 65.38 364 ARG A N 1
AT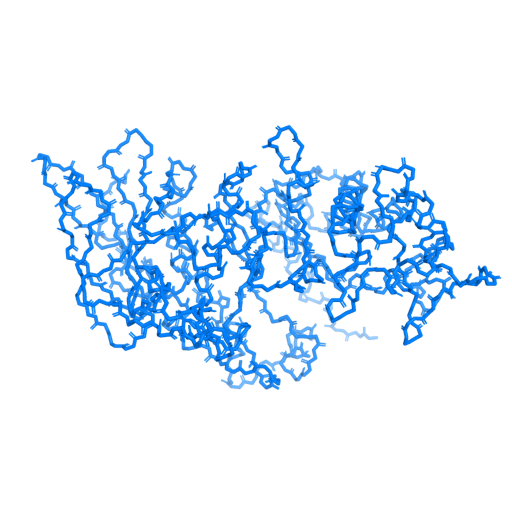OM 2879 C CA . ARG A 1 364 ? -8.970 17.789 -3.666 1.00 65.38 364 ARG A CA 1
ATOM 2880 C C . ARG A 1 364 ? -8.637 18.286 -5.064 1.00 65.38 364 ARG A C 1
ATOM 2882 O O . ARG A 1 364 ? -9.468 18.171 -5.961 1.00 65.38 364 ARG A O 1
ATOM 2889 N N . ASN A 1 365 ? -7.442 18.826 -5.261 1.00 57.41 365 ASN A N 1
ATOM 2890 C CA . ASN A 1 365 ? -7.075 19.406 -6.541 1.00 57.41 365 ASN A CA 1
ATOM 2891 C C . ASN A 1 365 ? -6.780 18.268 -7.534 1.00 57.41 365 ASN A C 1
ATOM 2893 O O . ASN A 1 365 ? -6.000 17.370 -7.227 1.00 57.41 365 ASN A O 1
ATOM 2897 N N . LEU A 1 366 ? -7.376 18.341 -8.731 1.00 53.94 366 LEU A N 1
ATOM 2898 C CA . LEU A 1 366 ? -7.059 17.507 -9.905 1.00 53.94 366 LEU A CA 1
ATOM 2899 C C . LEU A 1 366 ? -7.606 16.059 -9.883 1.00 53.94 366 LEU A C 1
ATOM 2901 O O . LEU A 1 366 ? -6.836 15.110 -9.946 1.00 53.94 366 LEU A O 1
ATOM 2905 N N . ASP A 1 367 ? -8.935 15.887 -9.849 1.00 54.75 367 ASP A N 1
ATOM 2906 C CA . ASP A 1 367 ? -9.674 14.758 -10.479 1.00 54.75 367 ASP A CA 1
ATOM 2907 C C . ASP A 1 367 ? -10.412 13.758 -9.572 1.00 54.75 367 ASP A C 1
ATOM 2909 O O . ASP A 1 367 ? -11.317 13.095 -10.070 1.00 54.75 367 ASP A O 1
ATOM 2913 N N . ILE A 1 368 ? -10.124 13.638 -8.266 1.00 66.12 368 ILE A N 1
ATOM 2914 C CA . ILE A 1 368 ? -10.899 12.736 -7.383 1.00 66.12 368 ILE A CA 1
ATOM 2915 C C . ILE A 1 368 ? -11.023 13.255 -5.942 1.00 66.12 368 ILE A C 1
ATOM 2917 O O . ILE A 1 368 ? -10.035 13.559 -5.263 1.00 66.12 368 ILE A O 1
ATOM 2921 N N . THR A 1 369 ? -12.261 13.239 -5.444 1.00 76.31 369 THR A N 1
ATOM 2922 C CA . THR A 1 369 ? -12.581 13.382 -4.019 1.00 76.31 369 THR A CA 1
ATOM 2923 C C . THR A 1 369 ? -12.860 11.997 -3.442 1.00 76.31 369 THR A C 1
ATOM 2925 O O . THR A 1 369 ? -13.755 11.302 -3.914 1.00 76.31 369 THR A O 1
ATOM 2928 N N . THR A 1 370 ? -12.096 11.586 -2.429 1.00 84.25 370 THR A N 1
ATOM 2929 C CA . THR A 1 370 ? -12.331 10.343 -1.677 1.00 84.25 370 THR A CA 1
ATOM 2930 C C . THR A 1 370 ? -12.838 10.675 -0.277 1.00 84.25 370 THR A C 1
ATOM 2932 O O . THR A 1 370 ? -12.386 11.677 0.288 1.00 84.25 370 THR A O 1
ATOM 2935 N N . PRO A 1 371 ? -13.692 9.837 0.335 1.00 90.44 371 PRO A N 1
ATOM 2936 C CA . PRO A 1 371 ? -13.972 9.939 1.762 1.00 90.44 371 PRO A CA 1
ATOM 2937 C C . PRO A 1 371 ? -12.679 9.864 2.588 1.00 90.44 371 PRO A C 1
ATOM 2939 O O . PRO A 1 371 ? -11.691 9.267 2.151 1.00 90.44 371 PRO A O 1
ATOM 2942 N N . ALA A 1 372 ? -12.668 10.476 3.771 1.00 90.56 372 ALA A N 1
ATOM 2943 C CA . ALA A 1 372 ? -11.521 10.429 4.680 1.00 90.56 372 ALA A CA 1
ATOM 2944 C C . ALA A 1 372 ? -11.334 9.042 5.317 1.00 90.56 372 ALA A C 1
ATOM 2946 O O . ALA A 1 372 ? -10.260 8.763 5.841 1.00 90.56 372 ALA A O 1
ATOM 2947 N N . MET A 1 373 ? -12.360 8.182 5.251 1.00 95.19 373 MET A N 1
ATOM 2948 C CA . MET A 1 373 ? -12.391 6.837 5.835 1.00 95.19 373 MET A CA 1
ATOM 2949 C C . MET A 1 373 ? -12.214 6.826 7.359 1.00 95.19 373 MET A C 1
ATOM 2951 O O . MET A 1 373 ? -11.771 5.842 7.946 1.00 95.19 373 MET A O 1
ATOM 2955 N N . GLU A 1 374 ? -12.577 7.935 8.000 1.00 95.56 374 GLU A N 1
ATOM 2956 C CA . GLU A 1 374 ? -12.535 8.133 9.443 1.00 95.56 374 GLU A CA 1
ATOM 2957 C C . GLU A 1 374 ? -13.583 9.156 9.886 1.00 95.56 374 GLU A C 1
ATOM 2959 O O . GLU A 1 374 ? -13.990 10.036 9.123 1.00 95.56 374 GLU A O 1
ATOM 2964 N N . PHE A 1 375 ? -14.017 9.040 11.133 1.00 96.25 375 PHE A N 1
ATOM 2965 C CA . PHE A 1 375 ? -15.033 9.893 11.729 1.00 96.25 375 PHE A CA 1
ATOM 2966 C C . PHE A 1 375 ? -14.380 10.970 12.579 1.00 96.25 375 PHE A C 1
ATOM 2968 O O . PHE A 1 375 ? -13.464 10.692 13.358 1.00 96.25 375 PHE A O 1
ATOM 2975 N N . ASP A 1 376 ? -14.880 12.197 12.461 1.00 92.50 376 ASP A N 1
ATOM 2976 C CA . ASP A 1 376 ? -14.570 13.204 13.462 1.00 92.50 376 ASP A CA 1
ATOM 2977 C C . ASP A 1 376 ? -15.085 12.786 14.828 1.00 92.50 376 ASP A C 1
ATOM 2979 O O . ASP A 1 376 ? -16.128 12.148 14.990 1.00 92.50 376 ASP A O 1
ATOM 2983 N N . VAL A 1 377 ? -14.332 13.249 15.803 1.00 95.62 377 VAL A N 1
ATOM 2984 C CA . VAL A 1 377 ? -14.585 13.073 17.209 1.00 95.62 377 VAL A CA 1
ATOM 2985 C C . VAL A 1 377 ? -14.850 14.451 17.804 1.00 95.62 377 VAL A C 1
ATOM 2987 O O . VAL A 1 377 ? -14.168 15.424 17.462 1.00 95.62 377 VAL A O 1
ATOM 2990 N N . GLU A 1 378 ? -15.847 14.544 18.679 1.00 94.06 378 GLU A N 1
ATOM 2991 C CA . GLU A 1 378 ? -16.221 15.802 19.327 1.00 94.06 378 GLU A CA 1
ATOM 2992 C C . GLU A 1 378 ? -15.026 16.408 20.082 1.00 94.06 378 GLU A C 1
ATOM 2994 O O . GLU A 1 378 ? -14.422 15.760 20.931 1.00 94.06 378 GLU A O 1
ATOM 2999 N N . GLY A 1 379 ? -14.661 17.652 19.748 1.00 92.62 379 GLY A N 1
ATOM 3000 C CA . GLY A 1 379 ? -13.562 18.382 20.396 1.00 92.62 379 GLY A CA 1
ATOM 3001 C C . GLY A 1 379 ? -12.139 17.944 20.018 1.00 92.62 379 GLY A C 1
ATOM 3002 O O . GLY A 1 379 ? -11.184 18.563 20.472 1.00 92.62 379 GLY A O 1
ATOM 3003 N N . GLU A 1 380 ? -11.968 16.937 19.161 1.00 93.88 380 GLU A N 1
ATOM 3004 C CA . GLU A 1 380 ? -10.659 16.332 18.844 1.00 93.88 380 GLU A CA 1
ATOM 3005 C C . GLU A 1 380 ? -10.139 16.733 17.453 1.00 93.88 380 GLU A C 1
ATOM 3007 O O . GLU A 1 380 ? -9.515 15.950 16.726 1.00 93.88 380 GLU A O 1
ATOM 3012 N N . VAL A 1 381 ? -10.428 17.976 17.064 1.00 88.00 381 VAL A N 1
ATOM 3013 C CA . VAL A 1 381 ? -10.009 18.572 15.795 1.00 88.00 381 VAL A CA 1
ATOM 3014 C C . VAL A 1 381 ? -9.340 19.922 16.030 1.00 88.00 381 VAL A C 1
ATOM 3016 O O . VAL A 1 381 ? -9.897 20.811 16.669 1.00 88.00 381 VAL A O 1
ATOM 3019 N N . VAL A 1 382 ? -8.150 20.094 15.461 1.00 86.12 382 VAL A N 1
ATOM 3020 C CA . VAL A 1 382 ? -7.422 21.363 15.415 1.00 86.12 382 VAL A CA 1
ATOM 3021 C C . VAL A 1 382 ? -7.571 21.942 14.005 1.00 86.12 382 VAL A C 1
ATOM 3023 O O . VAL A 1 382 ? -7.145 21.297 13.039 1.00 86.12 382 VAL A O 1
ATOM 3026 N N . PRO A 1 383 ? -8.182 23.129 13.841 1.00 79.81 383 PRO A N 1
ATOM 3027 C CA . PRO A 1 383 ? -8.267 23.795 12.546 1.00 79.81 383 PRO A CA 1
ATOM 3028 C C . PRO A 1 383 ? -6.881 24.096 11.974 1.00 79.81 383 PRO A C 1
ATOM 3030 O O . PRO A 1 383 ? -5.988 24.534 12.702 1.00 79.81 383 PRO A O 1
ATOM 3033 N N . ILE A 1 384 ? -6.709 23.913 10.664 1.00 76.88 384 ILE A N 1
ATOM 3034 C CA . ILE A 1 384 ? -5.509 24.371 9.962 1.00 76.88 384 ILE A CA 1
ATOM 3035 C C . ILE A 1 384 ? -5.889 25.574 9.101 1.00 76.88 384 ILE A C 1
ATOM 3037 O O . ILE A 1 384 ? -6.702 25.458 8.190 1.00 76.88 384 ILE A O 1
ATOM 3041 N N . ALA A 1 385 ? -5.316 26.741 9.399 1.00 64.38 385 ALA A N 1
ATOM 3042 C CA . ALA A 1 385 ? -5.480 27.926 8.560 1.00 64.38 385 ALA A CA 1
ATOM 3043 C C . ALA A 1 385 ? -4.726 27.733 7.235 1.00 64.38 385 ALA A C 1
ATOM 3045 O O . ALA A 1 385 ? -3.574 27.316 7.271 1.00 64.38 385 ALA A O 1
ATOM 3046 N N . ASN A 1 386 ? -5.317 28.062 6.085 1.00 61.03 386 ASN A N 1
ATOM 3047 C CA . ASN A 1 386 ? -4.639 28.027 4.781 1.00 61.03 386 ASN A CA 1
ATOM 3048 C C . ASN A 1 386 ? -4.051 29.409 4.440 1.00 61.03 386 ASN A C 1
ATOM 3050 O O . ASN A 1 386 ? -4.723 30.418 4.621 1.00 61.03 386 ASN A O 1
ATOM 3054 N N . TRP A 1 387 ? -2.806 29.474 3.941 1.00 53.31 387 TRP A N 1
ATOM 3055 C CA . TRP A 1 387 ? -2.163 30.754 3.572 1.00 53.31 387 TRP A CA 1
ATOM 3056 C C . TRP A 1 387 ? -2.603 31.301 2.202 1.00 53.31 387 TRP A C 1
ATOM 3058 O O . TRP A 1 387 ? -2.447 32.493 1.961 1.00 53.31 387 TRP A O 1
ATOM 3068 N N . TRP A 1 388 ? -3.104 30.455 1.294 1.00 55.00 388 TRP A N 1
ATOM 3069 C CA . TRP A 1 388 ? -3.317 30.816 -0.119 1.00 55.00 388 TRP A CA 1
ATOM 3070 C C . TRP A 1 388 ? -4.789 30.922 -0.541 1.00 55.00 388 TRP A C 1
ATOM 3072 O O . TRP A 1 388 ? -5.059 31.398 -1.639 1.00 55.00 388 TRP A O 1
ATOM 3082 N N . ASP A 1 389 ? -5.729 30.543 0.327 1.00 52.69 389 ASP A N 1
ATOM 3083 C CA . ASP A 1 389 ? -7.159 30.744 0.090 1.00 52.69 389 ASP A CA 1
ATOM 3084 C C . ASP A 1 389 ? -7.874 31.155 1.392 1.00 52.69 389 ASP A C 1
ATOM 3086 O O . ASP A 1 389 ? -8.176 30.309 2.239 1.00 52.69 389 ASP A O 1
ATOM 3090 N N . PRO A 1 390 ? -8.116 32.463 1.596 1.00 46.62 390 PRO A N 1
ATOM 3091 C CA . PRO A 1 390 ? -8.826 32.971 2.766 1.00 46.62 390 PRO A CA 1
ATOM 3092 C C . PRO A 1 390 ? -10.342 32.724 2.721 1.00 46.62 390 PRO A C 1
ATOM 3094 O O . PRO A 1 390 ? -10.993 32.897 3.750 1.00 46.62 390 PRO A O 1
ATOM 3097 N N . ALA A 1 391 ? -10.912 32.372 1.560 1.00 47.69 391 ALA A N 1
ATOM 3098 C CA . ALA A 1 391 ? -12.346 32.125 1.374 1.00 47.69 391 ALA A CA 1
ATOM 3099 C C . ALA A 1 391 ? -12.699 30.636 1.527 1.00 47.69 391 ALA A C 1
ATOM 3101 O O . ALA A 1 391 ? -13.827 30.288 1.875 1.00 47.69 391 ALA A O 1
ATOM 3102 N N . ASP A 1 392 ? -11.711 29.767 1.341 1.00 47.94 392 ASP A N 1
ATOM 3103 C CA . ASP A 1 392 ? -11.828 28.317 1.384 1.00 47.94 392 ASP A CA 1
ATOM 3104 C C . ASP A 1 392 ? -11.426 27.771 2.759 1.00 47.94 392 ASP A C 1
ATOM 3106 O O . ASP A 1 392 ? -10.557 26.907 2.920 1.00 47.94 392 ASP A O 1
ATOM 3110 N N . TRP A 1 393 ? -12.121 28.263 3.790 1.00 44.88 393 TRP A N 1
ATOM 3111 C CA . TRP A 1 393 ? -12.224 27.597 5.091 1.00 44.88 393 TRP A CA 1
ATOM 3112 C C . TRP A 1 393 ? -13.032 26.307 4.889 1.00 44.88 393 TRP A C 1
ATOM 3114 O O . TRP A 1 393 ? -14.118 26.134 5.449 1.00 44.88 393 TRP A O 1
ATOM 3124 N N . GLN A 1 394 ? -12.560 25.413 4.012 1.00 51.56 394 GLN A N 1
ATOM 3125 C CA . GLN A 1 394 ? -13.211 24.139 3.781 1.00 51.56 394 GLN A CA 1
ATOM 3126 C C . GLN A 1 394 ? -13.217 23.438 5.114 1.00 51.56 394 GLN A C 1
ATOM 3128 O O . GLN A 1 394 ? -12.169 23.208 5.723 1.00 51.56 394 GLN A O 1
ATOM 3133 N N . ARG A 1 395 ? -14.425 23.082 5.538 1.00 52.62 395 ARG A N 1
ATOM 3134 C CA . ARG A 1 395 ? -14.776 22.373 6.767 1.00 52.62 395 ARG A CA 1
ATOM 3135 C C . ARG A 1 395 ? -14.020 21.055 6.967 1.00 52.62 395 ARG A C 1
ATOM 3137 O O . ARG A 1 395 ? -14.340 20.329 7.888 1.00 52.62 395 ARG A O 1
ATOM 3144 N N . ASP A 1 396 ? -13.033 20.737 6.139 1.00 60.00 396 ASP A N 1
ATOM 3145 C CA . ASP A 1 396 ? -12.353 19.463 6.004 1.00 60.00 396 ASP A CA 1
ATOM 3146 C C . ASP A 1 396 ? -10.841 19.523 6.282 1.00 60.00 396 ASP A C 1
ATOM 3148 O O . ASP A 1 396 ? -10.249 18.482 6.561 1.00 60.00 396 ASP A O 1
ATOM 3152 N N . ASN A 1 397 ? -10.223 20.712 6.318 1.00 73.56 397 ASN A N 1
ATOM 3153 C CA . ASN A 1 397 ? -8.799 20.868 6.646 1.00 73.56 397 ASN A CA 1
ATOM 3154 C C . ASN A 1 397 ? -8.577 20.978 8.161 1.00 73.56 397 ASN A C 1
ATOM 3156 O O . ASN A 1 397 ? -8.351 22.053 8.717 1.00 73.56 397 ASN A O 1
ATOM 3160 N N . VAL A 1 398 ? -8.650 19.836 8.844 1.00 80.31 398 VAL A N 1
ATOM 3161 C CA . VAL A 1 398 ? -8.352 19.729 10.279 1.00 80.31 398 VAL A CA 1
ATOM 3162 C C . VAL A 1 398 ? -7.274 18.694 10.544 1.00 80.31 398 VAL A C 1
ATOM 3164 O O . VAL A 1 398 ? -7.184 17.674 9.860 1.00 80.31 398 VAL A O 1
ATOM 3167 N N . GLN A 1 399 ? -6.490 18.923 11.591 1.00 86.31 399 GLN A N 1
ATOM 3168 C CA . GLN A 1 399 ? -5.722 17.856 12.216 1.00 86.31 399 GLN A CA 1
ATOM 3169 C C . GLN A 1 399 ? -6.576 17.193 13.283 1.00 86.31 399 GLN A C 1
ATOM 3171 O O . GLN A 1 399 ? -7.088 17.856 14.179 1.00 86.31 399 GLN A O 1
ATOM 3176 N N . ARG A 1 400 ? -6.707 15.875 13.203 1.00 90.81 400 ARG A N 1
ATOM 3177 C CA . ARG A 1 400 ? -7.381 15.083 14.229 1.00 90.81 400 ARG A CA 1
ATOM 3178 C C . ARG A 1 400 ? -6.383 14.698 15.311 1.00 90.81 400 ARG A C 1
ATOM 3180 O O . ARG A 1 400 ? -5.323 14.155 14.988 1.00 90.81 400 ARG A O 1
ATOM 3187 N N . THR A 1 401 ? -6.719 14.989 16.562 1.00 94.12 401 THR A N 1
ATOM 3188 C CA . THR A 1 401 ? -5.912 14.632 17.741 1.00 94.12 401 THR A CA 1
ATOM 3189 C C . THR A 1 401 ? -6.277 13.255 18.298 1.00 94.12 401 THR A C 1
ATOM 3191 O O . THR A 1 401 ? -5.466 12.639 18.997 1.00 94.12 401 THR A O 1
ATOM 3194 N N . ALA A 1 402 ? -7.464 12.755 17.944 1.00 96.88 402 ALA A N 1
ATOM 3195 C CA . ALA A 1 402 ? -7.871 11.363 18.063 1.00 96.88 402 ALA A CA 1
ATOM 3196 C C . ALA A 1 402 ? -8.516 10.883 16.751 1.00 96.88 402 ALA A C 1
ATOM 3198 O O . ALA A 1 402 ? -9.191 11.644 16.060 1.00 96.88 402 ALA A O 1
ATOM 3199 N N . ARG A 1 403 ? -8.306 9.615 16.394 1.00 97.00 403 ARG A N 1
ATOM 3200 C CA . ARG A 1 403 ? -8.754 8.997 15.137 1.00 97.00 403 ARG A CA 1
ATOM 3201 C C . ARG A 1 403 ? -9.759 7.897 15.446 1.00 97.00 403 ARG A C 1
ATOM 3203 O O . ARG A 1 403 ? -9.459 7.027 16.266 1.00 97.00 403 ARG A O 1
ATOM 3210 N N . VAL A 1 404 ? -10.920 7.912 14.790 1.00 98.56 404 VAL A N 1
ATOM 3211 C CA . VAL A 1 404 ? -11.925 6.846 14.906 1.00 98.56 404 VAL A CA 1
ATOM 3212 C C . VAL A 1 404 ? -12.265 6.295 13.530 1.00 98.56 404 VAL A C 1
ATOM 3214 O O . VAL A 1 404 ? -12.722 7.020 12.651 1.00 98.56 404 VAL A O 1
ATOM 3217 N N . LEU A 1 405 ? -12.042 4.996 13.347 1.00 98.38 405 LEU A N 1
ATOM 3218 C CA . LEU A 1 405 ? -12.379 4.256 12.133 1.00 98.38 405 LEU A CA 1
ATOM 3219 C C . LEU A 1 405 ? -13.384 3.168 12.491 1.00 98.38 405 LEU A C 1
ATOM 3221 O O . LEU A 1 405 ? -13.326 2.606 13.587 1.00 98.38 405 LEU A O 1
ATOM 3225 N N . ALA A 1 406 ? -14.271 2.832 11.558 1.00 98.44 406 ALA A N 1
ATOM 3226 C CA . ALA A 1 406 ? -15.218 1.750 11.764 1.00 98.44 406 ALA A CA 1
ATOM 3227 C C . ALA A 1 406 ? -15.456 0.934 10.493 1.00 98.44 406 ALA A C 1
ATOM 3229 O O . ALA A 1 406 ? -15.535 1.478 9.391 1.00 98.44 406 ALA A O 1
ATOM 3230 N N . ARG A 1 407 ? -15.625 -0.376 10.672 1.00 97.81 407 ARG A N 1
ATOM 3231 C CA . ARG A 1 407 ? -16.144 -1.297 9.662 1.00 97.81 407 ARG A CA 1
ATOM 3232 C C . ARG A 1 407 ? -17.491 -1.825 10.108 1.00 97.81 407 ARG A C 1
ATOM 3234 O O . ARG A 1 407 ? -17.634 -2.240 11.255 1.00 97.81 407 ARG A O 1
ATOM 3241 N N . LYS A 1 408 ? -18.454 -1.874 9.196 1.00 97.81 408 LYS A N 1
ATOM 3242 C CA . LYS A 1 408 ? -19.746 -2.522 9.431 1.00 97.81 408 LYS A CA 1
ATOM 3243 C C . LYS A 1 408 ? -19.732 -3.911 8.812 1.00 97.81 408 LYS A C 1
ATOM 3245 O O . LYS A 1 408 ? -19.401 -4.052 7.638 1.00 97.81 408 LYS A O 1
ATOM 3250 N N . MET A 1 409 ? -20.109 -4.930 9.575 1.00 97.44 409 MET A N 1
ATOM 3251 C CA . MET A 1 409 ? -20.253 -6.278 9.036 1.00 97.44 409 MET A CA 1
ATOM 3252 C C . MET A 1 409 ? -21.429 -6.331 8.053 1.00 97.44 409 MET A C 1
ATOM 3254 O O . MET A 1 409 ? -22.502 -5.764 8.308 1.00 97.44 409 MET A O 1
ATOM 3258 N N . ARG A 1 410 ? -21.247 -6.993 6.905 1.00 95.19 410 ARG A N 1
ATOM 3259 C CA . ARG A 1 410 ? -22.371 -7.240 5.997 1.00 95.19 410 ARG A CA 1
ATOM 3260 C C . ARG A 1 410 ? -23.359 -8.177 6.683 1.00 95.19 410 ARG A C 1
ATOM 3262 O O . ARG A 1 410 ? -22.963 -9.110 7.372 1.00 95.19 410 ARG A O 1
ATOM 3269 N N . ASN A 1 411 ? -24.647 -7.920 6.485 1.00 93.94 411 ASN A N 1
ATOM 3270 C CA . ASN A 1 411 ? -25.744 -8.759 6.983 1.00 93.94 411 ASN A CA 1
ATOM 3271 C C . ASN A 1 411 ? -25.832 -8.915 8.515 1.00 93.94 411 ASN A C 1
ATOM 3273 O O . ASN A 1 411 ? -26.559 -9.782 8.989 1.00 93.94 411 ASN A O 1
ATOM 3277 N N . ALA A 1 412 ? -25.141 -8.075 9.290 1.00 95.12 412 ALA A N 1
ATOM 3278 C CA . ALA A 1 412 ? -25.270 -8.031 10.741 1.00 95.12 412 ALA A CA 1
ATOM 3279 C C . ALA A 1 412 ? -25.235 -6.583 11.248 1.00 95.12 412 ALA A C 1
ATOM 3281 O O . ALA A 1 412 ? -24.553 -5.722 10.680 1.00 95.12 412 ALA A O 1
ATOM 3282 N N . ASP A 1 413 ? -25.942 -6.324 12.347 1.00 97.06 413 ASP A N 1
ATOM 3283 C CA . ASP A 1 413 ? -25.826 -5.075 13.103 1.00 97.06 413 ASP A CA 1
ATOM 3284 C C . ASP A 1 413 ? -24.682 -5.181 14.107 1.00 97.06 413 ASP A C 1
ATOM 3286 O O . ASP A 1 413 ? -24.851 -5.188 15.329 1.00 97.06 413 ASP A O 1
ATOM 3290 N N . ARG A 1 414 ? -23.491 -5.319 13.528 1.00 97.94 414 ARG A N 1
ATOM 3291 C CA . ARG A 1 414 ? -22.232 -5.485 14.234 1.00 97.94 414 ARG A CA 1
ATOM 3292 C C . ARG A 1 414 ? -21.150 -4.664 13.537 1.00 97.94 414 ARG A C 1
ATOM 3294 O O . ARG A 1 414 ? -21.033 -4.685 12.309 1.00 97.94 414 ARG A O 1
ATOM 3301 N N . TRP A 1 415 ? -20.344 -3.961 14.323 1.00 98.56 415 TRP A N 1
ATOM 3302 C CA . TRP A 1 415 ? -19.273 -3.093 13.846 1.00 98.56 415 TRP A CA 1
ATOM 3303 C C . TRP A 1 415 ? -17.962 -3.416 14.547 1.00 98.56 415 TRP A C 1
ATOM 3305 O O . TRP A 1 415 ? -17.940 -3.732 15.735 1.00 98.56 415 TRP A O 1
ATOM 3315 N N . LEU A 1 416 ? -16.871 -3.278 13.804 1.00 98.69 416 LEU A N 1
ATOM 3316 C CA . LEU A 1 416 ? -15.524 -3.183 14.342 1.00 98.69 416 LEU A CA 1
ATOM 3317 C C . LEU A 1 416 ? -15.146 -1.708 14.396 1.00 98.69 416 LEU A C 1
ATOM 3319 O O . LEU A 1 416 ? -15.226 -1.031 13.375 1.00 98.69 416 LEU A O 1
ATOM 3323 N N . VAL A 1 417 ? -14.726 -1.213 15.554 1.00 98.81 417 VAL A N 1
ATOM 3324 C CA . VAL A 1 417 ? -14.404 0.204 15.751 1.00 98.81 417 VAL A CA 1
ATOM 3325 C C . VAL A 1 417 ? -13.019 0.322 16.360 1.00 98.81 417 VAL A C 1
ATOM 3327 O O . VAL A 1 417 ? -12.709 -0.362 17.330 1.00 98.81 417 VAL A O 1
ATOM 3330 N N . THR A 1 418 ? -12.178 1.198 15.820 1.00 98.81 418 THR A N 1
ATOM 3331 C CA . THR A 1 418 ? -10.880 1.526 16.418 1.00 98.81 418 THR A CA 1
ATOM 3332 C C . THR A 1 418 ? -10.836 2.991 16.798 1.00 98.81 418 THR A C 1
ATOM 3334 O O . THR A 1 418 ? -11.107 3.836 15.952 1.00 98.81 418 THR A O 1
ATOM 3337 N N . ALA A 1 419 ? -10.464 3.276 18.047 1.00 98.69 419 ALA A N 1
ATOM 3338 C CA . ALA A 1 419 ? -10.233 4.621 18.564 1.00 98.69 419 ALA A CA 1
ATOM 3339 C C . ALA A 1 419 ? -8.763 4.776 18.976 1.00 98.69 419 ALA A C 1
ATOM 3341 O O . ALA A 1 419 ? -8.253 3.998 19.785 1.00 98.69 419 ALA A O 1
ATOM 3342 N N . TRP A 1 420 ? -8.077 5.774 18.428 1.00 98.69 420 TRP A N 1
ATOM 3343 C CA . TRP A 1 420 ? -6.644 5.982 18.627 1.00 98.69 420 TRP A CA 1
ATOM 3344 C C . TRP A 1 420 ? -6.338 7.428 19.008 1.00 98.69 420 TRP A C 1
ATOM 3346 O O . TRP A 1 420 ? -6.701 8.351 18.285 1.00 98.69 420 TRP A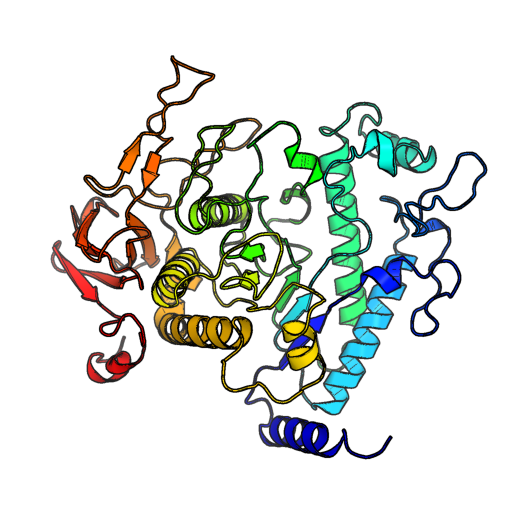 O 1
ATOM 3356 N N . ALA A 1 421 ? -5.643 7.632 20.127 1.00 97.88 421 ALA A N 1
ATOM 3357 C CA . ALA A 1 421 ? -5.092 8.933 20.488 1.00 97.88 421 ALA A CA 1
ATOM 3358 C C . ALA A 1 421 ? -3.756 9.112 19.752 1.00 97.88 421 ALA A C 1
ATOM 3360 O O . ALA A 1 421 ? -2.704 8.751 20.271 1.00 97.88 421 ALA A O 1
ATOM 3361 N N . ASN A 1 422 ? -3.793 9.642 18.524 1.00 94.50 422 ASN A N 1
ATOM 3362 C CA . ASN A 1 422 ? -2.598 9.809 17.684 1.00 94.50 422 ASN A CA 1
ATOM 3363 C C . ASN A 1 422 ? -1.695 10.979 18.116 1.00 94.50 422 ASN A C 1
ATOM 3365 O O . ASN A 1 422 ? -0.687 11.256 17.469 1.00 94.50 422 ASN A O 1
ATOM 3369 N N . THR A 1 423 ? -2.063 11.671 19.192 1.00 93.19 423 THR A N 1
ATOM 3370 C CA . THR A 1 423 ? -1.228 12.599 19.955 1.00 93.19 423 THR A CA 1
ATOM 3371 C C . THR A 1 423 ? -1.794 12.746 21.373 1.00 93.19 423 THR A C 1
ATOM 3373 O O . THR A 1 423 ? -2.964 12.435 21.624 1.00 93.19 423 THR A O 1
ATOM 3376 N N . GLY A 1 424 ? -0.979 13.237 22.307 1.00 92.81 424 GLY A N 1
ATOM 3377 C CA . GLY A 1 424 ? -1.376 13.454 23.700 1.00 92.81 424 GLY A CA 1
ATOM 3378 C C . GLY A 1 424 ? -1.591 12.161 24.497 1.00 92.81 424 GLY A C 1
ATOM 3379 O O . GLY A 1 424 ? -1.039 11.113 24.172 1.00 92.81 424 GLY A O 1
ATOM 3380 N N . ASN A 1 425 ? -2.369 12.254 25.577 1.00 96.12 425 ASN A N 1
ATOM 3381 C CA . ASN A 1 425 ? -2.627 11.151 26.511 1.00 96.12 425 ASN A CA 1
ATOM 3382 C C . ASN A 1 425 ? -3.883 10.351 26.147 1.00 96.12 425 ASN A C 1
ATOM 3384 O O . ASN A 1 425 ? -4.775 10.856 25.462 1.00 96.12 425 ASN A O 1
ATOM 3388 N N . ASP A 1 426 ? -3.982 9.136 26.688 1.00 98.25 426 ASP A N 1
ATOM 3389 C CA . ASP A 1 426 ? -5.202 8.332 26.647 1.00 98.25 426 ASP A CA 1
ATOM 3390 C C . ASP A 1 426 ? -6.398 9.110 27.219 1.00 98.25 426 ASP A C 1
ATOM 3392 O O . ASP A 1 426 ? -6.318 9.676 28.316 1.00 98.25 426 ASP A O 1
ATOM 3396 N N . ARG A 1 427 ? -7.530 9.091 26.515 1.00 98.38 427 ARG A N 1
ATOM 3397 C CA . ARG A 1 427 ? -8.731 9.859 26.873 1.00 98.38 427 ARG A CA 1
ATOM 3398 C C . ARG A 1 427 ? -10.002 9.244 26.307 1.00 98.38 427 ARG A C 1
ATOM 3400 O O . ARG A 1 427 ? -9.949 8.435 25.383 1.00 98.38 427 ARG A O 1
ATOM 3407 N N . ASP A 1 428 ? -11.134 9.618 26.883 1.00 98.62 428 ASP A N 1
ATOM 3408 C CA . ASP A 1 428 ? -12.437 9.223 26.360 1.00 98.62 428 ASP A CA 1
ATOM 3409 C C . ASP A 1 428 ? -12.849 10.207 25.275 1.00 98.62 428 ASP A C 1
ATOM 3411 O O . ASP A 1 428 ? -12.639 11.412 25.398 1.00 98.62 428 ASP A O 1
ATOM 3415 N N . VAL A 1 429 ? -13.405 9.672 24.201 1.00 98.56 429 VAL A N 1
ATOM 3416 C CA . VAL A 1 429 ? -13.771 10.414 23.006 1.00 98.56 429 VAL A CA 1
ATOM 3417 C C . VAL A 1 429 ? -15.172 10.036 22.558 1.00 98.56 429 VAL A C 1
ATOM 3419 O O . VAL A 1 429 ? -15.582 8.887 22.723 1.00 98.56 429 VAL A O 1
ATOM 3422 N N . VAL A 1 430 ? -15.901 10.985 21.972 1.00 98.44 430 VAL A N 1
ATOM 3423 C CA . VAL A 1 430 ? -17.272 10.765 21.497 1.00 98.44 430 VAL A CA 1
ATOM 3424 C C . VAL A 1 430 ? -17.314 10.827 19.975 1.00 98.44 430 VAL A C 1
ATOM 3426 O O . VAL A 1 430 ? -16.887 11.815 19.377 1.00 98.44 430 VAL A O 1
ATOM 3429 N N . ALA A 1 431 ? -17.824 9.767 19.347 1.00 97.81 431 ALA A N 1
ATOM 3430 C CA . ALA A 1 431 ? -17.987 9.680 17.897 1.00 97.81 431 ALA A CA 1
ATOM 3431 C C . ALA A 1 431 ? -19.340 9.066 17.523 1.00 97.81 431 ALA A C 1
ATOM 3433 O O . ALA A 1 431 ? -19.810 8.132 18.172 1.00 97.81 431 ALA A O 1
ATOM 3434 N N . THR A 1 432 ? -19.934 9.540 16.428 1.00 97.69 432 THR A N 1
ATOM 3435 C CA . THR A 1 432 ? -21.127 8.926 15.824 1.00 97.69 432 THR A CA 1
ATOM 3436 C C . THR A 1 432 ? -20.727 8.252 14.515 1.00 97.69 432 THR A C 1
ATOM 3438 O O . THR A 1 432 ? -20.467 8.929 13.522 1.00 97.69 432 THR A O 1
ATOM 3441 N N . ILE A 1 433 ? -20.657 6.918 14.520 1.00 97.75 433 ILE A N 1
ATOM 3442 C CA . ILE A 1 433 ? -20.188 6.123 13.365 1.00 97.75 433 ILE A CA 1
ATOM 3443 C C . ILE A 1 433 ? -21.326 5.585 12.486 1.00 97.75 433 ILE A C 1
ATOM 3445 O O . ILE A 1 433 ? -21.138 5.315 11.304 1.00 97.75 433 ILE A O 1
ATOM 3449 N N . ASP A 1 434 ? -22.510 5.417 13.070 1.00 96.88 434 ASP A N 1
ATOM 3450 C CA . ASP A 1 434 ? -23.741 4.997 12.408 1.00 96.88 434 ASP A CA 1
ATOM 3451 C C . ASP A 1 434 ? -24.898 5.656 13.174 1.00 96.88 434 ASP A C 1
ATOM 3453 O O . ASP A 1 434 ? -24.947 5.522 14.403 1.00 96.88 434 ASP A O 1
ATOM 3457 N N . PRO A 1 435 ? -25.827 6.363 12.505 1.00 95.25 435 PRO A N 1
ATOM 3458 C CA . PRO A 1 435 ? -26.933 7.044 13.178 1.00 95.25 435 PRO A CA 1
ATOM 3459 C C . PRO A 1 435 ? -27.762 6.136 14.094 1.00 95.25 435 PRO A C 1
ATOM 3461 O O . PRO A 1 435 ? -28.312 6.609 15.084 1.00 95.25 435 PRO A O 1
ATOM 3464 N N . ARG A 1 436 ? -27.832 4.830 13.799 1.00 96.06 436 ARG A N 1
ATOM 3465 C CA . ARG A 1 436 ? -28.601 3.850 14.585 1.00 96.06 436 ARG A CA 1
ATOM 3466 C C . ARG A 1 436 ? -27.977 3.535 15.942 1.00 96.06 436 ARG A C 1
ATOM 3468 O O . ARG A 1 436 ? -28.684 3.092 16.839 1.00 96.06 436 ARG A O 1
ATOM 3475 N N . LEU A 1 437 ? -26.668 3.735 16.085 1.00 97.31 437 LEU A N 1
ATOM 3476 C CA . LEU A 1 437 ? -25.959 3.532 17.349 1.00 97.31 437 LEU A CA 1
ATOM 3477 C C . LEU A 1 437 ? -26.022 4.774 18.249 1.00 97.31 437 LEU A C 1
ATOM 3479 O O . LEU A 1 437 ? -25.827 4.658 19.456 1.00 97.31 437 LEU A O 1
ATOM 3483 N N . GLY A 1 438 ? -26.286 5.949 17.668 1.00 96.06 438 GLY A N 1
ATOM 3484 C CA . GLY A 1 438 ? -26.112 7.230 18.346 1.00 96.06 438 GLY A CA 1
ATOM 3485 C C . GLY A 1 438 ? -24.641 7.522 18.691 1.00 96.06 438 GLY A C 1
ATOM 3486 O O . GLY A 1 438 ? -23.732 6.883 18.147 1.00 96.06 438 GLY A O 1
ATOM 3487 N N . PRO A 1 439 ? -24.391 8.501 19.577 1.00 97.50 439 PRO A N 1
ATOM 3488 C CA . PRO A 1 439 ? -23.047 8.820 20.047 1.00 97.50 439 PRO A CA 1
ATOM 3489 C C . PRO A 1 439 ? -22.444 7.670 20.860 1.00 97.50 439 PRO A C 1
ATOM 3491 O O . PRO A 1 439 ? -23.071 7.145 21.781 1.00 97.50 439 PRO A O 1
ATOM 3494 N N . LEU A 1 440 ? -21.202 7.306 20.544 1.00 98.44 440 LEU A N 1
ATOM 3495 C CA . LEU A 1 440 ? -20.430 6.297 21.261 1.00 98.44 440 LEU A CA 1
ATOM 3496 C C . LEU A 1 440 ? -19.296 6.957 22.039 1.00 98.44 440 LEU A C 1
ATOM 3498 O O . LEU A 1 440 ? -18.459 7.631 21.440 1.00 98.44 440 LEU A O 1
ATOM 3502 N N . THR A 1 441 ? -19.221 6.693 23.343 1.00 98.50 441 THR A N 1
ATOM 3503 C CA . THR A 1 441 ? -18.042 7.020 24.153 1.00 98.50 441 THR A CA 1
ATOM 3504 C C . THR A 1 441 ? -17.025 5.887 24.045 1.00 98.50 441 THR A C 1
ATOM 3506 O O . THR A 1 441 ? -17.291 4.757 24.457 1.00 98.50 441 THR A O 1
ATOM 3509 N N . LEU A 1 442 ? -15.856 6.182 23.484 1.00 98.62 442 LEU A N 1
ATOM 3510 C CA . LEU A 1 442 ? -14.768 5.238 23.238 1.00 98.62 442 LEU A CA 1
ATOM 3511 C C . LEU A 1 442 ? -13.523 5.689 24.007 1.00 98.62 442 LEU A C 1
ATOM 3513 O O . LEU A 1 442 ? -13.206 6.873 24.028 1.00 98.62 442 LEU A O 1
ATOM 3517 N N . ARG A 1 443 ? -12.763 4.761 24.591 1.00 98.44 443 ARG A N 1
ATOM 3518 C CA . ARG A 1 443 ? -11.452 5.070 25.178 1.00 98.44 443 ARG A CA 1
ATOM 3519 C C . ARG A 1 443 ? -10.417 5.111 24.061 1.00 98.44 443 ARG A C 1
ATOM 3521 O O . ARG A 1 443 ? -9.979 4.058 23.607 1.00 98.44 443 ARG A O 1
ATOM 3528 N N . ALA A 1 444 ? -9.986 6.285 23.623 1.00 98.62 444 ALA A N 1
ATOM 3529 C CA . ALA A 1 444 ? -8.842 6.419 22.728 1.00 98.62 444 ALA A CA 1
ATOM 3530 C C . ALA A 1 444 ? -7.540 6.280 23.532 1.00 98.62 444 ALA A C 1
ATOM 3532 O O . ALA A 1 444 ? -7.265 7.079 24.426 1.00 98.62 444 ALA A O 1
ATOM 3533 N N . ARG A 1 445 ? -6.733 5.261 23.221 1.00 98.56 445 ARG A N 1
ATOM 3534 C CA . ARG A 1 445 ? -5.404 5.042 23.826 1.00 98.56 445 ARG A CA 1
ATOM 3535 C C . ARG A 1 445 ? -4.300 5.366 22.827 1.00 98.56 445 ARG A C 1
ATOM 3537 O O . ARG A 1 445 ? -4.545 5.238 21.627 1.00 98.56 445 ARG A O 1
ATOM 3544 N N . LYS A 1 446 ? -3.089 5.702 23.281 1.00 97.81 446 LYS A N 1
ATOM 3545 C CA . LYS A 1 446 ? -1.894 5.826 22.418 1.00 97.81 446 LYS A CA 1
ATOM 3546 C C . LYS A 1 446 ? -1.627 4.544 21.633 1.00 97.81 446 LYS A C 1
ATOM 3548 O O . LYS A 1 446 ? -1.408 4.583 20.431 1.00 97.81 446 LYS A O 1
ATOM 3553 N N . ALA A 1 447 ? -1.778 3.402 22.303 1.00 98.19 447 ALA A N 1
ATOM 3554 C CA . ALA A 1 447 ? -1.715 2.071 21.704 1.00 98.19 447 ALA A CA 1
ATOM 3555 C C . ALA A 1 447 ? -2.966 1.666 20.912 1.00 98.19 447 ALA A C 1
ATOM 3557 O O . ALA A 1 447 ? -3.058 0.531 20.452 1.00 98.19 447 ALA A O 1
ATOM 3558 N N . GLY A 1 448 ? -3.944 2.560 20.758 1.00 98.44 448 GLY A N 1
ATOM 3559 C CA . GLY A 1 448 ? -5.232 2.276 20.138 1.00 98.44 448 GLY A CA 1
ATOM 3560 C C . GLY A 1 448 ? -6.116 1.339 20.966 1.00 98.44 448 GLY A C 1
ATOM 3561 O O . GLY A 1 448 ? -5.657 0.539 21.786 1.00 98.44 448 GLY A O 1
ATOM 3562 N N . SER A 1 449 ? -7.415 1.437 20.728 1.00 98.62 449 SER A N 1
ATOM 3563 C CA . SER A 1 449 ? -8.437 0.568 21.309 1.00 98.62 449 SER A CA 1
ATOM 3564 C C . SER A 1 449 ? -9.303 0.005 20.210 1.00 98.62 449 SER A C 1
ATOM 3566 O O . SER A 1 449 ? -9.705 0.746 19.314 1.00 98.62 449 SER A O 1
ATOM 3568 N N . VAL A 1 450 ? -9.606 -1.284 20.287 1.00 98.62 450 VAL A N 1
ATOM 3569 C CA . VAL A 1 450 ? -10.440 -1.987 19.320 1.00 98.62 450 VAL A CA 1
ATOM 3570 C C . VAL A 1 450 ? -11.698 -2.466 20.028 1.00 98.62 450 VAL A C 1
ATOM 3572 O O . VAL A 1 450 ? -11.646 -3.134 21.057 1.00 98.62 450 VAL A O 1
ATOM 3575 N N . TYR A 1 451 ? -12.845 -2.122 19.463 1.00 98.50 451 TYR A N 1
ATOM 3576 C CA . TYR A 1 451 ? -14.155 -2.473 19.978 1.00 98.50 451 TYR A CA 1
ATOM 3577 C C . TYR A 1 451 ? -14.912 -3.312 18.963 1.00 98.50 451 TYR A C 1
ATOM 3579 O O . TYR A 1 451 ? -14.886 -3.024 17.766 1.00 98.50 451 TYR A O 1
ATOM 3587 N N . ILE A 1 452 ? -15.659 -4.290 19.461 1.00 98.19 452 ILE A N 1
ATOM 3588 C CA . ILE A 1 452 ? -16.832 -4.797 18.757 1.00 98.19 452 ILE A CA 1
ATOM 3589 C C . ILE A 1 452 ? -18.044 -4.083 19.340 1.00 98.19 452 ILE A C 1
ATOM 3591 O O . ILE A 1 452 ? -18.215 -4.031 20.559 1.00 98.19 452 ILE A O 1
ATOM 3595 N N . VAL A 1 453 ? -18.867 -3.521 18.464 1.00 98.44 453 VAL A N 1
ATOM 3596 C CA . VAL A 1 453 ? -20.133 -2.891 18.831 1.00 98.44 453 VAL A CA 1
ATOM 3597 C C . VAL A 1 453 ? -21.251 -3.714 18.215 1.00 98.44 453 VAL A C 1
ATOM 3599 O O . VAL A 1 453 ? -21.238 -3.947 17.012 1.00 98.44 453 VAL A O 1
ATOM 3602 N N . ASP A 1 454 ? -22.195 -4.169 19.029 1.00 97.81 454 ASP A N 1
ATOM 3603 C CA . ASP A 1 454 ? -23.438 -4.796 18.572 1.00 97.81 454 ASP A CA 1
ATOM 3604 C C . ASP A 1 454 ? -24.599 -3.824 18.794 1.00 97.81 454 ASP A C 1
ATOM 3606 O O . ASP A 1 454 ? -24.604 -3.092 19.785 1.00 97.81 454 ASP A O 1
ATOM 3610 N N . LEU A 1 455 ? -25.613 -3.852 17.932 1.00 97.44 455 LEU A N 1
ATOM 3611 C CA . LEU A 1 455 ? -26.904 -3.233 18.231 1.00 97.44 455 LEU A CA 1
ATOM 3612 C C . LEU A 1 455 ? -27.847 -4.314 18.768 1.00 97.44 455 LEU A C 1
ATOM 3614 O O . LEU A 1 455 ? -28.243 -5.216 18.033 1.00 97.44 455 LEU A O 1
ATOM 3618 N N . VAL A 1 456 ? -28.201 -4.235 20.051 1.00 95.00 456 VAL A N 1
ATOM 3619 C CA . VAL A 1 456 ? -29.104 -5.187 20.719 1.00 95.00 456 VAL A CA 1
ATOM 3620 C C . VAL A 1 456 ? -30.250 -4.399 21.336 1.00 95.00 456 VAL A C 1
ATOM 3622 O O . VAL A 1 456 ? -30.007 -3.432 22.051 1.00 95.00 456 VAL A O 1
ATOM 3625 N N . ASP A 1 457 ? -31.495 -4.765 21.029 1.00 93.00 457 ASP A N 1
ATOM 3626 C CA . ASP A 1 457 ? -32.697 -4.057 21.501 1.00 93.00 457 ASP A CA 1
ATOM 3627 C C . ASP A 1 457 ? -32.642 -2.537 21.253 1.00 93.00 457 ASP A C 1
ATOM 3629 O O . ASP A 1 457 ? -33.008 -1.722 22.101 1.00 93.00 457 ASP A O 1
ATOM 3633 N N . SER A 1 458 ? -32.147 -2.148 20.070 1.00 91.44 458 SER A N 1
ATOM 3634 C CA . SER A 1 458 ? -31.915 -0.750 19.662 1.00 91.44 458 SER A CA 1
ATOM 3635 C C . SER A 1 458 ? -30.927 0.028 20.545 1.00 91.44 458 SER A C 1
ATOM 3637 O O . SER A 1 458 ? -30.927 1.257 20.531 1.00 91.44 458 SER A O 1
ATOM 3639 N N . LYS A 1 459 ? -30.074 -0.664 21.308 1.00 94.94 459 LYS A N 1
ATOM 3640 C CA . LYS A 1 459 ? -29.026 -0.060 22.138 1.00 94.94 459 LYS A CA 1
ATOM 3641 C C . LYS A 1 459 ? -27.642 -0.565 21.726 1.00 94.94 459 LYS A C 1
ATOM 3643 O O . LYS A 1 459 ? -27.470 -1.769 21.514 1.00 94.94 459 LYS A O 1
ATOM 3648 N N . PRO A 1 460 ? -26.640 0.323 21.621 1.00 97.38 460 PRO A N 1
ATOM 3649 C CA . PRO A 1 460 ? -25.276 -0.096 21.352 1.00 97.38 460 PRO A CA 1
ATOM 3650 C C . PRO A 1 460 ? -24.707 -0.845 22.564 1.00 97.38 460 PRO A C 1
ATOM 3652 O O . PRO A 1 460 ? -24.735 -0.353 23.693 1.00 97.38 460 PRO A O 1
ATOM 3655 N N . ARG A 1 461 ? -24.139 -2.025 22.326 1.00 97.62 461 ARG A N 1
ATOM 3656 C CA . ARG A 1 461 ? -23.341 -2.777 23.296 1.00 97.62 461 ARG A CA 1
ATOM 3657 C C . ARG A 1 461 ? -21.894 -2.791 22.832 1.00 97.62 461 ARG A C 1
ATOM 3659 O O . ARG A 1 461 ? -21.574 -3.429 21.834 1.00 97.62 461 ARG A O 1
ATOM 3666 N N . LEU A 1 462 ? -21.028 -2.103 23.568 1.00 97.50 462 LEU A N 1
ATOM 3667 C CA . LEU A 1 462 ? -19.609 -1.982 23.249 1.00 97.50 462 LEU A CA 1
ATOM 3668 C C . LEU A 1 462 ? -18.809 -3.014 24.042 1.00 97.50 462 LEU A C 1
ATOM 3670 O O . LEU A 1 462 ? -18.977 -3.143 25.254 1.00 97.50 462 LEU A O 1
ATOM 3674 N N . ARG A 1 463 ? -17.893 -3.703 23.368 1.00 95.94 463 ARG A N 1
ATOM 3675 C CA . ARG A 1 463 ? -16.932 -4.619 23.983 1.00 95.94 463 ARG A CA 1
ATOM 3676 C C . ARG A 1 463 ? -15.528 -4.272 23.519 1.00 95.94 463 ARG A C 1
ATOM 3678 O O . ARG A 1 463 ? -15.231 -4.415 22.337 1.00 95.94 463 ARG A O 1
ATOM 3685 N N . LEU A 1 464 ? -14.676 -3.838 24.446 1.00 96.44 464 LEU A N 1
ATOM 3686 C CA . LEU A 1 464 ? -13.244 -3.663 24.200 1.00 96.44 464 LEU A CA 1
ATOM 3687 C C . LEU A 1 464 ? -12.612 -5.050 24.026 1.00 96.44 464 LEU A C 1
ATOM 3689 O O . LEU A 1 464 ? -12.711 -5.880 24.926 1.00 96.44 464 LEU A O 1
ATOM 3693 N N . VAL A 1 465 ? -12.017 -5.327 22.865 1.00 94.88 465 VAL A N 1
ATOM 3694 C CA . VAL A 1 465 ? -11.461 -6.660 22.561 1.00 94.88 465 VAL A CA 1
ATOM 3695 C C . VAL A 1 465 ? -9.984 -6.780 22.923 1.00 94.88 465 VAL A C 1
ATOM 3697 O O . VAL A 1 465 ? -9.495 -7.886 23.124 1.00 94.88 465 VAL A O 1
ATOM 3700 N N . ASP A 1 466 ? -9.291 -5.651 23.039 1.00 95.25 466 ASP A N 1
ATOM 3701 C CA . ASP A 1 466 ? -7.878 -5.539 23.382 1.00 95.25 466 ASP A CA 1
ATOM 3702 C C . ASP A 1 466 ? -7.697 -4.881 24.761 1.00 95.25 466 ASP A C 1
ATOM 3704 O O . ASP A 1 466 ? -7.168 -3.775 24.889 1.00 95.25 466 ASP A O 1
ATOM 3708 N N . GLU A 1 467 ? -8.166 -5.550 25.818 1.00 94.06 467 GLU A N 1
ATOM 3709 C CA . GLU A 1 467 ? -8.096 -5.045 27.201 1.00 94.06 467 GLU A CA 1
ATOM 3710 C C . GLU A 1 467 ? -6.682 -4.573 27.584 1.00 94.06 467 GLU A C 1
ATOM 3712 O O . GLU A 1 467 ? -6.516 -3.461 28.088 1.00 94.06 467 GLU A O 1
ATOM 3717 N N . ASP A 1 468 ? -5.655 -5.359 27.245 1.00 94.62 468 ASP A N 1
ATOM 3718 C CA . ASP A 1 468 ? -4.255 -4.929 27.266 1.00 94.62 468 ASP A CA 1
ATOM 3719 C C . ASP A 1 468 ? -3.891 -4.324 25.903 1.00 94.62 468 ASP A C 1
ATOM 3721 O O . ASP A 1 468 ? -3.725 -5.030 24.909 1.00 94.62 468 ASP A O 1
ATOM 3725 N N . ALA A 1 469 ? -3.748 -2.999 25.850 1.00 93.56 469 ALA A N 1
ATOM 3726 C CA . ALA A 1 469 ? -3.501 -2.281 24.603 1.00 93.56 469 ALA A CA 1
ATOM 3727 C C . ALA A 1 469 ? -2.189 -2.701 23.914 1.00 93.56 469 ALA A C 1
ATOM 3729 O O . ALA A 1 469 ? -2.124 -2.713 22.682 1.00 93.56 469 ALA A O 1
ATOM 3730 N N . MET A 1 470 ? -1.165 -3.038 24.706 1.00 96.00 470 MET A N 1
ATOM 3731 C CA . MET A 1 470 ? 0.185 -3.372 24.241 1.00 96.00 470 MET A CA 1
ATOM 3732 C C . MET A 1 470 ? 0.357 -4.864 23.966 1.00 96.00 470 MET A C 1
ATOM 3734 O O . MET A 1 470 ? 1.284 -5.242 23.250 1.00 96.00 470 MET A O 1
ATOM 3738 N N . ASN A 1 471 ? -0.524 -5.705 24.513 1.00 95.06 471 ASN A N 1
ATOM 3739 C CA . ASN A 1 471 ? -0.599 -7.144 24.257 1.00 95.06 471 ASN A CA 1
ATOM 3740 C C . ASN A 1 471 ? -2.056 -7.536 23.957 1.00 95.06 471 ASN A C 1
ATOM 3742 O O . ASN A 1 471 ? -2.697 -8.217 24.761 1.00 95.06 471 ASN A O 1
ATOM 3746 N N . PRO A 1 472 ? -2.592 -7.128 22.795 1.00 93.94 472 PRO A N 1
ATOM 3747 C CA . PRO A 1 472 ? -4.028 -7.137 22.516 1.00 93.94 472 PRO A CA 1
ATOM 3748 C C . PRO A 1 472 ? -4.696 -8.517 22.559 1.00 93.94 472 PRO A C 1
ATOM 3750 O O . PRO A 1 472 ? -5.910 -8.601 22.701 1.00 93.94 472 PRO A O 1
ATOM 3753 N N . THR A 1 473 ? -3.931 -9.604 22.459 1.00 92.50 473 THR A N 1
ATOM 3754 C CA . THR A 1 473 ? -4.447 -10.980 22.517 1.00 92.50 473 THR A CA 1
ATOM 3755 C C . THR A 1 473 ? -4.392 -11.611 23.908 1.00 92.50 473 THR A C 1
ATOM 3757 O O . THR A 1 473 ? -4.947 -12.692 24.097 1.00 92.50 473 THR A O 1
ATOM 3760 N N . ARG A 1 474 ? -3.762 -10.962 24.901 1.00 87.44 474 ARG A N 1
ATOM 3761 C CA . ARG A 1 474 ? -3.462 -11.556 26.217 1.00 87.44 474 ARG A CA 1
ATOM 3762 C C . ARG A 1 474 ? -4.697 -12.102 26.940 1.00 87.44 474 ARG A C 1
ATOM 3764 O O . ARG A 1 474 ? -4.622 -13.174 27.532 1.00 87.44 474 ARG A O 1
ATOM 3771 N N . ASN A 1 475 ? -5.819 -11.389 26.860 1.00 82.94 475 ASN A N 1
ATOM 3772 C CA . ASN A 1 475 ? -7.061 -11.739 27.560 1.00 82.94 475 ASN A CA 1
ATOM 3773 C C . ASN A 1 475 ? -8.167 -12.226 26.615 1.00 82.94 475 ASN A C 1
ATOM 3775 O O . ASN A 1 475 ? -9.281 -12.501 27.055 1.00 82.94 475 ASN A O 1
ATOM 3779 N N . LEU A 1 476 ? -7.870 -12.355 25.320 1.00 75.88 476 LEU A N 1
ATOM 3780 C CA . LEU A 1 476 ? -8.882 -12.560 24.286 1.00 75.88 476 LEU A CA 1
ATOM 3781 C C . LEU A 1 476 ? -9.612 -13.907 24.436 1.00 75.88 476 LEU A C 1
ATOM 3783 O O . LEU A 1 476 ? -10.785 -14.007 24.099 1.00 75.88 476 LEU A O 1
ATOM 3787 N N . PHE A 1 477 ? -8.948 -14.910 25.017 1.00 64.81 477 PHE A N 1
ATOM 3788 C CA . PHE A 1 477 ? -9.505 -16.248 25.256 1.00 64.81 477 PHE A CA 1
ATOM 3789 C C . PHE A 1 477 ? -10.205 -16.417 26.609 1.00 64.81 477 PHE A C 1
ATOM 3791 O O . PHE A 1 477 ? -10.999 -17.337 26.769 1.00 64.81 477 PHE A O 1
ATOM 3798 N N . ALA A 1 478 ? -9.918 -15.560 27.591 1.00 53.88 478 ALA A N 1
ATOM 3799 C CA . ALA A 1 478 ? -10.544 -15.652 28.911 1.00 53.88 478 ALA A CA 1
ATOM 3800 C C . ALA A 1 478 ? -11.945 -15.016 28.930 1.00 53.88 478 ALA A C 1
ATOM 3802 O O . ALA A 1 478 ? -12.780 -15.392 29.748 1.00 53.88 478 ALA A O 1
ATOM 3803 N N . SER A 1 479 ? -12.208 -14.065 28.026 1.00 49.12 479 SER A N 1
ATOM 3804 C CA . SER A 1 479 ? -13.424 -13.242 28.011 1.00 49.12 479 SER A CA 1
ATOM 3805 C C . SER A 1 479 ? -14.419 -13.572 26.890 1.00 49.12 479 SER A C 1
ATOM 3807 O O . SER A 1 479 ? -15.454 -12.911 26.785 1.00 49.12 479 SER A O 1
ATOM 3809 N N . GLN A 1 480 ? -14.149 -14.577 26.049 1.00 47.06 480 GLN A N 1
ATOM 3810 C CA . GLN A 1 480 ? -14.953 -14.858 24.856 1.00 47.06 480 GLN A CA 1
ATOM 3811 C C . GLN A 1 480 ? -15.517 -16.283 24.875 1.00 47.06 480 GLN A C 1
ATOM 3813 O O . GLN A 1 480 ? -14.845 -17.247 24.522 1.00 47.06 480 GLN A O 1
ATOM 3818 N N . GLY A 1 481 ? -16.800 -16.409 25.234 1.00 49.09 481 GLY A N 1
ATOM 3819 C CA . GLY A 1 481 ? -17.627 -17.475 24.658 1.00 49.09 481 GLY A CA 1
ATOM 3820 C C . GLY A 1 481 ? -17.636 -17.375 23.121 1.00 49.09 481 GLY A C 1
ATOM 3821 O O . GLY A 1 481 ? -17.169 -16.376 22.575 1.00 49.09 481 GLY A O 1
ATOM 3822 N N . ALA A 1 482 ? -18.131 -18.408 22.428 1.00 38.59 482 ALA A N 1
ATOM 3823 C CA . ALA A 1 482 ? -18.068 -18.516 20.962 1.00 38.59 482 ALA A CA 1
ATOM 3824 C C . ALA A 1 482 ? -18.453 -17.199 20.242 1.00 38.59 482 ALA A C 1
ATOM 3826 O O . ALA A 1 482 ? -19.508 -16.628 20.526 1.00 38.59 482 ALA A O 1
ATOM 3827 N N . LEU A 1 483 ? -17.557 -16.721 19.364 1.00 46.66 483 LEU A N 1
ATOM 3828 C CA . LEU A 1 483 ? -17.661 -15.465 18.599 1.00 46.66 483 LEU A CA 1
ATOM 3829 C C . LEU A 1 483 ? -18.767 -15.473 17.538 1.00 46.66 483 LEU A C 1
ATOM 3831 O O . LEU A 1 483 ? -18.900 -16.518 16.862 1.00 46.66 483 LEU A O 1
#

Sequence (483 aa):
MPNSNRYEDALVQFIKDGNGKYPAVYGLGNLYRLFFNYNGRFPENPILPADTYIRNPDGSIYLDGGNPVVSPIATDSTMDMVGKLLGTTARNIEDVIGQKFTMVQNGGEYGLWVLGERWPLEYWGRDPLVREAMAKAGFNPSNDGFDWLPFNSIQKARQERRIKEAMYAQLAKGRPVAYTWYQESFGPERGRWNGWPKYGWDWKYFIENGKPVVSDYNSLESYYNFANAGWFGKHEGLNLPIGQLTLFLRSVGGIQSLGQRNSHPWVSQGWDGGDAGGISDDDMFIGAMKTFYTAGTIGAASGYFTCDGAPFQIMSKNLPVGTQTPTQIRGAANLAKVHALFTFLEPFLRDGDLLPGNRNHPFRNLDITTPAMEFDVEGEVVPIANWWDPADWQRDNVQRTARVLARKMRNADRWLVTAWANTGNDRDVVATIDPRLGPLTLRARKAGSVYIVDLVDSKPRLRLVDEDAMNPTRNLFASQGAL